Protein AF-D1VUS1-F1 (afdb_monomer_lite)

Foldseek 3Di:
DDDVLLLLLVLLVQQLVVQLVPDDVPDPPDDCVQVPDPVNNVLPPQDRSNLVSLLLLADDVVNNVSSLVSSVVSCDPCSCVVDVPDDSVLSNLFSHQKFWAKWFFPDDDPQWTWIQGPQLRDIFIEGESPPPDDPVFGMFRFMWTDRPHHIYTRGTSDTDHPLLVVLLSVLVVVVCVVVVPDDDDSVVVRSVSRNCVSVSSVSSSVSVVVSVVVVVVVVVVVVLVVVLVQQDPPVLSVLVVVLQVCQCPDPDPQHDHNVLLSVLSCLLCVVPQVVVVHHPHNQVPDQVLVSLLVCLLQLSQQELVSSVSSLVSQLSSLVSVVVPDPPHDCNSNVNSVVCVVVVVSSNLSNLQHQQELHFYPVLLVLLVPDDDDQFLLVVLLLLVLVCLVVDKQWADPVRWTAQVNVVVSCVSSVFDFLDDDPRDTQLRGVSSVLSVLSCVSNVQWDWDCPDPVSITTIDGDPSVVVQVPDDSSSNLRSSLSNVQFLVSCPVVDPPVVSVVLLVVVLVLVVCQVVVNDDQCPDPRGDCVVVVVNCCSSQQAPDDNDGHGDPSVVSSVVVLQVVQPSPGGSRSPNDD

Sequence (575 aa):
MINKLDIFSLTTSLILEKAKNNINFNDATYPDILNEGKEESDIFPFMNKSAFAGWILFDTKSNLTFSKDYITNNIGDDYINGFSEFNLDEYFDFIFSSYSSIFTVEEIEGSYIYLRDLILNVKIKAYDSQHFINKEFNNYFLRVSKYQNEYVIVQINTSFNDDFKDFFIKDLRDYLNYEKINIKKFADMKSYLKENLINIFYVYGSSLSDYSTYVQERFDEDQENRFLNKAFSKEDKELFNKFSLSLSNSTKNFQLNRDEIMYYVSLIYDEYLKNNDLNYSSYKDLDFKKIYYELSLRGQFCNLSELNNSLMLFKNYYLYIKKYNKNFDDLPIKSIDKAIDNTFIYQNLLQNSIEGYFVDETLLDIIKNSYFEESKFINEFENFIDYIQYYYLYENKNGELSPAVVKSISKELGLKATKNVKNLREYHFPELMVFLKFAKIKNIISVEKENLFKHGLYELSSNAYKYLNLDYNEKLALWFSTLINKEFYRDMYSQNKIDKIKKFMIDLFVKIDENKLEKNYSYQGEYEPIIGILIDLGIFKDFDKLEFTNLGKKIFKYYNKLIPIKNIINIDFKK

pLDDT: mean 81.06, std 14.62, range [31.17, 97.44]

Organism: NCBI:txid596330

Secondary structure (DSSP, 8-state):
---HHHHHHHHHHHHHHHHHHH--TT---S-GGGTS-TTGGGSTTSS-HHHHHHHHT---TTTHHHHHHHHHHHS-HHHHHH-TT--HHHHHHHHHT-EEEEEEEEEEETTEEEEEETTT--EEEEE-TT----TT-SEEEEEEEEETTEEEEEEEEEEE-HHHHHHHHHHHHHHHHHTT----SHHHHHHHHHHTHHHHHHHHHHHHHHHHHHHHHHHHHHHHHHHHHHHS-HHHHHHHHHHHHHHHT--SS----HHHHHHHHHHHIIIIIGGGT--TT-TTT--HHHHHHHHHHTT-SSSHHHHHHHHHHHHHHHHHHHHH-TT--SHHHHHHHHHHHTHHHHHHHHHH-SSS----HHHHHHHHTS-----HHHHHHHHHHHHHHHS-EEB-TTSSBPHHHHHHHHHHTTPPPSS--SS--GGG-HHHHHHHHHHHHTTSEEEE---TTSSPEEEE-HHHHHHHTS-HHHHHHHHHHHHTBGGGGTTTS-HHHHHHHHHHHHHHHHHHHTT---TT----SSSHHHHHHHHHTTSB--SSS--B-HHHHHHHHHHHH-TT-TTB-------

Structure (mmCIF, N/CA/C/O backbone):
data_AF-D1VUS1-F1
#
_entry.id   AF-D1VUS1-F1
#
loop_
_atom_site.group_PDB
_atom_site.id
_atom_site.type_symbol
_atom_site.label_atom_id
_atom_site.label_alt_id
_atom_site.label_comp_id
_atom_site.label_asym_id
_atom_site.label_entity_id
_atom_site.label_seq_id
_atom_site.pdbx_PDB_ins_code
_atom_site.Cartn_x
_atom_site.Cartn_y
_atom_site.Cartn_z
_atom_site.occupancy
_atom_site.B_iso_or_equiv
_atom_site.auth_seq_id
_atom_site.auth_comp_id
_atom_site.auth_asym_id
_atom_site.auth_atom_id
_atom_site.pdbx_PDB_model_num
ATOM 1 N N . MET A 1 1 ? -26.059 36.552 44.664 1.00 49.47 1 MET A N 1
ATOM 2 C CA . MET A 1 1 ? -25.195 35.779 45.577 1.00 49.47 1 MET A CA 1
ATOM 3 C C . MET A 1 1 ? -24.575 34.679 44.745 1.00 49.47 1 MET A C 1
ATOM 5 O O . MET A 1 1 ? -25.331 33.957 44.109 1.00 49.47 1 MET A O 1
ATOM 9 N N . ILE A 1 2 ? -23.249 34.636 44.646 1.00 62.56 2 ILE A N 1
ATOM 10 C CA . ILE A 1 2 ? -22.544 33.546 43.957 1.00 62.56 2 ILE A CA 1
ATOM 11 C C . ILE A 1 2 ? -22.549 32.352 44.918 1.00 62.56 2 ILE A C 1
ATOM 13 O O . ILE A 1 2 ? -22.312 32.542 46.109 1.00 62.56 2 ILE A O 1
ATOM 17 N N . ASN A 1 3 ? -22.881 31.150 44.445 1.00 77.00 3 ASN A N 1
ATOM 18 C CA . ASN A 1 3 ? -22.858 29.957 45.290 1.00 77.00 3 ASN A CA 1
ATOM 19 C C . ASN A 1 3 ? -21.400 29.651 45.683 1.00 77.00 3 ASN A C 1
ATOM 21 O O . ASN A 1 3 ? -20.521 29.638 44.823 1.00 77.00 3 ASN A O 1
ATOM 25 N N . LYS A 1 4 ? -21.130 29.372 46.966 1.00 82.00 4 LYS A N 1
ATOM 26 C CA . LYS A 1 4 ? -19.786 28.997 47.449 1.00 82.00 4 LYS A CA 1
ATOM 27 C C . LYS A 1 4 ? -19.174 27.835 46.656 1.00 82.00 4 LYS A C 1
ATOM 29 O O . LYS A 1 4 ? -17.971 27.835 46.410 1.00 82.00 4 LYS A O 1
ATOM 34 N N . LEU A 1 5 ? -19.992 26.875 46.217 1.00 82.81 5 LEU A N 1
ATOM 35 C CA . LEU A 1 5 ? -19.535 25.744 45.402 1.00 82.81 5 LEU A CA 1
ATOM 36 C C . LEU A 1 5 ? -19.041 26.176 44.015 1.00 82.81 5 LEU A C 1
ATOM 38 O O . LEU A 1 5 ? -18.062 25.614 43.524 1.00 82.81 5 LEU A O 1
ATOM 42 N N . ASP A 1 6 ? -19.663 27.197 43.416 1.00 82.31 6 ASP A N 1
ATOM 43 C CA . ASP A 1 6 ? -19.208 27.761 42.140 1.00 82.31 6 ASP A CA 1
ATOM 44 C C . ASP A 1 6 ? -17.835 28.422 42.316 1.00 82.31 6 ASP A C 1
ATOM 46 O O . ASP A 1 6 ? -16.959 28.246 41.470 1.00 82.31 6 ASP A O 1
ATOM 50 N N . ILE A 1 7 ? -17.625 29.124 43.440 1.00 82.31 7 ILE A N 1
ATOM 51 C CA . ILE A 1 7 ? -16.336 29.747 43.780 1.00 82.31 7 ILE A CA 1
ATOM 52 C C . ILE A 1 7 ? -15.261 28.667 43.926 1.00 82.31 7 ILE A C 1
ATOM 54 O O . ILE A 1 7 ? -14.225 28.755 43.278 1.00 82.31 7 ILE A O 1
ATOM 58 N N . PHE A 1 8 ? -15.513 27.616 44.711 1.00 85.69 8 PHE A N 1
ATOM 59 C CA . PHE A 1 8 ? -14.549 26.529 44.905 1.00 85.69 8 PHE A CA 1
ATOM 60 C C . PHE A 1 8 ? -14.208 25.797 43.602 1.00 85.69 8 PHE A C 1
ATOM 62 O O . PHE A 1 8 ? -13.031 25.576 43.317 1.00 85.69 8 PHE A O 1
ATOM 69 N N . SER A 1 9 ? -15.208 25.464 42.783 1.00 81.31 9 SER A N 1
ATOM 70 C CA . SER A 1 9 ? -14.993 24.799 41.491 1.00 81.31 9 SER A CA 1
ATOM 71 C C . SER A 1 9 ? -14.204 25.677 40.508 1.00 81.31 9 SER A C 1
ATOM 73 O O . SER A 1 9 ? -13.285 25.201 39.832 1.00 81.31 9 SER A O 1
ATOM 75 N N . LEU A 1 10 ? -14.488 26.983 40.477 1.00 81.25 10 LEU A N 1
ATOM 76 C CA . LEU A 1 10 ? -13.742 27.944 39.665 1.00 81.25 10 LEU A CA 1
ATOM 77 C C . LEU A 1 10 ? -12.289 28.073 40.143 1.00 81.25 10 LEU A C 1
ATOM 79 O O . LEU A 1 10 ? -11.366 28.016 39.330 1.00 81.25 10 LEU A O 1
ATOM 83 N N . THR A 1 11 ? -12.070 28.185 41.457 1.00 81.69 11 THR A N 1
ATOM 84 C CA . THR A 1 11 ? -10.728 28.224 42.052 1.00 81.69 11 THR A CA 1
ATOM 85 C C . THR A 1 11 ? -9.928 26.977 41.687 1.00 81.69 11 THR A C 1
ATOM 87 O O . THR A 1 11 ? -8.781 27.093 41.256 1.00 81.69 11 THR A O 1
ATOM 90 N N . THR A 1 12 ? -10.526 25.786 41.789 1.00 82.19 12 THR A N 1
ATOM 91 C CA . THR A 1 12 ? -9.869 24.540 41.377 1.00 82.19 12 THR A CA 1
ATOM 92 C C . THR A 1 12 ? -9.492 24.562 39.898 1.00 82.19 12 THR A C 1
ATOM 94 O O . THR A 1 12 ? -8.350 24.253 39.556 1.00 82.19 12 THR A O 1
ATOM 97 N N . SER A 1 13 ? -10.416 24.977 39.030 1.00 79.12 13 SER A N 1
ATOM 98 C CA . SER A 1 13 ? -10.191 25.040 37.580 1.00 79.12 13 SER A CA 1
ATOM 99 C C . SER A 1 13 ? -9.015 25.954 37.216 1.00 79.12 13 SER A C 1
ATOM 101 O O . SER A 1 13 ? -8.176 25.585 36.396 1.00 79.12 13 SER A O 1
ATOM 103 N N . LEU A 1 14 ? -8.894 27.102 37.887 1.00 78.50 14 LEU A N 1
ATOM 104 C CA . LEU A 1 14 ? -7.794 28.047 37.681 1.00 78.50 14 LEU A CA 1
ATOM 105 C C . LEU A 1 14 ? -6.446 27.519 38.171 1.00 78.50 14 LEU A C 1
ATOM 107 O O . LEU A 1 14 ? -5.430 27.728 37.508 1.00 78.50 14 LEU A O 1
ATOM 111 N N . ILE A 1 15 ? -6.410 26.829 39.316 1.00 78.38 15 ILE A N 1
ATOM 112 C CA . ILE A 1 15 ? -5.162 26.214 39.790 1.00 78.38 15 ILE A CA 1
ATOM 113 C C . ILE A 1 15 ? -4.725 25.113 38.820 1.00 78.38 15 ILE A C 1
ATOM 115 O O . ILE A 1 15 ? -3.547 25.042 38.477 1.00 78.38 15 ILE A O 1
ATOM 119 N N . LEU A 1 16 ? -5.663 24.297 38.325 1.00 75.56 16 LEU A N 1
ATOM 120 C CA . LEU A 1 16 ? -5.378 23.290 37.300 1.00 75.56 16 LEU A CA 1
ATOM 121 C C . LEU A 1 16 ? -4.832 23.920 36.016 1.00 75.56 16 LEU A C 1
ATOM 123 O O . LEU A 1 16 ? -3.884 23.394 35.440 1.00 75.56 16 LEU A O 1
ATOM 127 N N . GLU A 1 17 ? -5.401 25.034 35.558 1.00 74.25 17 GLU A N 1
ATOM 128 C CA . GLU A 1 17 ? -4.932 25.741 34.363 1.00 74.25 17 GLU A CA 1
ATOM 129 C C . GLU A 1 17 ? -3.512 26.299 34.544 1.00 74.25 17 GLU A C 1
ATOM 131 O O . GLU A 1 17 ? -2.641 26.070 33.701 1.00 74.25 17 GLU A O 1
ATOM 136 N N . LYS A 1 18 ? -3.237 26.952 35.681 1.00 73.44 18 LYS A N 1
ATOM 137 C CA . LYS A 1 18 ? -1.888 27.425 36.029 1.00 73.44 18 LYS A CA 1
ATOM 138 C C . LYS A 1 18 ? -0.887 26.277 36.101 1.00 73.44 18 LYS A C 1
ATOM 140 O O . LYS A 1 18 ? 0.210 26.390 35.558 1.00 73.44 18 LYS A O 1
ATOM 145 N N . ALA A 1 19 ? -1.276 25.162 36.717 1.00 69.44 19 ALA A N 1
ATOM 146 C CA . ALA A 1 19 ? -0.446 23.972 36.788 1.00 69.44 19 ALA A CA 1
ATOM 147 C C . ALA A 1 19 ? -0.122 23.442 35.389 1.00 69.44 19 ALA A C 1
ATOM 149 O O . ALA A 1 19 ? 1.052 23.303 35.060 1.00 69.44 19 ALA A O 1
ATOM 150 N N . LYS A 1 20 ? -1.123 23.256 34.517 1.00 65.81 20 LYS A N 1
ATOM 151 C CA . LYS A 1 20 ? -0.907 22.815 33.126 1.00 65.81 20 LYS A CA 1
ATOM 152 C C . LYS A 1 20 ? 0.088 23.702 32.373 1.00 65.81 20 LYS A C 1
ATOM 154 O O . LYS A 1 20 ? 0.928 23.181 31.644 1.00 65.81 20 LYS A O 1
ATOM 159 N N . ASN A 1 21 ? 0.015 25.018 32.548 1.00 63.53 21 ASN A N 1
ATOM 160 C CA . ASN A 1 21 ? 0.861 25.959 31.811 1.00 63.53 21 ASN A CA 1
ATOM 161 C C . ASN A 1 21 ? 2.297 26.046 32.355 1.00 63.53 21 ASN A C 1
ATOM 163 O O . ASN A 1 21 ? 3.217 26.300 31.581 1.00 63.53 21 ASN A O 1
ATOM 167 N N . ASN A 1 22 ? 2.500 25.776 33.648 1.00 57.34 22 ASN A N 1
ATOM 168 C CA . ASN A 1 22 ? 3.795 25.918 34.323 1.00 57.34 22 ASN A CA 1
ATOM 169 C C . ASN A 1 22 ? 4.588 24.603 34.466 1.00 57.34 22 ASN A C 1
ATOM 171 O O . ASN A 1 22 ? 5.725 24.632 34.931 1.00 57.34 22 ASN A O 1
ATOM 175 N N . ILE A 1 23 ? 4.028 23.450 34.079 1.00 55.97 23 ILE A N 1
ATOM 176 C CA . ILE A 1 23 ? 4.756 22.170 34.097 1.00 55.97 23 ILE A CA 1
ATOM 177 C C . ILE A 1 23 ? 5.745 22.109 32.919 1.00 55.97 23 ILE A C 1
ATOM 179 O O . ILE A 1 23 ? 5.341 21.980 31.752 1.00 55.97 23 ILE A O 1
ATOM 183 N N . ASN A 1 24 ? 7.039 22.162 33.250 1.00 46.00 24 ASN A N 1
ATOM 184 C CA . ASN A 1 24 ? 8.166 21.863 32.370 1.00 46.00 24 ASN A CA 1
ATOM 185 C C . ASN A 1 24 ? 8.724 20.473 32.725 1.00 46.00 24 ASN A C 1
ATOM 187 O O . ASN A 1 24 ? 9.425 20.320 33.720 1.00 46.00 24 ASN A O 1
ATOM 191 N N . PHE A 1 25 ? 8.421 19.450 31.921 1.00 47.09 25 PHE A N 1
ATOM 192 C CA . PHE A 1 25 ? 8.820 18.058 32.200 1.00 47.09 25 PHE A CA 1
ATOM 193 C C . PHE A 1 25 ? 10.337 17.793 32.095 1.00 47.09 25 PHE A C 1
ATOM 195 O O . PHE A 1 25 ? 10.771 16.669 32.317 1.00 47.09 25 PHE A O 1
ATOM 202 N N . ASN A 1 26 ? 11.141 18.812 31.770 1.00 39.94 26 ASN A N 1
ATOM 203 C CA . ASN A 1 26 ? 12.598 18.718 31.656 1.00 39.94 26 ASN A CA 1
ATOM 204 C C . ASN A 1 26 ? 13.360 19.205 32.907 1.00 39.94 26 ASN A C 1
ATOM 206 O O . ASN A 1 26 ? 14.584 19.087 32.934 1.00 39.94 26 ASN A O 1
ATOM 210 N N . ASP A 1 27 ? 12.685 19.757 33.924 1.00 35.44 27 ASP A N 1
ATOM 211 C CA . ASP A 1 27 ? 13.343 20.251 35.142 1.00 35.44 27 ASP A CA 1
ATOM 212 C C . ASP A 1 27 ? 13.412 19.163 36.229 1.00 35.44 27 ASP A C 1
ATOM 214 O O . ASP A 1 27 ? 12.402 18.741 36.788 1.00 35.44 27 ASP A O 1
ATOM 218 N N . ALA A 1 28 ? 14.632 18.734 36.566 1.00 31.91 28 ALA A N 1
ATOM 219 C CA . ALA A 1 28 ? 14.948 17.708 37.570 1.00 31.91 28 ALA A CA 1
ATOM 220 C C . ALA A 1 28 ? 14.778 18.171 39.038 1.00 31.91 28 ALA A C 1
ATOM 222 O O . ALA A 1 28 ? 15.411 17.634 39.944 1.00 31.91 28 ALA A O 1
ATOM 223 N N . THR A 1 29 ? 13.948 19.183 39.293 1.00 35.16 29 THR A N 1
ATOM 224 C CA . THR A 1 29 ? 13.663 19.719 40.633 1.00 35.16 29 THR A CA 1
ATOM 225 C C . THR A 1 29 ? 12.241 19.366 41.046 1.00 35.16 29 THR A C 1
ATOM 227 O O . THR A 1 29 ? 11.391 20.239 41.213 1.00 35.16 29 THR A O 1
ATOM 230 N N . TYR A 1 30 ? 11.974 18.072 41.193 1.00 43.28 30 TYR A N 1
ATOM 231 C CA . TYR A 1 30 ? 10.784 17.572 41.876 1.00 43.28 30 TYR A CA 1
ATOM 232 C C . TYR A 1 30 ? 11.197 16.905 43.200 1.00 43.28 30 TYR A C 1
ATOM 234 O O . TYR A 1 30 ? 12.364 16.540 43.345 1.00 43.28 30 TYR A O 1
ATOM 242 N N . PRO A 1 31 ? 10.298 16.809 44.200 1.00 37.38 31 PRO A N 1
ATOM 243 C CA . PRO A 1 31 ? 10.649 16.354 45.545 1.00 37.38 31 PRO A CA 1
ATOM 244 C C . PRO A 1 31 ? 11.329 14.979 45.535 1.00 37.38 31 PRO A C 1
ATOM 246 O O . PRO A 1 31 ? 10.885 14.089 44.813 1.00 37.38 31 PRO A O 1
ATOM 249 N N . ASP A 1 32 ? 12.327 14.778 46.401 1.00 36.16 32 ASP A N 1
ATOM 250 C CA . ASP A 1 32 ? 13.100 13.526 46.539 1.00 36.16 32 ASP A CA 1
ATOM 251 C C . ASP A 1 32 ? 12.248 12.264 46.802 1.00 36.16 32 ASP A C 1
ATOM 253 O O . ASP A 1 32 ? 12.732 11.148 46.644 1.00 36.16 32 ASP A O 1
ATOM 257 N N . ILE A 1 33 ? 10.956 12.424 47.115 1.00 39.91 33 ILE A N 1
ATOM 258 C CA . ILE A 1 33 ? 9.954 11.346 47.201 1.00 39.91 33 ILE A CA 1
ATOM 259 C C . ILE A 1 33 ? 9.773 10.616 45.852 1.00 39.91 33 ILE A C 1
ATOM 261 O O . ILE A 1 33 ? 9.378 9.458 45.850 1.00 39.91 33 ILE A O 1
ATOM 265 N N . LEU A 1 34 ? 10.093 11.260 44.723 1.00 37.50 34 LEU A N 1
ATOM 266 C CA . LEU A 1 34 ? 10.057 10.673 43.373 1.00 37.50 34 LEU A CA 1
ATOM 267 C C . LEU A 1 34 ? 11.411 10.075 42.933 1.00 37.50 34 LEU A C 1
ATOM 269 O O . LEU A 1 34 ? 11.513 9.522 41.842 1.00 37.50 34 LEU A O 1
ATOM 273 N N . ASN A 1 35 ? 12.462 10.211 43.753 1.00 36.25 35 ASN A N 1
ATOM 274 C CA . ASN A 1 35 ? 13.818 9.736 43.446 1.00 36.25 35 ASN A CA 1
ATOM 275 C C . ASN A 1 35 ? 14.188 8.433 44.180 1.00 36.25 35 ASN A C 1
ATOM 277 O O . ASN A 1 35 ? 15.211 7.819 43.858 1.00 36.25 35 ASN A O 1
ATOM 281 N N . GLU A 1 36 ? 13.378 7.968 45.137 1.00 34.06 36 GLU A N 1
ATOM 282 C CA . GLU A 1 36 ? 13.578 6.680 45.815 1.00 34.06 36 GLU A CA 1
ATOM 283 C C . GLU A 1 36 ? 12.973 5.517 45.012 1.00 34.06 36 GLU A C 1
ATOM 285 O O . GLU A 1 36 ? 12.060 4.825 45.444 1.00 34.06 36 GLU A O 1
ATOM 290 N N . GLY A 1 37 ? 13.518 5.280 43.818 1.00 35.16 37 GLY A N 1
ATOM 291 C CA . GLY A 1 37 ? 13.156 4.132 42.991 1.00 35.16 37 GLY A CA 1
ATOM 292 C C . GLY A 1 37 ? 13.502 4.367 41.530 1.00 35.16 37 GLY A C 1
ATOM 293 O O . GLY A 1 37 ? 12.786 5.053 40.814 1.00 35.16 37 GLY A O 1
ATOM 294 N N . LYS A 1 38 ? 14.591 3.763 41.048 1.00 33.16 38 LYS A N 1
ATOM 295 C CA . LYS A 1 38 ? 15.046 3.848 39.645 1.00 33.16 38 LYS A CA 1
ATOM 296 C C . LYS A 1 38 ? 14.088 3.221 38.606 1.00 33.16 38 LYS A C 1
ATOM 298 O O . LYS A 1 38 ? 14.499 3.030 37.469 1.00 33.16 38 LYS A O 1
ATOM 303 N N . GLU A 1 39 ? 12.846 2.916 38.968 1.00 36.31 39 GLU A N 1
ATOM 304 C CA . GLU A 1 39 ? 11.806 2.418 38.055 1.00 36.31 39 GLU A CA 1
ATOM 305 C C . GLU A 1 39 ? 10.705 3.463 37.780 1.00 36.31 39 GLU A C 1
ATOM 307 O O . GLU A 1 39 ? 9.881 3.264 36.894 1.00 36.31 39 GLU A O 1
ATOM 312 N N . GLU A 1 40 ? 10.713 4.618 38.461 1.00 35.09 40 GLU A N 1
ATOM 313 C CA . GLU A 1 40 ? 9.649 5.628 38.338 1.00 35.09 40 GLU A CA 1
ATOM 314 C C . GLU A 1 40 ? 9.935 6.746 37.310 1.00 35.09 40 GLU A C 1
ATOM 316 O O . GLU A 1 40 ? 9.062 7.558 37.001 1.00 35.09 40 GLU A O 1
ATOM 321 N N . SER A 1 41 ? 11.126 6.784 36.699 1.00 34.97 41 SER A N 1
ATOM 322 C CA . SER A 1 41 ? 11.451 7.778 35.657 1.00 34.97 41 SER A CA 1
ATOM 323 C C . SER A 1 41 ? 10.756 7.520 34.312 1.00 34.97 41 SER A C 1
ATOM 325 O O . SER A 1 41 ? 10.687 8.428 33.485 1.00 34.97 41 SER A O 1
ATOM 327 N N . ASP A 1 42 ? 10.190 6.326 34.113 1.00 38.94 42 ASP A N 1
ATOM 328 C CA . ASP A 1 42 ? 9.389 5.965 32.933 1.00 38.94 42 ASP A CA 1
ATOM 329 C C . ASP A 1 42 ? 7.889 6.311 33.097 1.00 38.94 42 ASP A C 1
ATOM 331 O O . ASP A 1 42 ? 7.085 6.059 32.201 1.00 38.94 42 ASP A O 1
ATOM 335 N N . ILE A 1 43 ? 7.491 6.922 34.225 1.00 43.62 43 ILE A N 1
ATOM 336 C CA . ILE A 1 43 ? 6.088 7.246 34.567 1.00 43.62 43 ILE A CA 1
ATOM 337 C C . ILE A 1 43 ? 5.548 8.459 33.788 1.00 43.62 43 ILE A C 1
ATOM 339 O O . ILE A 1 43 ? 4.343 8.588 33.552 1.00 43.62 43 ILE A O 1
ATOM 343 N N . PHE A 1 44 ? 6.426 9.367 33.365 1.00 41.47 44 PHE A N 1
ATOM 344 C CA . PHE A 1 44 ? 6.043 10.678 32.837 1.00 41.47 44 PHE A CA 1
ATOM 345 C C . PHE A 1 44 ? 5.573 10.772 31.369 1.00 41.47 44 PHE A C 1
ATOM 347 O O . PHE A 1 44 ? 4.840 11.721 31.087 1.00 41.47 44 PHE A O 1
ATOM 354 N N . PRO A 1 45 ? 5.877 9.854 30.425 1.00 39.44 45 PRO A N 1
ATOM 355 C CA . PRO A 1 45 ? 5.395 9.984 29.045 1.00 39.44 45 PRO A CA 1
ATOM 356 C C . PRO A 1 45 ? 3.870 9.847 28.903 1.00 39.44 45 PRO A C 1
ATOM 358 O O . PRO A 1 45 ? 3.304 10.328 27.923 1.00 39.44 45 PRO A O 1
ATOM 361 N N . PHE A 1 46 ? 3.198 9.199 29.865 1.00 40.75 46 PHE A N 1
ATOM 362 C CA . PHE A 1 46 ? 1.780 8.829 29.757 1.00 40.75 46 PHE A CA 1
ATOM 363 C C . PHE A 1 46 ? 0.817 9.761 30.509 1.00 40.75 46 PHE A C 1
ATOM 365 O O . PHE A 1 46 ? -0.381 9.768 30.219 1.00 40.75 46 PHE A O 1
ATOM 372 N N . MET A 1 47 ? 1.302 10.593 31.440 1.00 50.47 47 MET A N 1
ATOM 373 C CA . MET A 1 47 ? 0.465 11.624 32.062 1.00 50.47 47 MET A CA 1
ATOM 374 C C . MET A 1 47 ? 0.411 12.861 31.168 1.00 50.47 47 MET A C 1
ATOM 376 O O . MET A 1 47 ? 1.382 13.605 31.046 1.00 50.47 47 MET A O 1
ATOM 380 N N . ASN A 1 48 ? -0.757 13.163 30.592 1.00 53.53 48 ASN A N 1
ATOM 381 C CA . ASN A 1 48 ? -0.955 14.495 30.028 1.00 53.53 48 ASN A CA 1
ATOM 382 C C . ASN A 1 48 ? -0.801 15.557 31.147 1.00 53.53 48 ASN A C 1
ATOM 384 O O . ASN A 1 48 ? -1.050 15.283 32.325 1.00 53.53 48 ASN A O 1
ATOM 388 N N . LYS A 1 49 ? -0.423 16.794 30.795 1.00 55.06 49 LYS A N 1
ATOM 389 C CA . LYS A 1 49 ? -0.242 17.906 31.758 1.00 55.06 49 LYS A CA 1
ATOM 390 C C . LYS A 1 49 ? -1.434 18.096 32.709 1.00 55.06 49 LYS A C 1
ATOM 392 O O . LYS A 1 49 ? -1.259 18.575 33.824 1.00 55.06 49 LYS A O 1
ATOM 397 N N . SER A 1 50 ? -2.639 17.704 32.284 1.00 51.00 50 SER A N 1
ATOM 398 C CA . SER A 1 50 ? -3.865 17.790 33.083 1.00 51.00 50 SER A CA 1
ATOM 399 C C . SER A 1 50 ? -3.953 16.729 34.184 1.00 51.00 50 SER A C 1
ATOM 401 O O . SER A 1 50 ? -4.472 17.034 35.255 1.00 51.00 50 SER A O 1
ATOM 403 N N . ALA A 1 51 ? -3.452 15.513 33.946 1.00 55.66 51 ALA A N 1
ATOM 404 C CA . ALA A 1 51 ? -3.419 14.426 34.924 1.00 55.66 51 ALA A CA 1
ATOM 405 C C . ALA A 1 51 ? -2.414 14.723 36.046 1.00 55.66 51 ALA A C 1
ATOM 407 O O . ALA A 1 51 ? -2.757 14.615 37.221 1.00 55.66 51 ALA A O 1
ATOM 408 N N . PHE A 1 52 ? -1.223 15.215 35.689 1.00 62.66 52 PHE A N 1
ATOM 409 C CA . PHE A 1 52 ? -0.217 15.642 36.665 1.00 62.66 52 PHE A CA 1
ATOM 410 C C . PHE A 1 52 ? -0.676 16.873 37.464 1.00 62.66 52 PHE A C 1
ATOM 412 O O . PHE A 1 52 ? -0.592 16.883 38.689 1.00 62.66 52 PHE A O 1
ATOM 419 N N . ALA A 1 53 ? -1.265 17.876 36.800 1.00 60.88 53 ALA A N 1
ATOM 420 C CA . ALA A 1 53 ? -1.908 19.009 37.473 1.00 60.88 53 ALA A CA 1
ATOM 421 C C . ALA A 1 53 ? -3.027 18.564 38.437 1.00 60.88 53 ALA A C 1
ATOM 423 O O . ALA A 1 53 ? -3.138 19.082 39.546 1.00 60.88 53 ALA A O 1
ATOM 424 N N . GLY A 1 54 ? -3.832 17.576 38.034 1.00 59.84 54 GLY A N 1
ATOM 425 C CA . GLY A 1 54 ? -4.862 16.962 38.874 1.00 59.84 54 GLY A CA 1
ATOM 426 C C . GLY A 1 54 ? -4.298 16.238 40.097 1.00 59.84 54 GLY A C 1
ATOM 427 O O . GLY A 1 54 ? -4.877 16.338 41.181 1.00 59.84 54 GLY A O 1
ATOM 428 N N . TRP A 1 55 ? -3.156 15.563 39.941 1.00 66.19 55 TRP A N 1
ATOM 429 C CA . TRP A 1 55 ? -2.432 14.901 41.026 1.00 66.19 55 TRP A CA 1
ATOM 430 C C . TRP A 1 55 ? -1.770 15.884 42.005 1.00 66.19 55 TRP A C 1
ATOM 432 O O . TRP A 1 55 ? -1.768 15.641 43.206 1.00 66.19 55 TRP A O 1
ATOM 442 N N . ILE A 1 56 ? -1.271 17.034 41.539 1.00 63.72 56 ILE A N 1
ATOM 443 C CA . ILE A 1 56 ? -0.755 18.089 42.434 1.00 63.72 56 ILE A CA 1
ATOM 444 C C . ILE A 1 56 ? -1.854 18.604 43.376 1.00 63.72 56 ILE A C 1
ATOM 446 O O . ILE A 1 56 ? -1.587 18.992 44.509 1.00 63.72 56 ILE A O 1
ATOM 450 N N . LEU A 1 57 ? -3.112 18.578 42.935 1.00 68.75 57 LEU A N 1
ATOM 451 C CA . LEU A 1 57 ? -4.259 18.948 43.762 1.00 68.75 57 LEU A CA 1
ATOM 452 C C . LEU A 1 57 ? -4.723 17.830 44.703 1.00 68.75 57 LEU A C 1
ATOM 454 O O . LEU A 1 57 ? -5.869 17.853 45.157 1.00 68.75 57 LEU A O 1
ATOM 458 N N . PHE A 1 58 ? -3.890 16.827 44.954 1.00 69.38 58 PHE A N 1
ATOM 459 C CA . PHE A 1 58 ? -4.280 15.579 45.579 1.00 69.38 58 PHE A CA 1
ATOM 460 C C . PHE A 1 58 ? -3.481 15.338 46.860 1.00 69.38 58 PHE A C 1
ATOM 462 O O . PHE A 1 58 ? -2.271 15.130 46.838 1.00 69.38 58 PHE A O 1
ATOM 469 N N . ASP A 1 59 ? -4.163 15.323 48.002 1.00 69.62 59 ASP A N 1
ATOM 470 C CA . ASP A 1 59 ? -3.556 14.990 49.285 1.00 69.62 59 ASP A CA 1
ATOM 471 C C . ASP A 1 59 ? -3.551 13.477 49.509 1.00 69.62 59 ASP A C 1
ATOM 473 O O . ASP A 1 59 ? -4.381 12.885 50.207 1.00 69.62 59 ASP A O 1
ATOM 477 N N . THR A 1 60 ? -2.554 12.820 48.931 1.00 70.56 60 THR A N 1
ATOM 478 C CA . THR A 1 60 ? -2.064 11.594 49.559 1.00 70.56 60 THR A CA 1
ATOM 479 C C . THR A 1 60 ? -1.427 11.960 50.903 1.00 70.56 60 THR A C 1
ATOM 481 O O . THR A 1 60 ? -0.998 13.098 51.124 1.00 70.56 60 THR A O 1
ATOM 484 N N . LYS A 1 61 ? -1.308 10.992 51.820 1.00 70.31 61 LYS A N 1
ATOM 485 C CA . LYS A 1 61 ? -0.597 11.226 53.091 1.00 70.31 61 LYS A CA 1
ATOM 486 C C . LYS A 1 61 ? 0.832 11.734 52.878 1.00 70.31 61 LYS A C 1
ATOM 488 O O . LYS A 1 61 ? 1.314 12.512 53.691 1.00 70.31 61 LYS A O 1
ATOM 49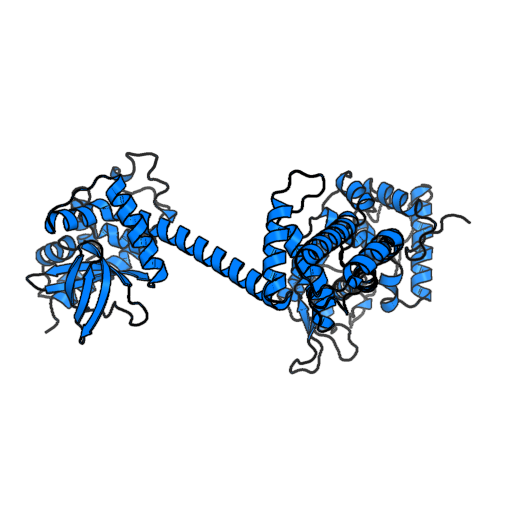3 N N . SER A 1 62 ? 1.486 11.312 51.795 1.00 68.19 62 SER A N 1
ATOM 494 C CA . SER A 1 62 ? 2.846 11.723 51.443 1.00 68.19 62 SER A CA 1
ATOM 495 C C . SER A 1 62 ? 2.930 13.116 50.808 1.00 68.19 62 SER A C 1
ATOM 497 O O . SER A 1 62 ? 3.967 13.757 50.939 1.00 68.19 62 SER A O 1
ATOM 499 N N . ASN A 1 63 ? 1.864 13.611 50.164 1.00 73.50 63 ASN A N 1
ATOM 500 C CA . ASN A 1 63 ? 1.900 14.840 49.359 1.00 73.50 63 ASN A CA 1
ATOM 501 C C . ASN A 1 63 ? 1.051 16.000 49.917 1.00 73.50 63 ASN A C 1
ATOM 503 O O . ASN A 1 63 ? 0.951 17.057 49.292 1.00 73.50 63 ASN A O 1
ATOM 507 N N . LEU A 1 64 ? 0.422 15.831 51.087 1.00 79.19 64 LEU A N 1
ATOM 508 C CA . LEU A 1 64 ? -0.498 16.818 51.669 1.00 79.19 64 LEU A CA 1
ATOM 509 C C . LEU A 1 64 ? 0.147 18.202 51.862 1.00 79.19 64 LEU A C 1
ATOM 511 O O . LEU A 1 64 ? -0.452 19.205 51.478 1.00 79.19 64 LEU A O 1
ATOM 515 N N . THR A 1 65 ? 1.351 18.269 52.444 1.00 79.31 65 THR A N 1
ATOM 516 C CA . THR A 1 65 ? 2.045 19.545 52.702 1.00 79.31 65 THR A CA 1
ATOM 517 C C . THR A 1 65 ? 2.365 20.268 51.399 1.00 79.31 65 THR A C 1
ATOM 519 O O . THR A 1 65 ? 1.973 21.415 51.222 1.00 79.31 65 THR A O 1
ATOM 522 N N . PHE A 1 66 ? 2.976 19.562 50.445 1.00 77.75 66 PHE A N 1
ATOM 523 C CA . PHE A 1 66 ? 3.302 20.116 49.133 1.00 77.75 66 PHE A CA 1
ATOM 524 C C . PHE A 1 66 ? 2.050 20.593 48.384 1.00 77.75 66 PHE A C 1
ATOM 526 O O . PHE A 1 66 ? 2.050 21.684 47.824 1.00 77.75 66 PHE A O 1
ATOM 533 N N . SER A 1 67 ? 0.960 19.820 48.422 1.00 79.56 67 SER A N 1
ATOM 534 C CA . SER A 1 67 ? -0.305 20.193 47.776 1.00 79.56 67 SER A CA 1
ATOM 535 C C . SER A 1 67 ? -0.898 21.461 48.392 1.00 79.56 67 SER A C 1
ATOM 537 O O . SER A 1 67 ? -1.356 22.343 47.667 1.00 79.56 67 SER A O 1
ATOM 539 N N . LYS A 1 68 ? -0.861 21.591 49.726 1.00 83.75 68 LYS A N 1
ATOM 540 C CA . LYS A 1 68 ? -1.294 22.807 50.432 1.00 83.75 68 LYS A CA 1
ATOM 541 C C . LYS A 1 68 ? -0.452 24.016 50.052 1.00 83.75 68 LYS A C 1
ATOM 543 O O . LYS A 1 68 ? -1.021 25.057 49.722 1.00 83.75 68 LYS A O 1
ATOM 548 N N . ASP A 1 69 ? 0.868 23.873 50.058 1.00 80.38 69 ASP A N 1
ATOM 549 C CA . ASP A 1 69 ? 1.790 24.955 49.710 1.00 80.38 69 ASP A CA 1
ATOM 550 C C . ASP A 1 69 ? 1.595 25.380 48.251 1.00 80.38 69 ASP A C 1
ATOM 552 O O . ASP A 1 69 ? 1.474 26.567 47.952 1.00 80.38 69 ASP A O 1
ATOM 556 N N . TYR A 1 70 ? 1.471 24.415 47.337 1.00 78.62 70 TYR A N 1
ATOM 557 C CA . TYR A 1 70 ? 1.224 24.677 45.925 1.00 78.62 70 TYR A CA 1
ATOM 558 C C . TYR A 1 70 ? -0.097 25.414 45.702 1.00 78.62 70 TYR A C 1
ATOM 560 O O . TYR A 1 70 ? -0.126 26.425 44.999 1.00 78.62 70 TYR A O 1
ATOM 568 N N . ILE A 1 71 ? -1.188 24.933 46.304 1.00 81.06 71 ILE A N 1
ATOM 569 C CA . ILE A 1 71 ? -2.504 25.574 46.225 1.00 81.06 71 ILE A CA 1
ATOM 570 C C . ILE A 1 71 ? -2.422 27.005 46.763 1.00 81.06 71 ILE A C 1
ATOM 572 O O . ILE A 1 71 ? -2.843 27.929 46.074 1.00 81.06 71 ILE A O 1
ATOM 576 N N . THR A 1 72 ? -1.828 27.197 47.943 1.00 81.69 72 THR A N 1
ATOM 577 C CA . THR A 1 72 ? -1.696 28.517 48.581 1.00 81.69 72 THR A CA 1
ATOM 578 C C . THR A 1 72 ? -0.908 29.483 47.700 1.00 81.69 72 THR A C 1
ATOM 580 O O . THR A 1 72 ? -1.358 30.595 47.464 1.00 81.69 72 THR A O 1
ATOM 583 N N . ASN A 1 73 ? 0.214 29.039 47.129 1.00 76.94 73 ASN A N 1
ATOM 584 C CA . ASN A 1 73 ? 1.057 29.872 46.268 1.00 76.94 73 ASN A CA 1
ATOM 585 C C . ASN A 1 73 ? 0.403 30.211 44.917 1.00 76.94 73 ASN A C 1
ATOM 587 O O . ASN A 1 73 ? 0.787 31.183 44.268 1.00 76.94 73 ASN A O 1
ATOM 591 N N . ASN A 1 74 ? -0.561 29.405 44.460 1.00 74.31 74 ASN A N 1
ATOM 592 C CA . ASN A 1 74 ? -1.231 29.601 43.171 1.00 74.31 74 ASN A CA 1
ATOM 593 C C . ASN A 1 74 ? -2.596 30.299 43.285 1.00 74.31 74 ASN A C 1
ATOM 595 O O . ASN A 1 74 ? -3.094 30.828 42.280 1.00 74.31 74 ASN A O 1
ATOM 599 N N . ILE A 1 75 ? -3.175 30.359 44.484 1.00 74.69 75 ILE A N 1
ATOM 600 C CA . ILE A 1 75 ? -4.279 31.256 44.829 1.00 74.69 75 ILE A CA 1
ATOM 601 C C . ILE A 1 75 ? -3.654 32.630 45.113 1.00 74.69 75 ILE A C 1
ATOM 603 O O . ILE A 1 75 ? -3.128 32.874 46.188 1.00 74.69 75 ILE A O 1
ATOM 607 N N . GLY A 1 76 ? -3.642 33.520 44.117 1.00 60.41 76 GLY A N 1
ATOM 608 C CA . GLY A 1 76 ? -3.056 34.857 44.283 1.00 60.41 76 GLY A CA 1
ATOM 609 C C . GLY A 1 76 ? -3.847 35.727 45.268 1.00 60.41 76 GLY A C 1
ATOM 610 O O . GLY A 1 76 ? -5.062 35.555 45.402 1.00 60.41 76 GLY A O 1
ATOM 611 N N . ASP A 1 77 ? -3.176 36.703 45.888 1.00 55.41 77 ASP A N 1
ATOM 612 C CA . ASP A 1 77 ? -3.774 37.663 46.834 1.00 55.41 77 ASP A CA 1
ATOM 613 C C . ASP A 1 77 ? -5.012 38.379 46.254 1.00 55.41 77 ASP A C 1
ATOM 615 O O . ASP A 1 77 ? -5.981 38.648 46.965 1.00 55.41 77 ASP A O 1
ATOM 619 N N . ASP A 1 78 ? -5.038 38.617 44.939 1.00 49.66 78 ASP A N 1
ATOM 620 C CA . ASP A 1 78 ? -6.163 39.242 44.229 1.00 49.66 78 ASP A CA 1
ATOM 621 C C . ASP A 1 78 ? -7.461 38.407 44.273 1.00 49.66 78 ASP A C 1
ATOM 623 O O . ASP A 1 78 ? -8.559 38.958 44.196 1.00 49.66 78 ASP A O 1
ATOM 627 N N . TYR A 1 79 ? -7.364 37.080 44.431 1.00 58.50 79 TYR A N 1
ATOM 628 C CA . TYR A 1 79 ? -8.518 36.172 44.493 1.00 58.50 79 TYR A CA 1
ATOM 629 C C . TYR A 1 79 ? -9.118 36.094 45.903 1.00 58.50 79 TYR A C 1
ATOM 631 O O . TYR A 1 79 ? -10.340 36.123 46.058 1.00 58.50 79 TYR A O 1
ATOM 639 N N . ILE A 1 80 ? -8.257 36.061 46.928 1.00 54.16 80 ILE A N 1
ATOM 640 C CA . ILE A 1 80 ? -8.642 36.096 48.350 1.00 54.16 80 ILE A CA 1
ATOM 641 C C . ILE A 1 80 ? -9.324 37.434 48.677 1.00 54.16 80 ILE A C 1
ATOM 643 O O . ILE A 1 80 ? -10.306 37.472 49.413 1.00 54.16 80 ILE A O 1
ATOM 647 N N . ASN A 1 81 ? -8.860 38.524 48.059 1.00 49.56 81 ASN A N 1
ATOM 648 C CA . ASN A 1 81 ? -9.436 39.858 48.233 1.00 49.56 81 ASN A CA 1
ATOM 649 C C . ASN A 1 81 ? -10.705 40.108 47.387 1.00 49.56 81 ASN A C 1
ATOM 651 O O . ASN A 1 81 ? -11.486 41.001 47.717 1.00 49.56 81 ASN A O 1
ATOM 655 N N . GLY A 1 82 ? -10.931 39.340 46.312 1.00 54.59 82 GLY A N 1
ATOM 656 C CA . GLY A 1 82 ? -12.081 39.488 45.406 1.00 54.59 82 GLY A CA 1
ATOM 657 C C . GLY A 1 82 ? -13.369 38.786 45.863 1.00 54.59 82 GLY A C 1
ATOM 658 O O . GLY A 1 82 ? -14.461 39.198 45.472 1.00 54.59 82 GLY A O 1
ATOM 659 N N . PHE A 1 83 ? -13.265 37.763 46.719 1.00 61.28 83 PHE A N 1
ATOM 660 C CA . PHE A 1 83 ? -14.403 37.029 47.278 1.00 61.28 83 PHE A CA 1
ATOM 661 C C . PHE A 1 83 ? -14.361 37.072 48.808 1.00 61.28 83 PHE A C 1
ATOM 663 O O . PHE A 1 83 ? -13.755 36.215 49.443 1.00 61.28 83 PHE A O 1
ATOM 670 N N . SER A 1 84 ? -15.068 38.027 49.419 1.00 57.78 84 SER A N 1
ATOM 671 C CA . SER A 1 84 ? -15.094 38.217 50.882 1.00 57.78 84 SER A CA 1
ATOM 672 C C . SER A 1 84 ? -15.604 37.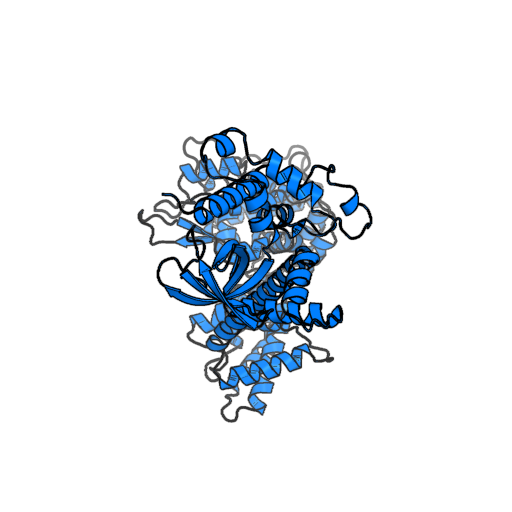010 51.690 1.00 57.78 84 SER A C 1
ATOM 674 O O . SER A 1 84 ? -15.508 37.012 52.912 1.00 57.78 84 SER A O 1
ATOM 676 N N . GLU A 1 85 ? -16.168 35.994 51.028 1.00 65.06 85 GLU A N 1
ATOM 677 C CA . GLU A 1 85 ? -16.682 34.756 51.631 1.00 65.06 85 GLU A CA 1
ATOM 678 C C . GLU A 1 85 ? -15.762 33.531 51.432 1.00 65.06 85 GLU A C 1
ATOM 680 O O . GLU A 1 85 ? -16.118 32.432 51.869 1.00 65.06 85 GLU A O 1
ATOM 685 N N . PHE A 1 86 ? -14.603 33.679 50.774 1.00 75.12 86 PHE A N 1
ATOM 686 C CA . PHE A 1 86 ? -13.679 32.569 50.529 1.00 75.12 86 PHE A CA 1
ATOM 687 C C . PHE A 1 86 ? -12.837 32.260 51.774 1.00 75.12 86 PHE A C 1
ATOM 689 O O . PHE A 1 86 ? -12.083 33.101 52.258 1.00 75.12 86 PHE A O 1
ATOM 696 N N . ASN A 1 87 ? -12.947 31.030 52.280 1.00 83.44 87 ASN A N 1
ATOM 697 C CA . ASN A 1 87 ? -12.154 30.528 53.397 1.00 83.44 87 ASN A CA 1
ATOM 698 C C . ASN A 1 87 ? -11.238 29.400 52.901 1.00 83.44 87 ASN A C 1
ATOM 700 O O . ASN A 1 87 ? -11.714 28.394 52.373 1.00 83.44 87 ASN A O 1
ATOM 704 N N . LEU A 1 88 ? -9.926 29.581 53.072 1.00 83.56 88 LEU A N 1
ATOM 705 C CA . LEU A 1 88 ? -8.912 28.647 52.588 1.00 83.56 88 LEU A CA 1
ATOM 706 C C . LEU A 1 88 ? -8.990 27.278 53.285 1.00 83.56 88 LEU A C 1
ATOM 708 O O . LEU A 1 88 ? -8.804 26.261 52.622 1.00 83.56 88 LEU A O 1
ATOM 712 N N . ASP A 1 89 ? -9.330 27.233 54.575 1.00 84.75 89 ASP A N 1
ATOM 713 C CA . ASP A 1 89 ? -9.515 25.975 55.307 1.00 84.75 89 ASP A CA 1
ATOM 714 C C . ASP A 1 89 ? -10.754 25.222 54.800 1.00 84.75 89 ASP A C 1
ATOM 716 O O . ASP A 1 89 ? -10.681 24.023 54.533 1.00 84.75 89 ASP A O 1
ATOM 720 N N . GLU A 1 90 ? -11.868 25.929 54.559 1.00 87.38 90 GLU A N 1
ATOM 721 C CA . GLU A 1 90 ? -13.067 25.325 53.949 1.00 87.38 90 GLU A CA 1
ATOM 722 C C . GLU A 1 90 ? -12.782 24.809 52.528 1.00 87.38 90 GLU A C 1
ATOM 724 O O . GLU A 1 90 ? -13.298 23.761 52.130 1.00 87.38 90 GLU A O 1
ATOM 729 N N . TYR A 1 91 ? -11.957 25.526 51.759 1.00 86.75 91 TYR A N 1
ATOM 730 C CA . TYR A 1 91 ? -11.531 25.090 50.432 1.00 86.75 91 TYR A CA 1
ATOM 731 C C . TYR A 1 91 ? -10.619 23.862 50.500 1.00 86.75 91 TYR A C 1
ATOM 733 O O . TYR A 1 91 ? -10.779 22.946 49.691 1.00 86.75 91 TYR A O 1
ATOM 741 N N . PHE A 1 92 ? -9.699 23.799 51.469 1.00 86.56 92 PHE A N 1
ATOM 742 C CA . PHE A 1 92 ? -8.887 22.607 51.699 1.00 86.56 92 PHE A CA 1
ATOM 743 C C . PHE A 1 92 ? -9.758 21.400 52.040 1.00 86.56 92 PHE A C 1
ATOM 745 O O . PHE A 1 92 ? -9.601 20.357 51.409 1.00 86.56 92 PHE A O 1
ATOM 752 N N . ASP A 1 93 ? -10.728 21.545 52.942 1.00 86.12 93 ASP A N 1
ATOM 753 C CA . ASP A 1 93 ? -11.682 20.476 53.256 1.00 86.12 93 ASP A CA 1
ATOM 754 C C . ASP A 1 93 ? -12.470 20.030 52.012 1.00 86.12 93 ASP A C 1
ATOM 756 O O . ASP A 1 93 ? -12.668 18.833 51.772 1.00 86.12 93 ASP A O 1
ATOM 760 N N . PHE A 1 94 ? -12.877 20.975 51.162 1.00 88.06 94 PHE A N 1
ATOM 761 C CA . PHE A 1 94 ? -13.525 20.678 49.887 1.00 88.06 94 PHE A CA 1
ATOM 762 C C . PHE A 1 94 ? -12.610 19.903 48.929 1.00 88.06 94 PHE A C 1
ATOM 764 O O . PHE A 1 94 ? -12.969 18.811 48.483 1.00 88.06 94 PHE A O 1
ATOM 771 N N . ILE A 1 95 ? -11.434 20.424 48.585 1.00 86.31 95 ILE A N 1
ATOM 772 C CA . ILE A 1 95 ? -10.592 19.813 47.551 1.00 86.31 95 ILE A CA 1
ATOM 773 C C . ILE A 1 95 ? -9.991 18.489 48.032 1.00 86.31 95 ILE A C 1
ATOM 775 O O . ILE A 1 95 ? -9.933 17.526 47.268 1.00 86.31 95 ILE A O 1
ATOM 779 N N . PHE A 1 96 ? -9.638 18.376 49.311 1.00 85.12 96 PHE A N 1
ATOM 780 C CA . PHE A 1 96 ? -9.047 17.170 49.889 1.00 85.12 96 PHE A CA 1
ATOM 781 C C . PHE A 1 96 ? -10.078 16.113 50.288 1.00 85.12 96 PHE A C 1
ATOM 783 O O . PHE A 1 96 ? -9.759 14.932 50.408 1.00 85.12 96 PHE A O 1
ATOM 790 N N . SER A 1 97 ? -11.359 16.458 50.397 1.00 84.31 97 SER A N 1
ATOM 791 C CA . SER A 1 97 ? -12.405 15.435 50.495 1.00 84.31 97 SER A CA 1
ATOM 792 C C . SER A 1 97 ? -12.736 14.780 49.151 1.00 84.31 97 SER A C 1
ATOM 794 O O . SER A 1 97 ? -13.537 13.847 49.118 1.00 84.31 97 SER A O 1
ATOM 796 N N . SER A 1 98 ? -12.165 15.227 48.035 1.00 88.00 98 SER A N 1
ATOM 797 C CA . SER A 1 98 ? -12.495 14.678 46.719 1.00 88.00 98 SER A CA 1
ATOM 798 C C . SER A 1 98 ? -11.792 13.354 46.398 1.00 88.00 98 SER A C 1
ATOM 800 O O . SER A 1 98 ? -10.836 12.944 47.054 1.00 88.00 98 SER A O 1
ATOM 802 N N . TYR A 1 99 ? -12.309 12.661 45.388 1.00 88.19 99 TYR A N 1
ATOM 803 C CA . TYR A 1 99 ? -11.741 11.432 44.843 1.00 88.19 99 TYR A CA 1
ATOM 804 C C . TYR A 1 99 ? -12.059 11.330 43.354 1.00 88.19 99 TYR A C 1
ATOM 806 O O . TYR A 1 99 ? -13.068 11.875 42.898 1.00 88.19 99 TYR A O 1
ATOM 814 N N . SER A 1 100 ? -11.205 10.630 42.613 1.00 88.69 100 SER A N 1
ATOM 815 C CA . SER A 1 100 ? -11.444 10.311 41.207 1.00 88.69 100 SER A CA 1
ATOM 816 C C . SER A 1 100 ? -11.948 8.881 41.085 1.00 88.69 100 SER A C 1
ATOM 818 O O . SER A 1 100 ? -11.429 7.982 41.745 1.00 88.69 100 SER A O 1
ATOM 820 N N . SER A 1 101 ? -12.953 8.674 40.244 1.00 91.12 101 SER A N 1
ATOM 821 C CA . SER A 1 101 ? -13.488 7.349 39.931 1.00 91.12 101 SER A CA 1
ATOM 822 C C . SER A 1 101 ? -14.060 7.331 38.516 1.00 91.12 101 SER A C 1
ATOM 824 O O . SER A 1 101 ? -14.159 8.370 37.853 1.00 91.12 101 SER A O 1
ATOM 826 N N . ILE A 1 102 ? -14.408 6.140 38.042 1.00 92.69 102 ILE A N 1
ATOM 827 C CA . ILE A 1 102 ? -15.070 5.939 36.758 1.00 92.69 102 ILE A CA 1
ATOM 828 C C . ILE A 1 102 ? -16.576 6.054 36.971 1.00 92.69 102 ILE A C 1
ATOM 830 O O . ILE A 1 102 ? -17.150 5.308 37.765 1.00 92.69 102 ILE A O 1
ATOM 834 N N . PHE A 1 103 ? -17.219 6.953 36.237 1.00 94.62 103 PHE A N 1
ATOM 835 C CA . PHE A 1 103 ? -18.648 7.209 36.319 1.00 94.62 103 PHE A CA 1
ATOM 836 C C . PHE A 1 103 ? -19.335 7.038 34.966 1.00 94.62 103 PHE A C 1
ATOM 838 O O . PHE A 1 103 ? -18.805 7.453 33.936 1.00 94.62 103 PHE A O 1
ATOM 845 N N . THR A 1 104 ? -20.555 6.504 34.994 1.00 95.31 104 THR A N 1
ATOM 846 C CA . THR A 1 104 ? -21.510 6.578 33.880 1.00 95.31 104 THR A CA 1
ATOM 847 C C . THR A 1 104 ? -22.602 7.588 34.218 1.00 95.31 104 THR A C 1
ATOM 849 O O . THR A 1 104 ? -23.130 7.580 35.334 1.00 95.31 104 THR A O 1
ATOM 852 N N . VAL A 1 105 ? -22.949 8.448 33.263 1.00 94.62 105 VAL A N 1
ATOM 853 C CA . VAL A 1 105 ? -24.087 9.367 33.358 1.00 94.62 105 VAL A CA 1
ATOM 854 C C . VAL A 1 105 ? -25.378 8.575 33.169 1.00 94.62 105 VAL A C 1
ATOM 856 O O . VAL A 1 105 ? -25.581 7.948 32.134 1.00 94.62 105 VAL A O 1
ATOM 859 N N . GLU A 1 106 ? -26.253 8.596 34.173 1.00 93.81 106 GLU A N 1
ATOM 860 C CA . GLU A 1 106 ? -27.587 7.992 34.091 1.00 93.81 106 GLU A CA 1
ATOM 861 C C . GLU A 1 106 ? -28.639 9.017 33.646 1.00 93.81 106 GLU A C 1
ATOM 863 O O . GLU A 1 106 ? -29.523 8.691 32.857 1.00 93.81 106 GLU A O 1
ATOM 868 N N . GLU A 1 107 ? -28.544 10.254 34.141 1.00 93.00 107 GLU A N 1
ATOM 869 C CA . GLU A 1 107 ? -29.528 11.310 33.887 1.00 93.00 107 GLU A CA 1
ATOM 870 C C . GLU A 1 107 ? -28.918 12.709 34.084 1.00 93.00 107 GLU A C 1
ATOM 872 O O . GLU A 1 107 ? -28.008 12.898 34.897 1.00 93.00 107 GLU A O 1
ATOM 877 N N . ILE A 1 108 ? -29.433 13.699 33.347 1.00 91.38 108 ILE A N 1
ATOM 878 C CA . ILE A 1 108 ? -29.044 15.113 33.439 1.00 91.38 108 ILE A CA 1
ATOM 879 C C . ILE A 1 108 ? -30.298 15.948 33.727 1.00 91.38 108 ILE A C 1
ATOM 881 O O . ILE A 1 108 ? -31.188 16.044 32.882 1.00 91.38 108 ILE A O 1
ATOM 885 N N . GLU A 1 109 ? -30.340 16.601 34.890 1.00 90.62 109 GLU A N 1
ATOM 886 C CA . GLU A 1 109 ? -31.424 17.494 35.320 1.00 90.62 109 GLU A CA 1
ATOM 887 C C . GLU A 1 109 ? -30.878 18.902 35.605 1.00 90.62 109 GLU A C 1
ATOM 889 O O . GLU A 1 109 ? -30.410 19.212 36.705 1.00 90.62 109 GLU A O 1
ATOM 894 N N . GLY A 1 110 ? -30.946 19.789 34.608 1.00 86.31 110 GLY A N 1
ATOM 895 C CA . GLY A 1 110 ? -30.402 21.145 34.730 1.00 86.31 110 GLY A CA 1
ATOM 896 C C . GLY A 1 110 ? -28.892 21.114 34.984 1.00 86.31 110 GLY A C 1
ATOM 897 O O . GLY A 1 110 ? -28.151 20.559 34.178 1.00 86.31 110 GLY A O 1
ATOM 898 N N . SER A 1 111 ? -28.449 21.695 36.102 1.00 87.38 111 SER A N 1
ATOM 899 C CA . SER A 1 111 ? -27.041 21.687 36.534 1.00 87.38 111 SER A CA 1
ATOM 900 C C . SER A 1 111 ? -26.677 20.498 37.435 1.00 87.38 111 SER A C 1
ATOM 902 O O . SER A 1 111 ? -25.590 20.481 38.005 1.00 87.38 111 SER A O 1
ATOM 904 N N . TYR A 1 112 ? -27.569 19.520 37.620 1.00 91.94 112 TYR A N 1
ATOM 905 C CA . TYR A 1 112 ? -27.283 18.304 38.381 1.00 91.94 112 TYR A CA 1
ATOM 906 C C . TYR A 1 112 ? -27.196 17.086 37.465 1.00 91.94 112 TYR A C 1
ATOM 908 O O . TYR A 1 112 ? -28.037 16.879 36.591 1.00 91.94 112 TYR A O 1
ATOM 916 N N . ILE A 1 113 ? -26.196 16.249 37.722 1.00 94.12 113 ILE A N 1
ATOM 917 C CA . ILE A 1 113 ? -25.897 15.033 36.972 1.00 94.12 113 ILE A CA 1
ATOM 918 C C . ILE A 1 113 ? -26.037 13.838 37.911 1.00 94.12 113 ILE A C 1
ATOM 920 O O . ILE A 1 113 ? -25.449 13.810 38.998 1.00 94.12 113 ILE A O 1
ATOM 924 N N . TYR A 1 114 ? -26.812 12.841 37.496 1.00 95.12 114 TYR A N 1
ATOM 925 C CA . TYR A 1 114 ? -26.914 11.566 38.196 1.00 95.12 114 TYR A CA 1
ATOM 926 C C . TYR A 1 114 ? -25.854 10.628 37.638 1.00 95.12 114 TYR A C 1
ATOM 928 O O . TYR A 1 114 ? -25.883 10.254 36.466 1.00 95.12 114 TYR A O 1
ATOM 936 N N . LEU A 1 115 ? -24.894 10.278 38.489 1.00 95.06 115 LEU A N 1
ATOM 937 C CA . LEU A 1 115 ? -23.726 9.490 38.127 1.00 95.06 115 LEU A CA 1
ATOM 938 C C . LEU A 1 115 ? -23.749 8.147 38.858 1.00 95.06 115 LEU A C 1
ATOM 940 O O . LEU A 1 115 ? -23.946 8.092 40.078 1.00 95.06 115 LEU A O 1
ATOM 944 N N . ARG A 1 116 ? -23.480 7.064 38.128 1.00 95.00 116 ARG A N 1
ATOM 945 C CA . ARG A 1 116 ? -23.169 5.748 38.692 1.00 95.00 116 ARG A CA 1
ATOM 946 C C . ARG A 1 116 ? -21.660 5.579 38.755 1.00 95.00 116 ARG A C 1
ATOM 948 O O . ARG A 1 116 ? -21.020 5.488 37.716 1.00 95.00 116 ARG A O 1
ATOM 955 N N . ASP A 1 117 ? -21.111 5.490 39.958 1.00 92.88 117 ASP A N 1
ATOM 956 C CA . ASP A 1 117 ? -19.719 5.098 40.163 1.00 92.88 117 ASP A CA 1
ATOM 957 C C . ASP A 1 117 ? -19.563 3.604 39.853 1.00 92.88 117 ASP A C 1
ATOM 959 O O . ASP A 1 117 ? -20.201 2.762 40.493 1.00 92.88 117 ASP A O 1
ATOM 963 N N . LEU A 1 118 ? -18.743 3.266 38.862 1.00 90.12 118 LEU A N 1
ATOM 964 C CA . LEU A 1 118 ? -18.554 1.899 38.379 1.00 90.12 118 LEU A CA 1
ATOM 965 C C . LEU A 1 118 ? -17.560 1.094 39.225 1.00 90.12 118 LEU A C 1
ATOM 967 O O . LEU A 1 118 ? -17.578 -0.137 39.167 1.00 90.12 118 LEU A O 1
ATOM 971 N N . ILE A 1 119 ? -16.729 1.765 40.029 1.00 85.62 119 ILE A N 1
ATOM 972 C CA . ILE A 1 1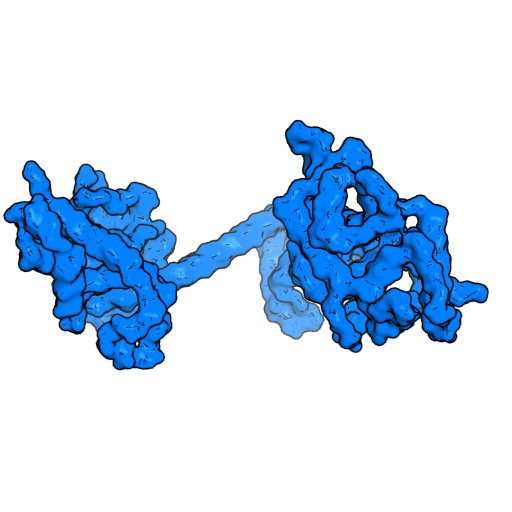19 ? -15.782 1.122 40.950 1.00 85.62 119 ILE A CA 1
ATOM 973 C C . ILE A 1 119 ? -16.452 0.920 42.310 1.00 85.62 119 ILE A C 1
ATOM 975 O O . ILE A 1 119 ? -16.476 -0.184 42.852 1.00 85.62 119 ILE A O 1
ATOM 979 N N . LEU A 1 120 ? -17.037 1.988 42.854 1.00 84.62 120 LEU A N 1
ATOM 980 C CA . LEU A 1 120 ? -17.682 1.990 44.167 1.00 84.62 120 LEU A CA 1
ATOM 981 C C . LEU A 1 120 ? -19.098 1.409 44.130 1.00 84.62 120 LEU A C 1
ATOM 983 O O . LEU A 1 120 ? -19.664 1.096 45.178 1.00 84.62 120 LEU A O 1
ATOM 987 N N . ASN A 1 121 ? -19.674 1.267 42.935 1.00 85.94 121 ASN A N 1
ATOM 988 C CA . ASN A 1 121 ? -21.017 0.746 42.701 1.00 85.94 121 ASN A CA 1
ATOM 989 C C . ASN A 1 121 ? -22.127 1.563 43.398 1.00 85.94 121 ASN A C 1
ATOM 991 O O . ASN A 1 121 ? -23.164 1.017 43.786 1.00 85.94 121 ASN A O 1
ATOM 995 N N . VAL A 1 122 ? -21.921 2.875 43.555 1.00 88.94 122 VAL A N 1
ATOM 996 C CA . VAL A 1 122 ? -22.868 3.806 44.194 1.00 88.94 122 VAL A CA 1
ATOM 997 C C . VAL A 1 122 ? -23.452 4.792 43.192 1.00 88.94 122 VAL A C 1
ATOM 999 O O . VAL A 1 122 ? -22.833 5.104 42.180 1.00 88.94 122 VAL A O 1
ATOM 1002 N N . LYS A 1 123 ? -24.647 5.310 43.487 1.00 93.00 123 LYS A N 1
ATOM 1003 C CA . LYS A 1 123 ? -25.243 6.420 42.737 1.00 93.00 123 LYS A CA 1
ATOM 1004 C C . LYS A 1 123 ? -25.044 7.715 43.505 1.00 93.00 123 LYS A C 1
ATOM 1006 O O . LYS A 1 123 ? -25.298 7.750 44.709 1.00 93.00 123 LYS A O 1
ATOM 1011 N N . ILE A 1 124 ? -24.626 8.763 42.810 1.00 93.31 124 ILE A N 1
ATOM 1012 C CA . ILE A 1 124 ? -24.484 10.104 43.372 1.00 93.31 124 ILE A CA 1
ATOM 1013 C C . ILE A 1 124 ? -25.206 11.121 42.489 1.00 93.31 124 ILE A C 1
ATOM 1015 O O . ILE A 1 124 ? -25.229 10.992 41.268 1.00 93.31 124 ILE A O 1
ATOM 1019 N N . LYS A 1 125 ? -25.783 12.144 43.122 1.00 94.88 125 LYS A N 1
ATOM 1020 C CA . LYS A 1 125 ? -26.273 13.350 42.449 1.00 94.88 125 LYS A CA 1
ATOM 1021 C C . LYS A 1 125 ? -25.211 14.428 42.619 1.00 94.88 125 LYS A C 1
ATOM 1023 O O . LYS A 1 125 ? -24.999 14.879 43.745 1.00 94.88 125 LYS A O 1
ATOM 1028 N N . ALA A 1 126 ? -24.530 14.785 41.536 1.00 93.88 126 ALA A N 1
ATOM 1029 C CA . ALA A 1 126 ? -23.434 15.745 41.546 1.00 93.88 126 ALA A CA 1
ATOM 1030 C C . ALA A 1 126 ? -23.839 17.046 40.846 1.00 93.88 126 ALA A C 1
ATOM 1032 O O . ALA A 1 126 ? -24.417 17.019 39.763 1.00 93.88 126 ALA A O 1
ATOM 1033 N N . TYR A 1 127 ? -23.546 18.180 41.470 1.00 92.50 127 TYR A N 1
ATOM 1034 C CA . TYR A 1 127 ? -23.695 19.498 40.870 1.00 92.50 127 TYR A CA 1
ATOM 1035 C C . TYR A 1 127 ? -22.538 19.756 39.892 1.00 92.50 127 TYR A C 1
ATOM 1037 O O . TYR A 1 127 ? -21.369 19.596 40.253 1.00 92.50 127 TYR A O 1
ATOM 1045 N N . ASP A 1 128 ? -22.868 20.131 38.659 1.00 89.31 128 ASP A N 1
ATOM 1046 C CA . ASP A 1 128 ? -21.929 20.473 37.591 1.00 89.31 128 ASP A CA 1
ATOM 1047 C C . ASP A 1 128 ? -21.913 21.992 37.373 1.00 89.31 128 ASP A C 1
ATOM 1049 O O . ASP A 1 128 ? -22.509 22.526 36.436 1.00 89.31 128 ASP A O 1
ATOM 1053 N N . SER A 1 129 ? -21.250 22.698 38.291 1.00 80.94 129 SER A N 1
ATOM 1054 C CA . SER A 1 129 ? -21.195 24.167 38.325 1.00 80.94 129 SER A CA 1
ATOM 1055 C C . SER A 1 129 ? -20.547 24.800 37.095 1.00 80.94 129 SER A C 1
ATOM 1057 O O . SER A 1 129 ? -20.824 25.953 36.782 1.00 80.94 129 SER A O 1
ATOM 1059 N N . GLN A 1 130 ? -19.644 24.076 36.429 1.00 80.94 130 GLN A N 1
ATOM 1060 C CA . GLN A 1 130 ? -18.852 24.582 35.302 1.00 80.94 130 GLN A CA 1
ATOM 1061 C C . GLN A 1 130 ? -19.261 23.939 33.968 1.00 80.94 130 GLN A C 1
ATOM 1063 O O . GLN A 1 130 ? -18.586 24.152 32.964 1.00 80.94 130 GLN A O 1
ATOM 1068 N N . HIS A 1 131 ? -20.355 23.167 33.940 1.00 84.75 131 HIS A N 1
ATOM 1069 C CA . HIS A 1 131 ? -20.825 22.446 32.752 1.00 84.75 131 HIS A CA 1
ATOM 1070 C C . HIS A 1 131 ? -19.744 21.558 32.117 1.00 84.75 131 HIS A C 1
ATOM 1072 O O . HIS A 1 131 ? -19.547 21.560 30.901 1.00 84.75 131 HIS A O 1
ATOM 1078 N N . PHE A 1 132 ? -19.021 20.807 32.947 1.00 82.75 132 PHE A N 1
ATOM 1079 C CA . PHE A 1 132 ? -17.973 19.906 32.493 1.00 82.75 132 PHE A CA 1
ATOM 1080 C C . PHE A 1 132 ? -18.523 18.759 31.625 1.00 82.75 132 PHE A C 1
ATOM 1082 O O . PHE A 1 132 ? -17.842 18.304 30.706 1.00 82.75 132 PHE A O 1
ATOM 1089 N N . ILE A 1 133 ? -19.732 18.262 31.908 1.00 85.62 133 ILE A N 1
ATOM 1090 C CA . ILE A 1 133 ? -20.291 17.080 31.236 1.00 85.62 133 ILE A CA 1
ATOM 1091 C C . ILE A 1 133 ? -20.787 17.422 29.821 1.00 85.62 133 ILE A C 1
ATOM 1093 O O . ILE A 1 133 ? -21.726 18.194 29.629 1.00 85.62 133 ILE A O 1
ATOM 1097 N N . ASN A 1 134 ? -20.182 16.782 28.815 1.00 78.81 134 ASN A N 1
ATOM 1098 C CA . ASN A 1 134 ? -20.574 16.867 27.403 1.00 78.81 134 ASN A CA 1
ATOM 1099 C C . ASN A 1 134 ? -21.561 15.745 27.022 1.00 78.81 134 ASN A C 1
ATOM 1101 O O . ASN A 1 134 ? -21.220 14.572 27.105 1.00 78.81 134 ASN A O 1
ATOM 1105 N N . LYS A 1 135 ? -22.736 16.090 26.481 1.00 78.19 135 LYS A N 1
ATOM 1106 C CA . LYS A 1 135 ? -23.774 15.132 26.043 1.00 78.19 135 LYS A CA 1
ATOM 1107 C C . LYS A 1 135 ? -23.331 14.106 24.986 1.00 78.19 135 LYS A C 1
ATOM 1109 O O . LYS A 1 135 ? -24.072 13.163 24.734 1.00 78.19 135 LYS A O 1
ATOM 1114 N N . GLU A 1 136 ? -22.177 14.287 24.350 1.00 79.62 136 GLU A N 1
ATOM 1115 C CA . GLU A 1 136 ? -21.606 13.326 23.396 1.00 79.62 136 GLU A CA 1
ATOM 1116 C C . GLU A 1 136 ? -21.018 12.072 24.063 1.00 79.62 136 GLU A C 1
ATOM 1118 O O . GLU A 1 136 ? -20.839 11.055 23.394 1.00 79.62 136 GLU A O 1
ATOM 1123 N N . PHE A 1 137 ? -20.736 12.118 25.369 1.00 83.69 137 PHE A N 1
ATOM 1124 C CA . PHE A 1 137 ? -20.139 11.009 26.108 1.00 83.69 137 PHE A CA 1
ATOM 1125 C C . PHE A 1 137 ? -21.013 10.597 27.289 1.00 83.69 137 PHE A C 1
ATOM 1127 O O . PHE A 1 137 ? -21.550 11.429 28.013 1.00 83.69 137 PHE A O 1
ATOM 1134 N N . ASN A 1 138 ? -21.097 9.288 27.521 1.00 90.25 138 ASN A N 1
ATOM 1135 C CA . ASN A 1 138 ? -21.838 8.731 28.654 1.00 90.25 138 ASN A CA 1
ATOM 1136 C C . ASN A 1 138 ? -20.921 8.312 29.807 1.00 90.25 138 ASN A C 1
ATOM 1138 O O . ASN A 1 138 ? -21.408 8.099 30.915 1.00 90.25 138 ASN A O 1
ATOM 1142 N N . ASN A 1 139 ? -19.611 8.188 29.572 1.00 94.12 139 ASN A N 1
ATOM 1143 C CA . ASN A 1 139 ? -18.661 7.673 30.552 1.00 94.12 139 ASN A CA 1
ATOM 1144 C C . ASN A 1 139 ? -17.501 8.638 30.774 1.00 94.12 139 ASN A C 1
ATOM 1146 O O . ASN A 1 139 ? -16.968 9.234 29.834 1.00 94.12 139 ASN A O 1
ATOM 1150 N N . TYR A 1 140 ? -17.102 8.763 32.035 1.00 93.12 140 TYR A N 1
ATOM 1151 C CA . TYR A 1 140 ? -16.089 9.708 32.471 1.00 93.12 140 TYR A CA 1
ATOM 1152 C C . TYR A 1 140 ? -15.204 9.100 33.542 1.00 93.12 140 TYR A C 1
ATOM 1154 O O . TYR A 1 140 ? -15.686 8.492 34.494 1.00 93.12 140 TYR A O 1
ATOM 1162 N N . PHE A 1 141 ? -13.907 9.365 33.450 1.00 90.88 141 PHE A N 1
ATOM 1163 C CA . PHE A 1 141 ? -13.040 9.321 34.615 1.00 90.88 141 PHE A CA 1
ATOM 1164 C C . PHE A 1 141 ? -12.976 10.742 35.160 1.00 90.88 141 PHE A C 1
ATOM 1166 O O . PHE A 1 141 ? -12.361 11.629 34.562 1.00 90.88 141 PHE A O 1
ATOM 1173 N N . LEU A 1 142 ? -13.688 10.986 36.255 1.00 90.25 142 LEU A N 1
ATOM 1174 C CA . LEU A 1 142 ? -13.864 12.326 36.801 1.00 90.25 142 LEU A CA 1
ATOM 1175 C C . LEU A 1 142 ? -13.663 12.344 38.310 1.00 90.25 142 LEU A C 1
ATOM 1177 O O . LEU A 1 142 ? -13.701 11.318 38.992 1.00 90.25 142 LEU A O 1
ATOM 1181 N N . ARG A 1 143 ? -13.432 13.548 38.814 1.00 88.56 143 ARG A N 1
ATOM 1182 C CA . ARG A 1 143 ? -13.203 13.857 40.214 1.00 88.56 143 ARG A CA 1
ATOM 1183 C C . ARG A 1 143 ? -14.451 14.486 40.801 1.00 88.56 143 ARG A C 1
ATOM 1185 O O . ARG A 1 143 ? -14.945 15.491 40.287 1.00 88.56 143 ARG A O 1
ATOM 1192 N N . VAL A 1 144 ? -14.909 13.937 41.919 1.00 91.81 144 VAL A N 1
ATOM 1193 C CA . VAL A 1 144 ? -16.021 14.493 42.693 1.00 91.81 144 VAL A CA 1
ATOM 1194 C C . VAL A 1 144 ? -15.581 14.825 44.108 1.00 91.81 144 VAL A C 1
ATOM 1196 O O . VAL A 1 144 ? -14.857 14.062 44.749 1.00 91.81 144 VAL A O 1
ATOM 1199 N N . SER A 1 145 ? -16.045 15.962 44.609 1.00 90.19 145 SER A N 1
ATOM 1200 C CA . SER A 1 145 ? -15.938 16.338 46.017 1.00 90.19 145 SER A CA 1
ATOM 1201 C C . SER A 1 145 ? -17.291 16.215 46.704 1.00 90.19 145 SER A C 1
ATOM 1203 O O . SER A 1 145 ? -18.327 16.210 46.040 1.00 90.19 145 SER A O 1
ATOM 1205 N N . LYS A 1 146 ? -17.278 16.105 48.034 1.00 87.25 146 LYS A N 1
ATOM 1206 C CA . LYS A 1 146 ? -18.472 16.242 48.861 1.00 87.25 146 LYS A CA 1
ATOM 1207 C C . LYS A 1 146 ? -18.268 17.407 49.822 1.00 87.25 146 LYS A C 1
ATOM 1209 O O . LYS A 1 146 ? -17.408 17.330 50.692 1.00 87.25 146 LYS A O 1
ATOM 1214 N N . TYR A 1 147 ? -19.112 18.425 49.718 1.00 84.31 147 TYR A N 1
ATOM 1215 C CA . TYR A 1 147 ? -19.145 19.536 50.664 1.00 84.31 147 TYR A CA 1
ATOM 1216 C C . TYR A 1 147 ? -20.490 19.549 51.372 1.00 84.31 147 TYR A C 1
ATOM 1218 O O . TYR A 1 147 ? -21.539 19.523 50.729 1.00 84.31 147 TYR A O 1
ATOM 1226 N N . GLN A 1 148 ? -20.460 19.541 52.706 1.00 81.62 148 GLN A N 1
ATOM 1227 C CA . GLN A 1 148 ? -21.646 19.346 53.543 1.00 81.62 148 GLN A CA 1
ATOM 1228 C C . GLN A 1 148 ? -22.392 18.056 53.139 1.00 81.62 148 GLN A C 1
ATOM 1230 O O . GLN A 1 148 ? -21.940 16.956 53.465 1.00 81.62 148 GLN A O 1
ATOM 1235 N N . ASN A 1 149 ? -23.488 18.168 52.385 1.00 81.31 149 ASN A N 1
ATOM 1236 C CA . ASN A 1 149 ? -24.301 17.041 51.921 1.00 81.31 149 ASN A CA 1
ATOM 1237 C C . ASN A 1 149 ? -24.455 16.952 50.397 1.00 81.31 149 ASN A C 1
ATOM 1239 O O . ASN A 1 149 ? -25.184 16.082 49.924 1.00 81.31 149 ASN A O 1
ATOM 1243 N N . GLU A 1 150 ? -23.746 17.781 49.634 1.00 86.31 150 GLU A N 1
ATOM 1244 C CA . GLU A 1 150 ? -23.836 17.810 48.173 1.00 86.31 150 GLU A CA 1
ATOM 1245 C C . GLU A 1 150 ? -22.539 17.315 47.530 1.00 86.31 150 GLU A C 1
ATOM 1247 O O . GLU A 1 150 ? -21.439 17.606 48.010 1.00 86.31 150 GLU A O 1
ATOM 1252 N N . TYR A 1 151 ? -22.670 16.540 46.449 1.00 91.75 151 TYR A N 1
ATOM 1253 C CA . TYR A 1 151 ? -21.537 16.189 45.598 1.00 91.75 151 TYR A CA 1
ATOM 1254 C C . TYR A 1 151 ? -21.369 17.243 44.511 1.00 91.75 151 TYR A C 1
ATOM 1256 O O . TYR A 1 151 ? -22.356 17.739 43.974 1.00 91.75 151 TYR A O 1
ATOM 1264 N N . VAL A 1 152 ? -20.126 17.544 44.154 1.00 92.12 152 VAL A N 1
ATOM 1265 C CA . VAL A 1 152 ? -19.789 18.505 43.097 1.00 92.12 152 VAL A CA 1
ATOM 1266 C C . VAL A 1 152 ? -18.764 17.880 42.168 1.00 92.12 152 VAL A C 1
ATOM 1268 O O . VAL A 1 152 ? -17.810 17.255 42.643 1.00 92.12 152 VAL A O 1
ATOM 1271 N N . ILE A 1 153 ? -18.954 18.042 40.858 1.00 91.38 153 ILE A N 1
ATOM 1272 C CA . ILE A 1 153 ? -17.946 17.676 39.860 1.00 91.38 153 ILE A CA 1
ATOM 1273 C C . ILE A 1 153 ? -16.837 18.724 39.913 1.00 91.38 153 ILE A C 1
ATOM 1275 O O . ILE A 1 153 ? -17.067 19.915 39.718 1.00 91.38 153 ILE A O 1
ATOM 1279 N N . VAL A 1 154 ? -15.629 18.269 40.226 1.00 87.88 154 VAL A N 1
ATOM 1280 C CA . VAL A 1 154 ? -14.459 19.132 40.425 1.00 87.88 154 VAL A CA 1
ATOM 1281 C C . VAL A 1 154 ? -13.622 19.211 39.156 1.00 87.88 154 VAL A C 1
ATOM 1283 O O . VAL A 1 154 ? -13.078 20.259 38.830 1.00 87.88 154 VAL A O 1
ATOM 1286 N N . GLN A 1 155 ? -13.477 18.081 38.466 1.00 85.00 155 GLN A N 1
ATOM 1287 C CA . GLN A 1 155 ? -12.610 17.951 37.304 1.00 85.00 155 GLN A CA 1
ATOM 1288 C C . GLN A 1 155 ? -13.038 16.738 36.482 1.00 85.00 155 GLN A C 1
ATOM 1290 O O . GLN A 1 155 ? -13.324 15.682 37.041 1.00 85.00 155 GLN A O 1
ATOM 1295 N N . ILE A 1 156 ? -12.992 16.854 35.157 1.00 85.31 156 ILE A N 1
ATOM 1296 C CA . ILE A 1 156 ? -12.982 15.694 34.262 1.00 85.31 156 ILE A CA 1
ATOM 1297 C C . ILE A 1 156 ? -11.531 15.395 33.900 1.00 85.31 156 ILE A C 1
ATOM 1299 O O . ILE A 1 156 ? -10.834 16.253 33.358 1.00 85.31 156 ILE A O 1
ATOM 1303 N N . ASN A 1 157 ? -11.068 14.185 34.215 1.00 81.56 157 ASN A N 1
ATOM 1304 C CA . ASN A 1 157 ? -9.743 13.738 33.794 1.00 81.56 157 ASN A CA 1
ATOM 1305 C C . ASN A 1 157 ? -9.780 13.319 32.321 1.00 81.56 157 ASN A C 1
ATOM 1307 O O . ASN A 1 157 ? -8.865 13.641 31.567 1.00 81.56 157 ASN A O 1
ATOM 1311 N N . THR A 1 158 ? -10.846 12.618 31.922 1.00 84.88 158 THR A N 1
ATOM 1312 C CA . THR A 1 158 ? -11.104 12.176 30.544 1.00 84.88 158 THR A CA 1
ATOM 1313 C C . THR A 1 158 ? -12.554 11.697 30.383 1.00 84.88 158 THR A C 1
ATOM 1315 O O . THR A 1 158 ? -13.205 11.310 31.360 1.00 84.88 158 THR A O 1
ATOM 1318 N N . SER A 1 159 ? -13.057 11.729 29.150 1.00 87.88 159 SER A N 1
ATOM 1319 C CA . SER A 1 159 ? -14.368 11.230 28.724 1.00 87.88 159 SER A CA 1
ATOM 1320 C C . SER A 1 159 ? -14.188 10.168 27.644 1.00 87.88 159 SER A C 1
ATOM 1322 O O . SER A 1 159 ? -13.299 10.298 26.804 1.00 87.88 159 SER A O 1
ATOM 1324 N N . PHE A 1 160 ? -15.020 9.129 27.641 1.00 87.50 160 PHE A N 1
ATOM 1325 C CA . PHE A 1 160 ? -14.855 8.000 26.726 1.00 87.50 160 PHE A CA 1
ATOM 1326 C C . PHE A 1 160 ? -16.173 7.302 26.372 1.00 87.50 160 PHE A C 1
ATOM 1328 O O . PHE A 1 160 ? -17.204 7.485 27.023 1.00 87.50 160 PHE A O 1
ATOM 1335 N N . ASN A 1 161 ? -16.139 6.524 25.287 1.00 88.31 161 ASN A N 1
ATOM 1336 C CA . ASN A 1 161 ? -17.276 5.743 24.803 1.00 88.31 161 ASN A CA 1
ATOM 1337 C C . ASN A 1 161 ? -17.462 4.444 25.612 1.00 88.31 161 ASN A C 1
ATOM 1339 O O . ASN A 1 161 ? -16.670 4.112 26.497 1.00 88.31 161 ASN A O 1
ATOM 1343 N N . ASP A 1 162 ? -18.546 3.724 25.329 1.00 88.06 162 ASP A N 1
ATOM 1344 C CA . ASP A 1 162 ? -18.830 2.445 25.986 1.00 88.06 162 ASP A CA 1
ATOM 1345 C C . ASP A 1 162 ? -17.818 1.353 25.627 1.00 88.06 162 ASP A C 1
ATOM 1347 O O . ASP A 1 162 ? -17.476 0.555 26.497 1.00 88.06 162 ASP A O 1
ATOM 1351 N N . ASP A 1 163 ? -17.292 1.362 24.399 1.00 85.50 163 ASP A N 1
ATOM 1352 C CA . ASP A 1 163 ? -16.322 0.360 23.953 1.00 85.50 163 ASP A CA 1
ATOM 1353 C C . ASP A 1 163 ? -15.030 0.432 24.782 1.00 85.50 163 ASP A C 1
ATOM 1355 O O . ASP A 1 163 ? -14.561 -0.584 25.288 1.00 85.50 163 ASP A O 1
ATOM 1359 N N . PHE A 1 164 ? -14.488 1.633 25.006 1.00 88.56 164 PHE A N 1
ATOM 1360 C CA . PHE A 1 164 ? -13.297 1.826 25.835 1.00 88.56 164 PHE A CA 1
ATOM 1361 C C . PHE A 1 164 ? -13.565 1.594 27.331 1.00 88.56 164 PHE A C 1
ATOM 1363 O O . PHE A 1 164 ? -12.707 1.075 28.048 1.00 88.56 164 PHE A O 1
ATOM 1370 N N . LYS A 1 165 ? -14.759 1.959 27.821 1.00 91.00 165 LYS A N 1
ATOM 1371 C CA . LYS A 1 165 ? -15.153 1.776 29.229 1.00 91.00 165 LYS A CA 1
ATOM 1372 C C . LYS A 1 165 ? -14.944 0.331 29.684 1.00 91.00 165 LYS A C 1
ATOM 1374 O O . LYS A 1 165 ? -14.441 0.109 30.786 1.00 91.00 165 LYS A O 1
ATOM 1379 N N . ASP A 1 166 ? -15.330 -0.636 28.857 1.00 90.00 166 ASP A N 1
ATOM 1380 C CA . ASP A 1 166 ? -15.249 -2.049 29.223 1.00 90.00 166 ASP A CA 1
ATOM 1381 C C . ASP A 1 166 ? -13.794 -2.534 29.351 1.00 90.00 166 ASP A C 1
ATOM 1383 O O . ASP A 1 166 ? -13.497 -3.293 30.276 1.00 90.00 166 ASP A O 1
ATOM 1387 N N . PHE A 1 167 ? -12.876 -2.033 28.511 1.00 90.25 167 PHE A N 1
ATOM 1388 C CA . PHE A 1 167 ? -11.432 -2.270 28.656 1.00 90.25 167 PHE A CA 1
ATOM 1389 C C . PHE A 1 167 ? -10.915 -1.688 29.971 1.00 90.25 167 PHE A C 1
ATOM 1391 O O . PHE A 1 167 ? -10.356 -2.411 30.794 1.00 90.25 167 PHE A O 1
ATOM 1398 N N . PHE A 1 168 ? -11.195 -0.407 30.226 1.00 91.44 168 PHE A N 1
ATOM 1399 C CA . PHE A 1 168 ? -10.666 0.263 31.410 1.00 91.44 168 PHE A CA 1
ATOM 1400 C C . PHE A 1 168 ? -11.169 -0.360 32.723 1.00 91.44 168 PHE A C 1
ATOM 1402 O O . PHE A 1 168 ? -10.399 -0.555 33.664 1.00 91.44 168 PHE A O 1
ATOM 1409 N N . ILE A 1 169 ? -12.450 -0.736 32.800 1.00 90.44 169 ILE A N 1
ATOM 1410 C CA . ILE A 1 169 ? -12.994 -1.416 33.986 1.00 90.44 169 ILE A CA 1
ATOM 1411 C C . ILE A 1 169 ? -12.357 -2.789 34.181 1.00 90.44 169 ILE A C 1
ATOM 1413 O O . ILE A 1 169 ? -12.106 -3.181 35.324 1.00 90.44 169 ILE A O 1
ATOM 1417 N N . LYS A 1 170 ? -12.154 -3.545 33.099 1.00 90.31 170 LYS A N 1
ATOM 1418 C CA . LYS A 1 170 ? -11.547 -4.872 33.168 1.00 90.31 170 LYS A CA 1
ATOM 1419 C C . LYS A 1 170 ? -10.125 -4.772 33.715 1.00 90.31 170 LYS A C 1
ATOM 1421 O O . LYS A 1 170 ? -9.845 -5.390 34.739 1.00 90.31 170 LYS A O 1
ATOM 1426 N N . ASP A 1 171 ? -9.286 -3.937 33.114 1.00 89.88 171 ASP A N 1
ATOM 1427 C CA . ASP A 1 171 ? -7.878 -3.823 33.502 1.00 89.88 171 ASP A CA 1
ATOM 1428 C C . ASP A 1 171 ? -7.733 -3.268 34.920 1.00 89.88 171 ASP A C 1
ATOM 1430 O O . ASP A 1 171 ? -6.897 -3.725 35.699 1.00 89.88 171 ASP A O 1
ATOM 1434 N N . LEU A 1 172 ? -8.615 -2.345 35.317 1.00 88.44 172 LEU A N 1
ATOM 1435 C CA . LEU A 1 172 ? -8.645 -1.852 36.689 1.00 88.44 172 LEU A CA 1
ATOM 1436 C C . LEU A 1 172 ? -9.046 -2.936 37.689 1.00 88.44 172 LEU A C 1
ATOM 1438 O O . LEU A 1 172 ? -8.463 -3.015 38.768 1.00 88.44 172 LEU A O 1
ATOM 1442 N N . ARG A 1 173 ? -10.019 -3.791 37.363 1.00 86.12 173 ARG A N 1
ATOM 1443 C CA . ARG A 1 173 ? -10.367 -4.936 38.219 1.00 86.12 173 ARG A CA 1
ATOM 1444 C C . ARG A 1 173 ? -9.220 -5.932 38.310 1.00 86.12 173 ARG A C 1
ATOM 1446 O O . ARG A 1 173 ? -8.962 -6.433 39.402 1.00 86.12 173 ARG A O 1
ATOM 1453 N N . ASP A 1 174 ? -8.541 -6.200 37.202 1.00 86.88 174 ASP A N 1
ATOM 1454 C CA . ASP A 1 174 ? -7.393 -7.102 37.165 1.00 86.88 174 ASP A CA 1
ATOM 1455 C C . ASP A 1 174 ? -6.244 -6.556 38.025 1.00 86.88 174 ASP A C 1
ATOM 1457 O O . ASP A 1 174 ? -5.705 -7.290 38.856 1.00 86.88 174 ASP A O 1
ATOM 1461 N N . TYR A 1 175 ? -5.967 -5.251 37.945 1.00 87.25 175 TYR A N 1
ATOM 1462 C CA . TYR A 1 175 ? -5.022 -4.557 38.823 1.00 87.25 175 TYR A CA 1
ATOM 1463 C C . TYR A 1 175 ? -5.419 -4.654 40.306 1.00 87.25 175 TYR A C 1
ATOM 1465 O O . TYR A 1 175 ? -4.622 -5.081 41.142 1.00 87.25 175 TYR A O 1
ATOM 1473 N N . LEU A 1 176 ? -6.673 -4.337 40.647 1.00 83.00 176 LEU A N 1
ATOM 1474 C CA . LEU A 1 176 ? -7.158 -4.408 42.032 1.00 83.00 176 LEU A CA 1
ATOM 1475 C C . LEU A 1 176 ? -7.075 -5.833 42.609 1.00 83.00 176 LEU A C 1
ATOM 1477 O O . LEU A 1 176 ? -6.758 -6.020 43.789 1.00 83.00 176 LEU A O 1
ATOM 1481 N N . ASN A 1 177 ? -7.348 -6.842 41.778 1.00 82.31 177 ASN A N 1
ATOM 1482 C CA . ASN A 1 177 ? -7.230 -8.251 42.141 1.00 82.31 177 ASN A CA 1
ATOM 1483 C C . ASN A 1 177 ? -5.767 -8.669 42.339 1.00 82.31 177 ASN A C 1
ATOM 1485 O O . ASN A 1 177 ? -5.469 -9.393 43.292 1.00 82.31 177 ASN A O 1
ATOM 1489 N N . TYR A 1 178 ? -4.866 -8.218 41.463 1.00 84.25 178 TYR A N 1
ATOM 1490 C CA . TYR A 1 178 ? -3.429 -8.482 41.545 1.00 84.25 178 TYR A CA 1
ATOM 1491 C C . TYR A 1 178 ? -2.828 -7.949 42.852 1.00 84.25 178 TYR A C 1
ATOM 1493 O O . TYR A 1 178 ? -2.162 -8.689 43.578 1.00 84.25 178 TYR A O 1
ATOM 1501 N N . GLU A 1 179 ? -3.177 -6.716 43.216 1.00 79.69 179 GLU A N 1
ATOM 1502 C CA . GLU A 1 179 ? -2.792 -6.077 44.480 1.00 79.69 179 GLU A CA 1
ATOM 1503 C C . GLU A 1 179 ? -3.487 -6.696 45.714 1.00 79.69 179 GLU A C 1
ATOM 1505 O O . GLU A 1 179 ? -3.228 -6.314 46.857 1.00 79.69 179 GLU A O 1
ATOM 1510 N N . LYS A 1 180 ? -4.377 -7.683 45.515 1.00 77.44 180 LYS A N 1
ATOM 1511 C CA . LYS A 1 180 ? -5.145 -8.384 46.564 1.00 77.44 180 LYS A CA 1
ATOM 1512 C C . LYS A 1 180 ? -5.940 -7.436 47.461 1.00 77.44 180 LYS A C 1
ATOM 1514 O O . LYS A 1 180 ? -6.126 -7.688 48.658 1.00 77.44 180 LYS A O 1
ATOM 1519 N N . ILE A 1 181 ? -6.443 -6.352 46.886 1.00 70.19 181 ILE A N 1
ATOM 1520 C CA . ILE A 1 181 ? -7.146 -5.314 47.627 1.00 70.19 181 ILE A CA 1
ATOM 1521 C C . ILE A 1 181 ? -8.558 -5.796 47.952 1.00 70.19 181 ILE A C 1
ATOM 1523 O O . ILE A 1 181 ? -9.456 -5.806 47.114 1.00 70.19 181 ILE A O 1
ATOM 1527 N N . ASN A 1 182 ? -8.774 -6.196 49.205 1.00 62.78 182 ASN A N 1
ATOM 1528 C CA . ASN A 1 182 ? -10.091 -6.590 49.698 1.00 62.78 182 ASN A CA 1
ATOM 1529 C C . ASN A 1 182 ? -10.705 -5.463 50.528 1.00 62.78 182 ASN A C 1
ATOM 1531 O O . ASN A 1 182 ? -10.629 -5.452 51.760 1.00 62.78 182 ASN A O 1
ATOM 1535 N N . ILE A 1 183 ? -11.299 -4.491 49.842 1.00 61.69 183 ILE A N 1
ATOM 1536 C CA . ILE A 1 183 ? -11.909 -3.339 50.496 1.00 61.69 183 ILE A CA 1
ATOM 1537 C C . ILE A 1 183 ? -13.394 -3.596 50.744 1.00 61.69 183 ILE A C 1
ATOM 1539 O O . ILE A 1 183 ? -14.178 -3.794 49.821 1.00 61.69 183 ILE A O 1
ATOM 1543 N N . LYS A 1 184 ? -13.790 -3.566 52.022 1.00 61.44 184 LYS A N 1
ATOM 1544 C CA . LYS A 1 184 ? -15.163 -3.879 52.457 1.00 61.44 184 LYS A CA 1
ATOM 1545 C C . LYS A 1 184 ? -16.037 -2.654 52.729 1.00 61.44 184 LYS A C 1
ATOM 1547 O O . LYS A 1 184 ? -17.252 -2.805 52.828 1.00 61.44 184 LYS A O 1
ATOM 1552 N N . LYS A 1 185 ? -15.459 -1.458 52.895 1.00 69.31 185 LYS A N 1
ATOM 1553 C CA . LYS A 1 185 ? -16.207 -0.231 53.218 1.00 69.31 185 LYS A CA 1
ATOM 1554 C C . LYS A 1 185 ? -15.981 0.855 52.174 1.00 69.31 185 LYS A C 1
ATOM 1556 O O . LYS A 1 185 ? -14.875 1.049 51.686 1.00 69.31 185 LYS A O 1
ATOM 1561 N N . PHE A 1 186 ? -17.034 1.628 51.916 1.00 66.50 186 PHE A N 1
ATOM 1562 C CA . PHE A 1 186 ? -17.025 2.745 50.970 1.00 66.50 186 PHE A CA 1
ATOM 1563 C C . PHE A 1 186 ? -15.940 3.795 51.273 1.00 66.50 186 PHE A C 1
ATOM 1565 O O . PHE A 1 186 ? -15.236 4.233 50.368 1.00 66.50 186 PHE A O 1
ATOM 1572 N N . ALA A 1 187 ? -15.772 4.174 52.546 1.00 71.88 187 ALA A N 1
ATOM 1573 C CA . ALA A 1 187 ? -14.756 5.148 52.957 1.00 71.88 187 ALA A CA 1
ATOM 1574 C C . ALA A 1 187 ? -13.324 4.648 52.701 1.00 71.88 187 ALA A C 1
ATOM 1576 O O . ALA A 1 187 ? -12.475 5.419 52.260 1.00 71.88 187 ALA A O 1
ATOM 1577 N N . ASP A 1 188 ? -13.081 3.355 52.918 1.00 75.69 188 ASP A N 1
ATOM 1578 C CA . ASP A 1 188 ? -11.782 2.723 52.680 1.00 75.69 188 ASP A CA 1
ATOM 1579 C C . ASP A 1 188 ? -11.471 2.694 51.174 1.00 75.69 188 ASP A C 1
ATOM 1581 O O . ASP A 1 188 ? -10.347 2.971 50.770 1.00 75.69 188 ASP A O 1
ATOM 1585 N N . MET A 1 189 ? -12.484 2.452 50.330 1.00 77.88 189 MET A N 1
ATOM 1586 C CA . MET A 1 189 ? -12.323 2.407 48.870 1.00 77.88 189 MET A CA 1
ATOM 1587 C C . MET A 1 189 ? -12.067 3.791 48.288 1.00 77.88 189 MET A C 1
ATOM 1589 O O . MET A 1 189 ? -11.203 3.957 47.437 1.00 77.88 189 MET A O 1
ATOM 1593 N N . LYS A 1 190 ? -12.758 4.811 48.801 1.00 81.25 190 LYS A N 1
ATOM 1594 C CA . LYS A 1 190 ? -12.487 6.204 48.447 1.00 81.25 190 LYS A CA 1
ATOM 1595 C C . LYS A 1 190 ? -11.055 6.607 48.808 1.00 81.25 190 LYS A C 1
ATOM 1597 O O . LYS A 1 190 ? -10.371 7.194 47.977 1.00 81.25 190 LYS A O 1
ATOM 1602 N N . SER A 1 191 ? -10.601 6.277 50.019 1.00 81.56 191 SER A N 1
ATOM 1603 C CA . SER A 1 191 ? -9.217 6.523 50.441 1.00 81.56 191 SER A CA 1
ATOM 1604 C C . SER A 1 191 ? -8.216 5.763 49.576 1.00 81.56 191 SER A C 1
ATOM 1606 O O . SER A 1 191 ? -7.181 6.317 49.237 1.00 81.56 191 SER A O 1
ATOM 1608 N N . TYR A 1 192 ? -8.538 4.538 49.158 1.00 83.06 192 TYR A N 1
ATOM 1609 C CA . TYR A 1 192 ? -7.690 3.763 48.257 1.00 83.06 192 TYR A CA 1
ATOM 1610 C C . TYR A 1 192 ? -7.584 4.393 46.862 1.00 83.06 192 TYR A C 1
ATOM 1612 O O . TYR A 1 192 ? -6.470 4.624 46.396 1.00 83.06 192 TYR A O 1
ATOM 1620 N N . LEU A 1 193 ? -8.719 4.712 46.219 1.00 84.38 193 LEU A N 1
ATOM 1621 C CA . LEU A 1 193 ? -8.756 5.395 44.914 1.00 84.38 193 LEU A CA 1
ATOM 1622 C C . LEU A 1 193 ? -7.972 6.702 44.955 1.00 84.38 193 LEU A C 1
ATOM 1624 O O . LEU A 1 193 ? -7.369 7.120 43.971 1.00 84.38 193 LEU A O 1
ATOM 1628 N N . LYS A 1 194 ? -7.987 7.334 46.127 1.00 83.50 194 LYS A N 1
ATOM 1629 C CA . LYS A 1 194 ? -7.201 8.508 46.412 1.00 83.50 194 LYS A CA 1
ATOM 1630 C C . LYS A 1 194 ? -5.699 8.160 46.473 1.00 83.50 194 LYS A C 1
ATOM 1632 O O . LYS A 1 194 ? -4.921 8.581 45.621 1.00 83.50 194 LYS A O 1
ATOM 1637 N N . GLU A 1 195 ? -5.276 7.346 47.430 1.00 79.94 195 GLU A N 1
ATOM 1638 C CA . GLU A 1 195 ? -3.863 6.989 47.622 1.00 79.94 195 GLU A CA 1
ATOM 1639 C C . GLU A 1 195 ? -3.215 6.357 46.367 1.00 79.94 195 GLU A C 1
ATOM 1641 O O . GLU A 1 195 ? -2.014 6.512 46.176 1.00 79.94 195 GLU A O 1
ATOM 1646 N N . ASN A 1 196 ? -3.998 5.734 45.477 1.00 80.69 196 ASN A N 1
ATOM 1647 C CA . ASN A 1 196 ? -3.525 5.028 44.277 1.00 80.69 196 ASN A CA 1
ATOM 1648 C C . ASN A 1 196 ? -3.906 5.712 42.955 1.00 80.69 196 ASN A C 1
ATOM 1650 O O . ASN A 1 196 ? -3.903 5.070 41.905 1.00 80.69 196 ASN A O 1
ATOM 1654 N N . LEU A 1 197 ? -4.230 7.009 42.969 1.00 80.81 197 LEU A N 1
ATOM 1655 C CA . LEU A 1 197 ? -4.673 7.717 41.763 1.00 80.81 197 LEU A CA 1
ATOM 1656 C C . LEU A 1 197 ? -3.673 7.614 40.595 1.00 80.81 197 LEU A C 1
ATOM 1658 O O . LEU A 1 197 ? -4.093 7.437 39.453 1.00 80.81 197 LEU A O 1
ATOM 1662 N N . ILE A 1 198 ? -2.366 7.693 40.873 1.00 77.50 198 ILE A N 1
ATOM 1663 C CA . ILE A 1 198 ? -1.310 7.539 39.854 1.00 77.50 198 ILE A CA 1
ATOM 1664 C C . ILE A 1 198 ? -1.419 6.173 39.168 1.00 77.50 198 ILE A C 1
ATOM 1666 O O . ILE A 1 198 ? -1.432 6.099 37.942 1.00 77.50 198 ILE A O 1
ATOM 1670 N N . ASN A 1 199 ? -1.572 5.105 39.950 1.00 80.50 199 ASN A N 1
ATOM 1671 C CA . ASN A 1 199 ? -1.687 3.748 39.420 1.00 80.50 199 ASN A CA 1
ATOM 1672 C C . ASN A 1 199 ? -2.959 3.586 38.578 1.00 80.50 199 ASN A C 1
ATOM 1674 O O . ASN A 1 199 ? -2.937 2.935 37.541 1.00 80.50 199 ASN A O 1
ATOM 1678 N N . ILE A 1 200 ? -4.060 4.243 38.956 1.00 84.94 200 ILE A N 1
ATOM 1679 C CA . ILE A 1 200 ? -5.298 4.240 38.159 1.00 84.94 200 ILE A CA 1
ATOM 1680 C C . ILE A 1 200 ? -5.096 4.960 36.817 1.00 84.94 200 ILE A C 1
ATOM 1682 O O . ILE A 1 200 ? -5.605 4.499 35.796 1.00 84.94 200 ILE A O 1
ATOM 1686 N N . PHE A 1 201 ? -4.333 6.059 36.786 1.00 81.75 201 PHE A N 1
ATOM 1687 C CA . PHE A 1 201 ? -3.938 6.701 35.527 1.00 81.75 201 PHE A CA 1
ATOM 1688 C C . PHE A 1 201 ? -3.034 5.805 34.671 1.00 81.75 201 PHE A C 1
ATOM 1690 O O . PHE A 1 201 ? -3.166 5.818 33.448 1.00 81.75 201 PHE A O 1
ATOM 1697 N N . TYR A 1 202 ? -2.158 5.007 35.288 1.00 79.06 202 TYR A N 1
ATOM 1698 C CA . TYR A 1 202 ? -1.337 4.029 34.572 1.00 79.06 202 TYR A CA 1
ATOM 1699 C C . TYR A 1 202 ? -2.195 2.938 33.926 1.00 79.06 202 TYR A C 1
ATOM 1701 O O . TYR A 1 202 ? -2.071 2.681 32.730 1.00 79.06 202 TYR A O 1
ATOM 1709 N N . VAL A 1 203 ? -3.132 2.369 34.690 1.00 86.75 203 VAL A N 1
ATOM 1710 C CA . VAL A 1 203 ? -4.107 1.404 34.167 1.00 86.75 203 VAL A CA 1
ATOM 1711 C C . VAL A 1 203 ? -4.885 2.015 33.000 1.00 86.75 203 VAL A C 1
ATOM 1713 O O . VAL A 1 203 ? -4.974 1.390 31.953 1.00 86.75 203 VAL A O 1
ATOM 1716 N N . TYR A 1 204 ? -5.368 3.256 33.127 1.00 85.81 204 TYR A N 1
ATOM 1717 C CA . TYR A 1 204 ? -6.040 3.959 32.028 1.00 85.81 204 TYR A CA 1
ATOM 1718 C C . TYR A 1 204 ? -5.172 4.045 30.760 1.00 85.81 204 TYR A C 1
ATOM 1720 O O . TYR A 1 204 ? -5.666 3.800 29.660 1.00 85.81 204 TYR A O 1
ATOM 1728 N N . GLY A 1 205 ? -3.888 4.396 30.905 1.00 78.88 205 GLY A N 1
ATOM 1729 C CA . GLY A 1 205 ? -2.943 4.476 29.789 1.00 78.88 205 GLY A CA 1
ATOM 1730 C C . GLY A 1 205 ? -2.733 3.125 29.102 1.00 78.88 205 GLY A C 1
ATOM 1731 O O . GLY A 1 205 ? -2.784 3.055 27.874 1.00 78.88 205 GLY A O 1
ATOM 1732 N N . SER A 1 206 ? -2.579 2.053 29.887 1.00 83.06 206 SER A N 1
ATOM 1733 C CA . SER A 1 206 ? -2.487 0.680 29.372 1.00 83.06 206 SER A CA 1
ATOM 1734 C C . SER A 1 206 ? -3.754 0.285 28.615 1.00 83.06 206 SER A C 1
ATOM 1736 O O . SER A 1 206 ? -3.676 -0.111 27.454 1.00 83.06 206 SER A O 1
ATOM 1738 N N . SER A 1 207 ? -4.928 0.502 29.215 1.00 87.25 207 SER A N 1
ATOM 1739 C CA . SER A 1 207 ? -6.215 0.212 28.580 1.00 87.25 207 SER A CA 1
ATOM 1740 C C . SER A 1 207 ? -6.392 0.963 27.263 1.00 87.25 207 SER A C 1
ATOM 1742 O O . SER A 1 207 ? -6.993 0.440 26.328 1.00 87.25 207 SER A O 1
ATOM 1744 N N . LEU A 1 208 ? -5.897 2.205 27.166 1.00 83.44 208 LEU A N 1
ATOM 1745 C CA . LEU A 1 208 ? -6.002 3.011 25.947 1.00 83.44 208 LEU A CA 1
ATOM 1746 C C . LEU A 1 208 ? -5.131 2.456 24.822 1.00 83.44 208 LEU A C 1
ATOM 1748 O O . LEU A 1 208 ? -5.568 2.441 23.670 1.00 83.44 208 LEU A O 1
ATOM 1752 N N . SER A 1 209 ? -3.931 1.981 25.153 1.00 78.06 209 SER A N 1
ATOM 1753 C CA . SER A 1 209 ? -3.050 1.297 24.205 1.00 78.06 209 SER A CA 1
ATOM 1754 C C . SER A 1 209 ? -3.688 0.003 23.693 1.00 78.06 209 SER A C 1
ATOM 1756 O O . SER A 1 209 ? -3.757 -0.220 22.481 1.00 78.06 209 SER A O 1
ATOM 1758 N N . ASP A 1 210 ? -4.228 -0.807 24.604 1.00 83.12 210 ASP A N 1
ATOM 1759 C CA . ASP A 1 210 ? -4.878 -2.076 24.270 1.00 83.12 210 ASP A CA 1
ATOM 1760 C C . ASP A 1 210 ? -6.124 -1.856 23.405 1.00 83.12 210 ASP A C 1
ATOM 1762 O O . ASP A 1 210 ? -6.298 -2.502 22.370 1.00 83.12 210 ASP A O 1
ATOM 1766 N N . TYR A 1 211 ? -6.958 -0.878 23.766 1.00 84.69 211 TYR A N 1
ATOM 1767 C CA . TYR A 1 211 ? -8.128 -0.500 22.979 1.00 84.69 211 TYR A CA 1
ATOM 1768 C C . TYR A 1 211 ? -7.750 0.024 21.589 1.00 84.69 211 TYR A C 1
ATOM 1770 O O . TYR A 1 211 ? -8.376 -0.355 20.602 1.00 84.69 211 TYR A O 1
ATOM 1778 N N . SER A 1 212 ? -6.719 0.867 21.484 1.00 78.69 212 SER A N 1
ATOM 1779 C CA . SER A 1 212 ? -6.272 1.408 20.192 1.00 78.69 212 SER A CA 1
ATOM 1780 C C . SER A 1 212 ? -5.769 0.301 19.265 1.00 78.69 212 SER A C 1
ATOM 1782 O O . SER A 1 212 ? -6.111 0.289 18.084 1.00 78.69 212 SER A O 1
ATOM 1784 N N . THR A 1 213 ? -5.021 -0.659 19.815 1.00 83.25 213 THR A N 1
ATOM 1785 C CA . THR A 1 213 ? -4.556 -1.847 19.084 1.00 83.25 213 THR A CA 1
ATOM 1786 C C . THR A 1 213 ? -5.742 -2.677 18.600 1.00 83.25 213 THR A C 1
ATOM 1788 O O . THR A 1 213 ? -5.849 -2.963 17.412 1.00 83.25 213 THR A O 1
ATOM 1791 N N . TYR A 1 214 ? -6.700 -2.961 19.484 1.00 84.75 214 TYR A N 1
ATOM 1792 C CA . TYR A 1 214 ? -7.919 -3.692 19.141 1.00 84.75 214 TYR A CA 1
ATOM 1793 C C . TYR A 1 214 ? -8.753 -3.000 18.048 1.00 84.75 214 TYR A C 1
ATOM 1795 O O . TYR A 1 214 ? -9.268 -3.662 17.147 1.00 84.75 214 TYR A O 1
ATOM 1803 N N . VAL A 1 215 ? -8.898 -1.672 18.104 1.00 80.88 215 VAL A N 1
ATOM 1804 C CA . VAL A 1 215 ? -9.622 -0.897 17.082 1.00 80.88 215 VAL A CA 1
ATOM 1805 C C . VAL A 1 215 ? -8.911 -0.970 15.732 1.00 80.88 215 VAL A C 1
ATOM 1807 O O . VAL A 1 215 ? -9.582 -1.126 14.711 1.00 80.88 215 VAL A O 1
ATOM 1810 N N . GLN A 1 216 ? -7.580 -0.884 15.719 1.00 77.06 216 GLN A N 1
ATOM 1811 C CA . GLN A 1 216 ? -6.792 -1.000 14.495 1.00 77.06 216 GLN A CA 1
ATOM 1812 C C . GLN A 1 216 ? -6.915 -2.402 13.885 1.00 77.06 216 GLN A C 1
ATOM 1814 O O . GLN A 1 216 ? -7.252 -2.523 12.711 1.00 77.06 216 GLN A O 1
ATOM 1819 N N . GLU A 1 217 ? -6.747 -3.455 14.689 1.00 82.31 217 GLU A N 1
ATOM 1820 C CA . GLU A 1 217 ? -6.908 -4.845 14.245 1.00 82.31 217 GLU A CA 1
ATOM 1821 C C . GLU A 1 217 ? -8.308 -5.092 13.667 1.00 82.31 217 GLU A C 1
ATOM 1823 O O . GLU A 1 217 ? -8.451 -5.645 12.579 1.00 82.31 217 GLU A O 1
ATOM 1828 N N . ARG A 1 218 ? -9.356 -4.606 14.346 1.00 80.94 218 ARG A N 1
ATOM 1829 C CA . ARG A 1 218 ? -10.743 -4.661 13.855 1.00 80.94 218 ARG A CA 1
ATOM 1830 C C . ARG A 1 218 ? -10.921 -3.931 12.530 1.00 80.94 218 ARG A C 1
ATOM 1832 O O . ARG A 1 218 ? -11.633 -4.422 11.657 1.00 80.94 218 ARG A O 1
ATOM 1839 N N . PHE A 1 219 ? -10.320 -2.752 12.386 1.00 77.69 219 PHE A N 1
ATOM 1840 C CA . PHE A 1 219 ? -10.389 -1.985 11.149 1.00 77.69 219 PHE A CA 1
ATOM 1841 C C . PHE A 1 219 ? -9.730 -2.745 9.996 1.00 77.69 219 PHE A C 1
ATOM 1843 O O . PHE A 1 219 ? -10.323 -2.846 8.921 1.00 77.69 219 PHE A O 1
ATOM 1850 N N . ASP A 1 220 ? -8.554 -3.324 10.227 1.00 78.19 220 ASP A N 1
ATOM 1851 C CA . ASP A 1 220 ? -7.826 -4.097 9.223 1.00 78.19 220 ASP A CA 1
ATOM 1852 C C . ASP A 1 220 ? -8.590 -5.378 8.842 1.00 78.19 220 ASP A C 1
ATOM 1854 O O . ASP A 1 220 ? -8.791 -5.648 7.653 1.00 78.19 220 ASP A O 1
ATOM 1858 N N . GLU A 1 221 ? -9.140 -6.102 9.824 1.00 85.31 221 GLU A N 1
ATOM 1859 C CA . GLU A 1 221 ? -10.031 -7.247 9.594 1.00 85.31 221 GLU A CA 1
ATOM 1860 C C . GLU A 1 221 ? -11.277 -6.861 8.784 1.00 85.31 221 GLU A C 1
ATOM 1862 O O . GLU A 1 221 ? -11.707 -7.600 7.890 1.00 85.31 221 GLU A O 1
ATOM 1867 N N . ASP A 1 222 ? -11.882 -5.708 9.071 1.00 86.31 222 ASP A N 1
ATOM 1868 C CA . ASP A 1 222 ? -13.042 -5.206 8.340 1.00 86.31 222 ASP A CA 1
ATOM 1869 C C . ASP A 1 222 ? -12.687 -4.845 6.893 1.00 86.31 222 ASP A C 1
ATOM 1871 O O . ASP A 1 222 ? -13.462 -5.146 5.977 1.00 86.31 222 ASP A O 1
ATOM 1875 N N . GLN A 1 223 ? -11.527 -4.228 6.653 1.00 84.69 223 GLN A N 1
ATOM 1876 C CA . GLN A 1 223 ? -11.045 -3.924 5.303 1.00 84.69 223 GLN A CA 1
ATOM 1877 C C . GLN A 1 223 ? -10.757 -5.200 4.513 1.00 84.69 223 GLN A C 1
ATOM 1879 O O . GLN A 1 223 ? -11.240 -5.336 3.381 1.00 84.69 223 GLN A O 1
ATOM 1884 N N . GLU A 1 224 ? -10.064 -6.167 5.117 1.00 88.81 224 GLU A N 1
ATOM 1885 C CA . GLU A 1 224 ? -9.829 -7.477 4.511 1.00 88.81 224 GLU A CA 1
ATOM 1886 C C . GLU A 1 224 ? -11.163 -8.152 4.173 1.00 88.81 224 GLU A C 1
ATOM 1888 O O . GLU A 1 224 ? -11.387 -8.597 3.044 1.00 88.81 224 GLU A O 1
ATOM 1893 N N . ASN A 1 225 ? -12.108 -8.172 5.115 1.00 90.06 225 ASN A N 1
ATOM 1894 C CA . ASN A 1 225 ? -13.418 -8.774 4.903 1.00 90.06 225 ASN A CA 1
ATOM 1895 C C . ASN A 1 225 ? -14.208 -8.093 3.784 1.00 90.06 225 ASN A C 1
ATOM 1897 O O . ASN A 1 225 ? -14.853 -8.789 2.993 1.00 90.06 225 ASN A O 1
ATOM 1901 N N . ARG A 1 226 ? -14.165 -6.758 3.695 1.00 91.31 226 ARG A N 1
ATOM 1902 C CA . ARG A 1 226 ? -14.791 -5.992 2.607 1.00 91.31 226 ARG A CA 1
ATOM 1903 C C . ARG A 1 226 ? -14.165 -6.321 1.261 1.00 91.31 226 ARG A C 1
ATOM 1905 O O . ARG A 1 226 ? -14.905 -6.470 0.290 1.00 91.31 226 ARG A O 1
ATOM 1912 N N . PHE A 1 227 ? -12.842 -6.441 1.193 1.00 94.44 227 PHE A N 1
ATOM 1913 C CA . PHE A 1 227 ? -12.144 -6.864 -0.016 1.00 94.44 227 PHE A CA 1
ATOM 1914 C C . PHE A 1 227 ? -12.551 -8.287 -0.422 1.00 94.44 227 PHE A C 1
ATOM 1916 O O . PHE A 1 227 ? -13.019 -8.498 -1.541 1.00 94.44 227 PHE A O 1
ATOM 1923 N N . LEU A 1 228 ? -12.492 -9.249 0.503 1.00 95.62 228 LEU A N 1
ATOM 1924 C CA . LEU A 1 228 ? -12.853 -10.643 0.236 1.00 95.62 228 LEU A CA 1
ATOM 1925 C C . LEU A 1 228 ? -14.316 -10.807 -0.194 1.00 95.62 228 LEU A C 1
ATOM 1927 O O . LEU A 1 228 ? -14.605 -11.643 -1.043 1.00 95.62 228 LEU A O 1
ATOM 1931 N N . ASN A 1 229 ? -15.232 -9.992 0.337 1.00 94.81 229 ASN A N 1
ATOM 1932 C CA . ASN A 1 229 ? -16.638 -9.987 -0.086 1.00 94.81 229 ASN A CA 1
ATOM 1933 C C . ASN A 1 229 ? -16.833 -9.513 -1.536 1.00 94.81 229 ASN A C 1
ATOM 1935 O O . ASN A 1 22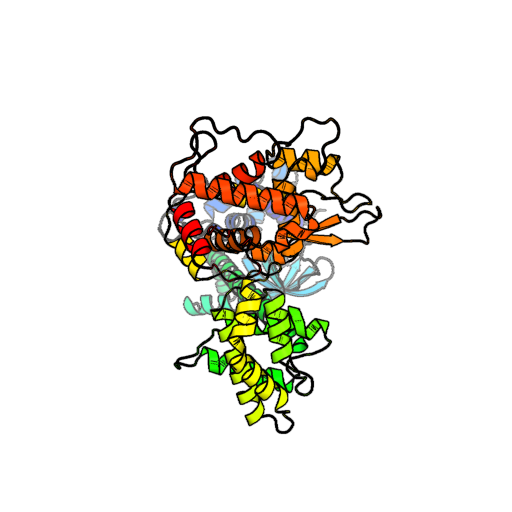9 ? -17.856 -9.822 -2.140 1.00 94.81 229 ASN A O 1
ATOM 1939 N N . LYS A 1 230 ? -15.891 -8.736 -2.084 1.00 95.56 230 LYS A N 1
ATOM 1940 C CA . LYS A 1 230 ? -15.883 -8.349 -3.502 1.00 95.56 230 LYS A CA 1
ATOM 1941 C C . LYS A 1 230 ? -15.198 -9.419 -4.356 1.00 95.56 230 LYS A C 1
ATOM 1943 O O . LYS A 1 230 ? -15.677 -9.752 -5.436 1.00 95.56 230 LYS A O 1
ATOM 1948 N N . ALA A 1 231 ? -14.097 -9.973 -3.851 1.00 96.62 231 ALA A N 1
ATOM 1949 C CA . ALA A 1 231 ? -13.257 -10.924 -4.572 1.00 96.62 231 ALA A CA 1
ATOM 1950 C C . ALA A 1 231 ? -13.845 -12.345 -4.662 1.00 96.62 231 ALA A C 1
ATOM 1952 O O . ALA A 1 231 ? -13.496 -13.086 -5.582 1.00 96.62 231 ALA A O 1
ATOM 1953 N N . PHE A 1 232 ? -14.746 -12.732 -3.756 1.00 96.50 232 PHE A N 1
ATOM 1954 C CA . PHE A 1 232 ? -15.332 -14.073 -3.693 1.00 96.50 232 PHE A CA 1
ATOM 1955 C C . PHE A 1 232 ? -16.840 -14.021 -3.418 1.00 96.50 232 PHE A C 1
ATOM 1957 O O . PHE A 1 232 ? -17.341 -13.111 -2.760 1.00 96.50 232 PHE A O 1
ATOM 1964 N N . SER A 1 233 ? -17.563 -15.053 -3.859 1.00 94.00 233 SER A N 1
ATOM 1965 C CA . SER A 1 233 ? -18.887 -15.370 -3.311 1.00 94.00 233 SER A CA 1
ATOM 1966 C C . SER A 1 233 ? -18.787 -15.763 -1.832 1.00 94.00 233 SER A C 1
ATOM 1968 O O . SER A 1 233 ? -17.711 -16.093 -1.328 1.00 94.00 233 SER A O 1
ATOM 1970 N N . LYS A 1 234 ? -19.920 -15.754 -1.122 1.00 92.25 234 LYS A N 1
ATOM 1971 C CA . LYS A 1 234 ? -19.954 -16.069 0.311 1.00 92.25 234 LYS A CA 1
ATOM 1972 C C . LYS A 1 234 ? -19.418 -17.477 0.600 1.00 92.25 234 LYS A C 1
ATOM 1974 O O . LYS A 1 234 ? -18.587 -17.635 1.489 1.00 92.25 234 LYS A O 1
ATOM 1979 N N . GLU A 1 235 ? -19.860 -18.478 -0.158 1.00 90.88 235 GLU A N 1
ATOM 1980 C CA . GLU A 1 235 ? -19.441 -19.872 0.013 1.00 90.88 235 GLU A CA 1
ATOM 1981 C C . GLU A 1 235 ? -17.943 -20.056 -0.282 1.00 90.88 235 GLU A C 1
ATOM 1983 O O . GLU A 1 235 ? -17.226 -20.714 0.476 1.00 90.88 235 GLU A O 1
ATOM 1988 N N . ASP A 1 236 ? -17.440 -19.429 -1.347 1.00 93.31 236 ASP A N 1
ATOM 1989 C CA . ASP A 1 236 ? -16.033 -19.558 -1.734 1.00 93.31 236 ASP A CA 1
ATOM 1990 C C . ASP A 1 236 ? -15.088 -18.771 -0.839 1.00 93.31 236 ASP A C 1
ATOM 1992 O O . ASP A 1 236 ? -13.944 -19.191 -0.660 1.00 93.31 236 ASP A O 1
ATOM 1996 N N . LYS A 1 237 ? -15.555 -17.671 -0.239 1.00 94.88 237 LYS A N 1
ATOM 1997 C CA . LYS A 1 237 ? -14.810 -16.929 0.782 1.00 94.88 237 LYS A CA 1
ATOM 1998 C C . LYS A 1 237 ? -14.504 -17.821 1.984 1.00 94.88 237 LYS A C 1
ATOM 2000 O O . LYS A 1 237 ? -13.372 -17.839 2.466 1.00 94.88 237 LYS A O 1
ATOM 2005 N N . GLU A 1 238 ? -15.486 -18.586 2.464 1.00 93.88 238 GLU A N 1
ATOM 2006 C CA . GLU A 1 238 ? -15.280 -19.513 3.583 1.00 93.88 238 GLU A CA 1
ATOM 2007 C C . GLU A 1 238 ? -14.268 -20.611 3.232 1.00 93.88 238 GLU A C 1
ATOM 2009 O O . GLU A 1 238 ? -13.411 -20.959 4.049 1.00 93.88 238 GLU A O 1
ATOM 2014 N N . LEU A 1 239 ? -14.337 -21.146 2.009 1.00 94.19 239 LEU A N 1
ATOM 2015 C CA . LEU A 1 239 ? -13.374 -22.135 1.525 1.00 94.19 239 LEU A CA 1
ATOM 2016 C C . LEU A 1 239 ? -11.978 -21.533 1.336 1.00 94.19 239 LEU A C 1
ATOM 2018 O O . LEU A 1 239 ? -10.993 -22.177 1.693 1.00 94.19 239 LEU A O 1
ATOM 2022 N N . PHE A 1 240 ? -11.887 -20.304 0.831 1.00 94.94 240 PHE A N 1
ATOM 2023 C CA . PHE A 1 240 ? -10.635 -19.568 0.690 1.00 94.94 240 PHE A CA 1
ATOM 2024 C C . PHE A 1 240 ? -9.967 -19.327 2.042 1.00 94.94 240 PHE A C 1
ATOM 2026 O O . PHE A 1 240 ? -8.788 -19.634 2.179 1.00 94.94 240 PHE A O 1
ATOM 2033 N N . ASN A 1 241 ? -10.710 -18.879 3.057 1.00 93.75 241 ASN A N 1
ATOM 2034 C CA . ASN A 1 241 ? -10.166 -18.673 4.401 1.00 93.75 241 ASN A CA 1
ATOM 2035 C C . ASN A 1 241 ? -9.671 -19.981 5.040 1.00 93.75 241 ASN A C 1
ATOM 2037 O O . ASN A 1 241 ? -8.631 -20.004 5.691 1.00 93.75 241 ASN A O 1
ATOM 2041 N N . LYS A 1 242 ? -10.366 -21.106 4.823 1.00 93.12 242 LYS A N 1
ATOM 2042 C CA . LYS A 1 242 ? -9.880 -22.422 5.280 1.00 93.12 242 LYS A CA 1
ATOM 2043 C C . LYS A 1 242 ? -8.616 -22.850 4.536 1.00 93.12 242 LYS A C 1
ATOM 2045 O O . LYS A 1 242 ? -7.684 -23.369 5.149 1.00 93.12 242 LYS A O 1
ATOM 2050 N N . PHE A 1 243 ? -8.590 -22.650 3.220 1.00 93.19 243 PHE A N 1
ATOM 2051 C CA . PHE A 1 243 ? -7.440 -22.970 2.383 1.00 93.19 243 PHE A CA 1
ATOM 2052 C C . PHE A 1 243 ? -6.213 -22.147 2.781 1.00 93.19 243 PHE A C 1
ATOM 2054 O O . PHE A 1 243 ? -5.153 -22.728 3.010 1.00 93.19 243 PHE A O 1
ATOM 2061 N N . SER A 1 244 ? -6.354 -20.830 2.920 1.00 91.94 244 SER A N 1
ATOM 2062 C CA . SER A 1 244 ? -5.247 -19.934 3.243 1.00 91.94 244 SER A CA 1
ATOM 2063 C C . SER A 1 244 ? -4.632 -20.240 4.605 1.00 91.94 244 SER A C 1
ATOM 2065 O O . SER A 1 244 ? -3.418 -20.387 4.681 1.00 91.94 244 SER A O 1
ATOM 2067 N N . LEU A 1 245 ? -5.456 -20.459 5.638 1.00 89.25 245 LEU A N 1
ATOM 2068 C CA . LEU A 1 245 ? -4.997 -20.886 6.965 1.00 89.25 245 LEU A CA 1
ATOM 2069 C C . LEU A 1 245 ? -4.274 -22.239 6.914 1.00 89.25 245 LEU A C 1
ATOM 2071 O O . LEU A 1 245 ? -3.313 -22.472 7.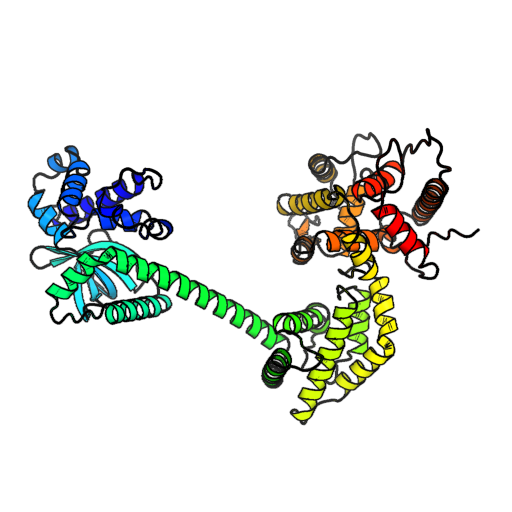645 1.00 89.25 245 LEU A O 1
ATOM 2075 N N . SER A 1 246 ? -4.726 -23.160 6.056 1.00 87.19 246 SER A N 1
ATOM 2076 C CA . SER A 1 246 ? -4.058 -24.456 5.893 1.00 87.19 246 SER A CA 1
ATOM 2077 C C . SER A 1 246 ? -2.710 -24.340 5.179 1.00 87.19 246 SER A C 1
ATOM 2079 O O . SER A 1 246 ? -1.787 -25.092 5.488 1.00 87.19 246 SER A O 1
ATOM 2081 N N . LEU A 1 247 ? -2.594 -23.403 4.233 1.00 86.56 247 LEU A N 1
ATOM 2082 C CA . LEU A 1 247 ? -1.376 -23.172 3.468 1.00 86.56 247 LEU A CA 1
ATOM 2083 C C . LEU A 1 247 ? -0.328 -22.442 4.313 1.00 86.56 247 LEU A C 1
ATOM 2085 O O . LEU A 1 247 ? 0.828 -22.859 4.316 1.00 86.56 247 LEU A O 1
ATOM 2089 N N . SER A 1 248 ? -0.738 -21.427 5.080 1.00 80.31 248 SER A N 1
ATOM 2090 C CA . SER A 1 248 ? 0.157 -20.665 5.958 1.00 80.31 248 SER A CA 1
ATOM 2091 C C . SER A 1 248 ? 0.762 -21.523 7.070 1.00 80.31 248 SER A C 1
ATOM 2093 O O . SER A 1 248 ? 1.916 -21.324 7.441 1.00 80.31 248 SER A O 1
ATOM 2095 N N . ASN A 1 249 ? 0.015 -22.521 7.554 1.00 76.38 249 ASN A N 1
ATOM 2096 C CA . ASN A 1 249 ? 0.429 -23.423 8.635 1.00 76.38 249 ASN A CA 1
ATOM 2097 C C . ASN A 1 249 ? 1.071 -24.738 8.145 1.00 76.38 249 ASN A C 1
ATOM 2099 O O . ASN A 1 249 ? 1.344 -25.636 8.944 1.00 76.38 249 ASN A O 1
ATOM 2103 N N . SER A 1 250 ? 1.277 -24.903 6.836 1.00 73.81 250 SER A N 1
ATOM 2104 C CA . SER A 1 250 ? 1.832 -26.126 6.248 1.00 73.81 250 SER A CA 1
ATOM 2105 C C . SER A 1 250 ? 3.360 -26.172 6.366 1.00 73.81 250 SER A C 1
ATOM 2107 O O . SER A 1 250 ? 4.038 -25.215 6.022 1.00 73.81 250 SER A O 1
ATOM 2109 N N . THR A 1 251 ? 3.918 -27.329 6.741 1.00 59.62 251 THR A N 1
ATOM 2110 C CA . THR A 1 251 ? 5.374 -27.602 6.764 1.00 59.62 251 THR A CA 1
ATOM 2111 C C . THR A 1 251 ? 5.914 -28.198 5.454 1.00 59.62 251 THR A C 1
ATOM 2113 O O . THR A 1 251 ? 7.018 -28.740 5.410 1.00 59.62 251 THR A O 1
ATOM 2116 N N . LYS A 1 252 ? 5.120 -28.173 4.377 1.00 68.25 252 LYS A N 1
ATOM 2117 C CA . LYS A 1 252 ? 5.504 -28.700 3.054 1.00 68.25 252 LYS A CA 1
ATOM 2118 C C . LYS A 1 252 ? 6.319 -27.682 2.245 1.00 68.25 252 LYS A C 1
ATOM 2120 O O . LYS A 1 252 ? 6.283 -26.495 2.520 1.00 68.25 252 LYS A O 1
ATOM 2125 N N . ASN A 1 253 ? 6.953 -28.153 1.167 1.00 57.12 253 ASN A N 1
ATOM 2126 C CA . ASN A 1 253 ? 7.854 -27.388 0.285 1.00 57.12 253 ASN A CA 1
ATOM 2127 C C . ASN A 1 253 ? 7.271 -26.118 -0.381 1.00 57.12 253 ASN A C 1
ATOM 2129 O O . ASN A 1 253 ? 8.032 -25.382 -0.997 1.00 57.12 253 ASN A O 1
ATOM 2133 N N . PHE A 1 254 ? 5.958 -25.873 -0.322 1.00 76.38 254 PHE A N 1
ATOM 2134 C CA . PHE A 1 254 ? 5.333 -24.640 -0.810 1.00 76.38 254 PHE A CA 1
ATOM 2135 C C . PHE A 1 254 ? 4.509 -24.040 0.327 1.00 76.38 254 PHE A C 1
ATOM 2137 O O . PHE A 1 254 ? 3.468 -24.594 0.695 1.00 76.38 254 PHE A O 1
ATOM 2144 N N . GLN A 1 255 ? 5.010 -22.943 0.888 1.00 81.62 255 GLN A N 1
ATOM 2145 C CA . GLN A 1 255 ? 4.404 -22.204 1.986 1.00 81.62 255 GLN A CA 1
ATOM 2146 C C . GLN A 1 255 ? 4.368 -20.732 1.589 1.00 81.62 255 GLN A C 1
ATOM 2148 O O . GLN A 1 255 ? 5.358 -20.206 1.090 1.00 81.62 255 GLN A O 1
ATOM 2153 N N . LEU A 1 256 ? 3.215 -20.107 1.797 1.00 86.62 256 LEU A N 1
ATOM 2154 C CA . LEU A 1 256 ? 3.025 -18.668 1.679 1.00 86.62 256 LEU A CA 1
ATOM 2155 C C . LEU A 1 256 ? 2.357 -18.199 2.966 1.00 86.62 256 LEU A C 1
ATOM 2157 O O . LEU A 1 256 ? 1.438 -18.867 3.457 1.00 86.62 256 LEU A O 1
ATOM 2161 N N . ASN A 1 257 ? 2.814 -17.084 3.521 1.00 89.50 257 ASN A N 1
ATOM 2162 C CA . ASN A 1 257 ? 2.150 -16.464 4.662 1.00 89.50 257 ASN A CA 1
ATOM 2163 C C . ASN A 1 257 ? 0.822 -15.800 4.224 1.00 89.50 257 ASN A C 1
ATOM 2165 O O . ASN A 1 257 ? 0.500 -15.729 3.034 1.00 89.50 257 ASN A O 1
ATOM 2169 N N . ARG A 1 258 ? -0.003 -15.361 5.188 1.00 88.25 258 ARG A N 1
ATOM 2170 C CA . ARG A 1 258 ? -1.319 -14.772 4.880 1.00 88.25 258 ARG A CA 1
ATOM 2171 C C . ARG A 1 258 ? -1.182 -13.510 4.026 1.00 88.25 258 ARG A C 1
ATOM 2173 O O . ARG A 1 258 ? -1.964 -13.363 3.091 1.00 88.25 258 ARG A O 1
ATOM 2180 N N . ASP A 1 259 ? -0.177 -12.685 4.289 1.00 87.75 259 ASP A N 1
ATOM 2181 C CA . ASP A 1 259 ? 0.045 -11.420 3.587 1.00 87.75 259 ASP A CA 1
ATOM 2182 C C . ASP A 1 259 ? 0.421 -11.648 2.118 1.00 87.75 259 ASP A C 1
ATOM 2184 O O . ASP A 1 259 ? -0.158 -11.026 1.234 1.00 87.75 259 ASP A O 1
ATOM 2188 N N . GLU A 1 260 ? 1.299 -12.612 1.829 1.00 90.56 260 GLU A N 1
ATOM 2189 C CA . GLU A 1 260 ? 1.666 -13.021 0.466 1.00 90.56 260 GLU A CA 1
ATOM 2190 C C . GLU A 1 260 ? 0.457 -13.564 -0.302 1.00 90.56 260 GLU A C 1
ATOM 2192 O O . GLU A 1 260 ? 0.235 -13.222 -1.466 1.00 90.56 260 GLU A O 1
ATOM 2197 N N . ILE A 1 261 ? -0.362 -14.395 0.354 1.00 93.69 261 ILE A N 1
ATOM 2198 C CA . ILE A 1 261 ? -1.600 -14.913 -0.238 1.00 93.69 261 ILE A CA 1
ATOM 2199 C C . ILE A 1 261 ? -2.544 -13.754 -0.567 1.00 93.69 261 ILE A C 1
ATOM 2201 O O . ILE A 1 261 ? -3.076 -13.693 -1.676 1.00 93.69 261 ILE A O 1
ATOM 2205 N N . MET A 1 262 ? -2.763 -12.847 0.388 1.00 93.44 262 MET A N 1
ATOM 2206 C CA . MET A 1 262 ? -3.649 -11.699 0.209 1.00 93.44 262 MET A CA 1
ATOM 2207 C C . MET A 1 262 ? -3.135 -10.753 -0.875 1.00 93.44 262 MET A C 1
ATOM 2209 O O . MET A 1 262 ? -3.940 -10.297 -1.681 1.00 93.44 262 MET A O 1
ATOM 2213 N N . TYR A 1 263 ? -1.821 -10.549 -0.964 1.00 92.62 263 TYR A N 1
ATOM 2214 C CA . TYR A 1 263 ? -1.174 -9.779 -2.021 1.00 92.62 263 TYR A CA 1
ATOM 2215 C C . TYR A 1 263 ? -1.422 -10.377 -3.415 1.00 92.62 263 TYR A C 1
ATOM 2217 O O . TYR A 1 263 ? -1.831 -9.661 -4.324 1.00 92.62 263 TYR A O 1
ATOM 2225 N N . TYR A 1 264 ? -1.262 -11.690 -3.617 1.00 95.56 264 TYR A N 1
ATOM 2226 C CA . TYR A 1 264 ? -1.550 -12.295 -4.929 1.00 95.56 264 TYR A CA 1
ATOM 2227 C C . TYR A 1 264 ? -3.034 -12.245 -5.293 1.00 95.56 264 TYR A C 1
ATOM 2229 O O . TYR A 1 264 ? -3.387 -12.099 -6.467 1.00 95.56 264 TYR A O 1
ATOM 2237 N N . VAL A 1 265 ? -3.905 -12.365 -4.292 1.00 96.44 265 VAL A N 1
ATOM 2238 C CA . VAL A 1 265 ? -5.355 -12.276 -4.471 1.00 96.44 265 VAL A CA 1
ATOM 2239 C C . VAL A 1 265 ? -5.783 -10.847 -4.803 1.00 96.44 265 VAL A C 1
ATOM 2241 O O . VAL A 1 265 ? -6.614 -10.678 -5.697 1.00 96.44 265 VAL A O 1
ATOM 2244 N N . SER A 1 266 ? -5.224 -9.827 -4.151 1.00 94.81 266 SER A N 1
ATOM 2245 C CA . SER A 1 266 ? -5.489 -8.425 -4.491 1.00 94.81 266 SER A CA 1
ATOM 2246 C C . SER A 1 266 ? -4.912 -8.061 -5.851 1.00 94.81 266 SER A C 1
ATOM 2248 O O . SER A 1 266 ? -5.650 -7.533 -6.676 1.00 94.81 266 SER A O 1
ATOM 2250 N N . LEU A 1 267 ? -3.673 -8.463 -6.152 1.00 93.69 267 LEU A N 1
ATOM 2251 C CA . LEU A 1 267 ? -3.012 -8.187 -7.428 1.00 93.69 267 LEU A CA 1
ATOM 2252 C C . LEU A 1 267 ? -3.862 -8.626 -8.625 1.00 93.69 267 LEU A C 1
ATOM 2254 O O . LEU A 1 267 ? -4.186 -7.814 -9.486 1.00 93.69 267 LEU A O 1
ATOM 2258 N N . ILE A 1 268 ? -4.263 -9.901 -8.687 1.00 96.56 268 ILE A N 1
ATOM 2259 C CA . ILE A 1 268 ? -5.066 -10.392 -9.818 1.00 96.56 268 ILE A CA 1
ATOM 2260 C C . ILE A 1 268 ? -6.478 -9.781 -9.807 1.00 96.56 268 ILE A C 1
ATOM 2262 O O . ILE A 1 268 ? -7.047 -9.521 -10.873 1.00 96.56 268 ILE A O 1
ATOM 2266 N N . TYR A 1 269 ? -7.056 -9.539 -8.627 1.00 97.31 269 TYR A N 1
ATOM 2267 C CA . TYR A 1 269 ? -8.396 -8.971 -8.536 1.00 97.31 269 TYR A CA 1
ATOM 2268 C C . TYR A 1 269 ? -8.441 -7.526 -9.040 1.00 97.31 269 TYR A C 1
ATOM 2270 O O . TYR A 1 269 ? -9.232 -7.221 -9.931 1.00 97.31 269 TYR A O 1
ATOM 2278 N N . ASP A 1 270 ? -7.587 -6.658 -8.503 1.00 92.62 270 ASP A N 1
ATOM 2279 C CA . ASP A 1 270 ? -7.595 -5.227 -8.796 1.00 92.62 270 ASP A CA 1
ATOM 2280 C C . ASP A 1 270 ? -7.098 -4.928 -10.215 1.00 92.62 270 ASP A C 1
ATOM 2282 O O . ASP A 1 270 ? -7.698 -4.106 -10.911 1.00 92.62 270 ASP A O 1
ATOM 2286 N N . GLU A 1 271 ? -6.071 -5.643 -10.686 1.00 91.81 271 GLU A N 1
ATOM 2287 C CA . GLU A 1 271 ? -5.484 -5.399 -12.010 1.00 91.81 271 GLU A CA 1
ATOM 2288 C C . GLU A 1 271 ? -6.279 -6.039 -13.157 1.00 91.81 271 GLU A C 1
ATOM 2290 O O . GLU A 1 271 ? -6.233 -5.554 -14.293 1.00 91.81 271 GLU A O 1
ATOM 2295 N N . TYR A 1 272 ? -7.028 -7.117 -12.889 1.00 95.75 272 TYR A N 1
ATOM 2296 C CA . TYR A 1 272 ? -7.749 -7.854 -13.929 1.00 95.75 272 TYR A CA 1
ATOM 2297 C C . TYR A 1 272 ? -9.231 -8.060 -13.624 1.00 95.75 272 TYR A C 1
ATOM 2299 O O . TYR A 1 272 ? -10.075 -7.589 -14.389 1.00 95.75 272 TYR A O 1
ATOM 2307 N N . LEU A 1 273 ? -9.573 -8.799 -12.565 1.00 97.44 273 LEU A N 1
ATOM 2308 C CA . LEU A 1 273 ? -10.936 -9.326 -12.396 1.00 97.44 273 LEU A CA 1
ATOM 2309 C C . LEU A 1 273 ? -11.973 -8.214 -12.232 1.00 97.44 273 LEU A C 1
ATOM 2311 O O . LEU A 1 273 ? -12.979 -8.213 -12.939 1.00 97.44 273 LEU A O 1
ATOM 2315 N N . LYS A 1 274 ? -11.678 -7.224 -11.386 1.00 95.38 274 LYS A N 1
ATOM 2316 C CA . LYS A 1 274 ? -12.539 -6.070 -11.116 1.00 95.38 274 LYS A CA 1
ATOM 2317 C C . LYS A 1 274 ? -12.921 -5.319 -12.392 1.00 95.38 274 LYS A C 1
ATOM 2319 O O . LYS A 1 274 ? -14.083 -4.989 -12.578 1.00 95.38 274 LYS A O 1
ATOM 2324 N N . ASN A 1 275 ? -11.958 -5.076 -13.281 1.00 92.94 275 ASN A N 1
ATOM 2325 C CA . ASN A 1 275 ? -12.178 -4.327 -14.524 1.00 92.94 275 ASN A CA 1
ATOM 2326 C C . ASN A 1 275 ? -12.931 -5.131 -15.596 1.00 92.94 275 ASN A C 1
ATOM 2328 O O . ASN A 1 275 ? -13.337 -4.567 -16.609 1.00 92.94 275 ASN A O 1
ATOM 2332 N N . ASN A 1 276 ? -13.084 -6.442 -15.397 1.00 95.88 276 ASN A N 1
ATOM 2333 C CA . ASN A 1 276 ? -13.816 -7.336 -16.291 1.00 95.88 276 ASN A CA 1
ATOM 2334 C C . ASN A 1 276 ? -15.143 -7.815 -15.671 1.00 95.88 276 ASN A C 1
ATOM 2336 O O . ASN A 1 276 ? -15.733 -8.754 -16.195 1.00 95.88 276 ASN A O 1
ATOM 2340 N N . ASP A 1 277 ? -15.594 -7.204 -14.566 1.00 94.88 277 ASP A N 1
ATOM 2341 C CA . ASP A 1 277 ? -16.781 -7.614 -13.800 1.00 94.88 277 ASP A CA 1
ATOM 2342 C C . ASP A 1 277 ? -16.751 -9.099 -13.372 1.00 94.88 277 ASP A C 1
ATOM 2344 O O . ASP A 1 277 ? -17.775 -9.781 -13.315 1.00 94.88 277 ASP A O 1
ATOM 2348 N N . LEU A 1 278 ? -15.554 -9.609 -13.060 1.00 96.56 278 LEU A N 1
ATOM 2349 C CA . LEU A 1 278 ? -15.314 -10.977 -12.602 1.00 96.56 278 LEU A CA 1
ATOM 2350 C C . LEU A 1 278 ? -14.877 -11.010 -11.135 1.00 96.56 278 LEU A C 1
ATOM 2352 O O . LEU A 1 278 ? -14.381 -10.038 -10.567 1.00 96.56 278 LEU A O 1
ATOM 2356 N N . ASN A 1 279 ? -14.995 -12.190 -10.533 1.00 96.50 279 ASN A N 1
ATOM 2357 C CA . ASN A 1 279 ? -14.426 -12.516 -9.228 1.00 96.50 279 ASN A CA 1
ATOM 2358 C C . ASN A 1 279 ? -13.892 -13.961 -9.233 1.00 96.50 279 ASN A C 1
ATOM 2360 O O . ASN A 1 279 ? -14.096 -14.697 -10.201 1.00 96.50 279 ASN A O 1
ATOM 2364 N N . TYR A 1 280 ? -13.233 -14.409 -8.164 1.00 96.69 280 TYR A N 1
ATOM 2365 C CA . TYR A 1 280 ? -12.649 -15.760 -8.103 1.00 96.69 280 TYR A CA 1
ATOM 2366 C C . TYR A 1 280 ? -13.685 -16.899 -8.071 1.00 96.69 280 TYR A C 1
ATOM 2368 O O . TYR A 1 280 ? -13.335 -18.063 -8.257 1.00 96.69 280 TYR A O 1
ATOM 2376 N N . SER A 1 281 ? -14.967 -16.576 -7.892 1.00 95.38 281 SER A N 1
ATOM 2377 C CA . SER A 1 281 ? -16.085 -17.525 -7.970 1.00 95.38 281 SER A CA 1
ATOM 2378 C C . SER A 1 281 ? -16.663 -17.678 -9.383 1.00 95.38 281 SER A C 1
ATOM 2380 O O . SER A 1 281 ? -17.541 -18.509 -9.609 1.00 95.38 281 SER A O 1
ATOM 2382 N N . SER A 1 282 ? -16.183 -16.902 -10.359 1.00 94.94 282 SER A N 1
ATOM 2383 C CA . SER A 1 282 ? -16.709 -16.858 -11.732 1.00 94.94 282 SER A CA 1
ATOM 2384 C C . SER A 1 282 ? -16.166 -17.996 -12.615 1.00 94.94 282 SER A C 1
ATOM 2386 O O . SER A 1 282 ? -15.678 -17.768 -13.717 1.00 94.94 282 SER A O 1
ATOM 2388 N N . TYR A 1 283 ? -16.209 -19.248 -12.140 1.00 93.81 283 TYR A N 1
ATOM 2389 C CA . TYR A 1 283 ? -15.420 -20.367 -12.695 1.00 93.81 283 TYR A CA 1
ATOM 2390 C C . TYR A 1 283 ? -15.543 -20.594 -14.206 1.00 93.81 283 TYR A C 1
ATOM 2392 O O . TYR A 1 283 ? -14.579 -21.023 -14.833 1.00 93.81 283 TYR A O 1
ATOM 2400 N N . LYS A 1 284 ? -16.714 -20.321 -14.788 1.00 94.06 284 LYS A N 1
ATOM 2401 C CA . LYS A 1 284 ? -16.988 -20.529 -16.220 1.00 94.06 284 LYS A CA 1
ATOM 2402 C C . LYS A 1 284 ? -16.280 -19.527 -17.130 1.00 94.06 284 LYS A C 1
ATOM 2404 O O . LYS A 1 284 ? -16.098 -19.817 -18.307 1.00 94.06 284 LYS A O 1
ATOM 2409 N N . ASP A 1 285 ? -15.872 -18.391 -16.574 1.00 94.50 285 ASP A N 1
ATOM 2410 C CA . ASP A 1 285 ? -15.296 -17.263 -17.306 1.00 94.50 285 ASP A CA 1
ATOM 2411 C C . ASP A 1 285 ? -13.836 -16.987 -16.892 1.00 94.50 285 ASP A C 1
ATOM 2413 O O . ASP A 1 285 ? -13.142 -16.172 -17.502 1.00 94.50 285 ASP A O 1
ATOM 2417 N N . LEU A 1 286 ? -13.332 -17.700 -15.876 1.00 95.19 286 LEU A N 1
ATOM 2418 C CA . LEU A 1 286 ? -11.971 -17.563 -15.356 1.00 95.19 286 LEU A CA 1
ATOM 2419 C C . LEU A 1 286 ? -10.943 -18.327 -16.203 1.00 95.19 286 LEU A C 1
ATOM 2421 O O . LEU A 1 286 ? -10.570 -19.466 -15.910 1.00 95.19 286 LEU A O 1
ATOM 2425 N N . ASP A 1 287 ? -10.434 -17.654 -17.235 1.00 95.81 287 ASP A N 1
ATOM 2426 C CA . ASP A 1 287 ? -9.291 -18.113 -18.028 1.00 95.81 287 ASP A CA 1
ATOM 2427 C C . ASP A 1 287 ? -7.966 -17.542 -17.498 1.00 95.81 287 ASP A C 1
ATOM 2429 O O . ASP A 1 287 ? -7.498 -16.479 -17.918 1.00 95.81 287 ASP A O 1
ATOM 2433 N N . PHE A 1 288 ? -7.310 -18.290 -16.608 1.00 96.25 288 PHE A N 1
ATOM 2434 C CA . PHE A 1 288 ? -6.023 -17.893 -16.039 1.00 96.25 288 PHE A CA 1
ATOM 2435 C C . PHE A 1 288 ? -4.913 -17.756 -17.078 1.00 96.25 288 PHE A C 1
ATOM 2437 O O . PHE A 1 288 ? -4.003 -16.955 -16.882 1.00 96.25 288 PHE A O 1
ATOM 2444 N N . LYS A 1 289 ? -4.993 -18.448 -18.221 1.00 95.81 289 LYS A N 1
ATOM 2445 C CA . LYS A 1 289 ? -4.015 -18.266 -19.298 1.00 95.81 289 LYS A CA 1
ATOM 2446 C C . LYS A 1 289 ? -4.055 -16.825 -19.816 1.00 95.81 289 LYS A C 1
ATOM 2448 O O . LYS A 1 289 ? -3.011 -16.208 -20.014 1.00 95.81 289 LYS A O 1
ATOM 2453 N N . LYS A 1 290 ? -5.260 -16.283 -20.011 1.00 96.06 290 LYS A N 1
ATOM 2454 C CA . LYS A 1 290 ? -5.467 -14.895 -20.438 1.00 96.06 290 LYS A CA 1
ATOM 2455 C C . LYS A 1 290 ? -5.109 -13.903 -19.328 1.00 96.06 290 LYS A C 1
ATOM 2457 O O . LYS A 1 290 ? -4.483 -12.889 -19.620 1.00 96.06 290 LYS A O 1
ATOM 2462 N N . ILE A 1 291 ? -5.470 -14.206 -18.079 1.00 97.06 291 ILE A N 1
ATOM 2463 C CA . ILE A 1 291 ? -5.140 -13.367 -16.914 1.00 97.06 291 ILE A CA 1
ATOM 2464 C C . ILE A 1 291 ? -3.622 -13.187 -16.799 1.00 97.06 291 ILE A C 1
ATOM 2466 O O . ILE A 1 291 ? -3.137 -12.060 -16.847 1.00 97.06 291 ILE A O 1
ATOM 2470 N N . TYR A 1 292 ? -2.857 -14.283 -16.727 1.00 97.06 292 TYR A N 1
ATOM 2471 C CA . TYR A 1 292 ? -1.397 -14.210 -16.621 1.00 97.06 292 TYR A CA 1
ATOM 2472 C C . TYR A 1 292 ? -0.752 -13.570 -17.849 1.00 97.06 292 TYR A C 1
ATOM 2474 O O . TYR A 1 292 ? 0.204 -12.820 -17.695 1.00 97.06 292 TYR A O 1
ATOM 2482 N N . TYR A 1 293 ? -1.290 -13.788 -19.053 1.00 95.81 293 TYR A N 1
ATOM 2483 C CA . TYR A 1 293 ? -0.801 -13.102 -20.249 1.00 95.81 293 TYR A CA 1
ATOM 2484 C C . TYR A 1 293 ? -0.880 -11.573 -20.114 1.00 95.81 293 TYR A C 1
ATOM 2486 O O . TYR A 1 293 ? 0.123 -10.892 -20.318 1.00 95.81 293 TYR A O 1
ATOM 2494 N N . GLU A 1 294 ? -2.049 -11.035 -19.753 1.00 95.38 294 GLU A N 1
ATOM 2495 C CA . GLU A 1 294 ? -2.269 -9.586 -19.624 1.00 95.38 294 GLU A CA 1
ATOM 2496 C C . GLU A 1 294 ? -1.454 -8.986 -18.472 1.00 95.38 294 GLU A C 1
ATOM 2498 O O . GLU A 1 294 ? -0.799 -7.959 -18.648 1.00 95.38 294 GLU A O 1
ATOM 2503 N N . LEU A 1 295 ? -1.430 -9.649 -17.312 1.00 95.31 295 LEU A N 1
ATOM 2504 C CA . LEU A 1 295 ? -0.664 -9.181 -16.154 1.00 95.31 295 LEU A CA 1
ATOM 2505 C C . LEU A 1 295 ? 0.846 -9.205 -16.416 1.00 95.31 295 LEU A C 1
ATOM 2507 O O . LEU A 1 295 ? 1.548 -8.261 -16.056 1.00 95.31 295 LEU A O 1
ATOM 2511 N N . SER A 1 296 ? 1.355 -10.242 -17.087 1.00 94.56 296 SER A N 1
ATOM 2512 C CA . SER A 1 296 ? 2.765 -10.316 -17.470 1.00 94.56 296 SER A CA 1
ATOM 2513 C C . SER A 1 296 ? 3.136 -9.315 -18.558 1.00 94.56 296 SER A C 1
ATOM 2515 O O . SER A 1 296 ? 4.212 -8.729 -18.493 1.00 94.56 296 SER A O 1
ATOM 2517 N N . LEU A 1 297 ? 2.253 -9.066 -19.530 1.00 91.69 297 LEU A N 1
ATOM 2518 C CA . LEU A 1 297 ? 2.453 -8.019 -20.535 1.00 91.69 297 LEU A CA 1
ATOM 2519 C C . LEU A 1 297 ? 2.596 -6.637 -19.874 1.00 91.69 297 LEU A C 1
ATOM 2521 O O . LEU A 1 297 ? 3.490 -5.868 -20.232 1.00 91.69 297 LEU A O 1
ATOM 2525 N N . ARG A 1 298 ? 1.767 -6.357 -18.865 1.00 90.31 298 ARG A N 1
ATOM 2526 C CA . ARG A 1 298 ? 1.797 -5.110 -18.084 1.00 90.31 298 ARG A CA 1
ATOM 2527 C C . ARG A 1 298 ? 2.858 -5.084 -16.982 1.00 90.31 298 ARG A C 1
ATOM 2529 O O . ARG A 1 298 ? 2.995 -4.072 -16.310 1.00 90.31 298 ARG A O 1
ATOM 2536 N N . GLY A 1 299 ? 3.626 -6.158 -16.783 1.00 90.62 299 GLY A N 1
ATOM 2537 C CA . GLY A 1 299 ? 4.730 -6.155 -15.816 1.00 90.62 299 GLY A CA 1
ATOM 2538 C C . GLY A 1 299 ? 4.283 -6.201 -14.352 1.00 90.62 299 GLY A C 1
ATOM 2539 O O . GLY A 1 299 ? 5.014 -5.725 -13.488 1.00 90.62 299 GLY A O 1
ATOM 2540 N N . GLN A 1 300 ? 3.078 -6.706 -14.069 1.00 91.81 300 GLN A N 1
ATOM 2541 C CA . GLN A 1 300 ? 2.453 -6.585 -12.745 1.00 91.81 300 GLN A CA 1
ATOM 2542 C C . GLN A 1 300 ? 3.104 -7.449 -11.658 1.00 91.81 300 GLN A C 1
ATOM 2544 O O . GLN A 1 300 ? 3.016 -7.109 -10.482 1.00 91.81 300 GLN A O 1
ATOM 2549 N N . PHE A 1 301 ? 3.792 -8.522 -12.051 1.00 92.19 301 PHE A N 1
ATOM 2550 C CA . PHE A 1 301 ? 4.618 -9.320 -11.146 1.00 92.19 301 PHE A CA 1
ATOM 2551 C C . PHE A 1 301 ? 6.006 -8.687 -11.024 1.00 92.19 301 PHE A C 1
ATOM 2553 O O . PHE A 1 301 ? 6.645 -8.420 -12.045 1.00 92.19 301 PHE A O 1
ATOM 2560 N N . CYS A 1 302 ? 6.498 -8.480 -9.803 1.00 88.31 302 CYS A N 1
ATOM 2561 C CA . CYS A 1 302 ? 7.780 -7.820 -9.560 1.00 88.31 302 CYS A CA 1
ATOM 2562 C C . CYS A 1 302 ? 8.980 -8.711 -9.902 1.00 88.31 302 CYS A C 1
ATOM 2564 O O . CYS A 1 302 ? 10.052 -8.195 -10.191 1.00 88.31 302 CYS A O 1
ATOM 2566 N N . ASN A 1 303 ? 8.834 -10.038 -9.906 1.00 88.31 303 ASN A N 1
ATOM 2567 C CA . ASN A 1 303 ? 9.895 -10.964 -10.309 1.00 88.31 303 ASN A CA 1
ATOM 2568 C C . ASN A 1 303 ? 9.329 -12.326 -10.760 1.00 88.31 303 ASN A C 1
ATOM 2570 O O . ASN A 1 303 ? 8.113 -12.542 -10.813 1.00 88.31 303 ASN A O 1
ATOM 2574 N N . LEU A 1 304 ? 10.217 -13.252 -11.139 1.00 89.81 304 LEU A N 1
ATOM 2575 C CA . LEU A 1 304 ? 9.817 -14.576 -11.620 1.00 89.81 304 LEU A CA 1
ATOM 2576 C C . LEU A 1 304 ? 9.326 -15.484 -10.491 1.00 89.81 304 LEU A C 1
ATOM 2578 O O . LEU A 1 304 ? 8.432 -16.303 -10.724 1.00 89.81 304 LEU A O 1
ATOM 2582 N N . SER A 1 305 ? 9.880 -15.337 -9.285 1.00 89.50 305 SER A N 1
ATOM 2583 C CA . SER A 1 305 ? 9.389 -16.033 -8.093 1.00 89.50 305 SER A CA 1
ATOM 2584 C C . SER A 1 305 ? 7.914 -15.706 -7.832 1.00 89.50 305 SER A C 1
ATOM 2586 O O . SER A 1 305 ? 7.097 -16.610 -7.668 1.00 89.50 305 SER A O 1
ATOM 2588 N N . GLU A 1 306 ? 7.542 -14.430 -7.926 1.00 92.06 306 GLU A N 1
ATOM 2589 C CA . GLU A 1 306 ? 6.179 -13.937 -7.732 1.00 92.06 306 GLU A CA 1
ATOM 2590 C C . GLU A 1 306 ? 5.181 -14.551 -8.723 1.00 92.06 306 GLU A C 1
ATOM 2592 O O . GLU A 1 306 ? 4.140 -15.076 -8.322 1.00 92.06 306 GLU A O 1
ATOM 2597 N N . LEU A 1 307 ? 5.527 -14.553 -10.016 1.00 94.31 307 LEU A N 1
ATOM 2598 C CA . LEU A 1 307 ? 4.731 -15.194 -11.066 1.00 94.31 307 LEU A CA 1
ATOM 2599 C C . LEU A 1 307 ? 4.488 -16.680 -10.752 1.00 94.31 307 LEU A C 1
ATOM 2601 O O . LEU A 1 307 ? 3.357 -17.167 -10.837 1.00 94.31 307 LEU A O 1
ATOM 2605 N N . ASN A 1 308 ? 5.549 -17.404 -10.387 1.00 92.62 308 ASN A N 1
ATOM 2606 C CA . ASN A 1 308 ? 5.480 -18.838 -10.117 1.00 92.62 308 ASN A CA 1
ATOM 2607 C C . ASN A 1 308 ? 4.676 -19.146 -8.846 1.00 92.62 308 ASN A C 1
ATOM 2609 O O . ASN A 1 308 ? 3.838 -20.050 -8.853 1.00 92.62 308 ASN A O 1
ATOM 2613 N N . ASN A 1 309 ? 4.893 -18.384 -7.773 1.00 93.69 309 ASN A N 1
ATOM 2614 C CA . ASN A 1 309 ? 4.170 -18.540 -6.514 1.00 93.69 309 ASN A CA 1
ATOM 2615 C C . ASN A 1 309 ? 2.682 -18.257 -6.694 1.00 93.69 309 ASN A C 1
ATOM 2617 O O . ASN A 1 309 ? 1.852 -19.028 -6.215 1.00 93.69 309 ASN A O 1
ATOM 2621 N N . SER A 1 310 ? 2.343 -17.216 -7.454 1.00 96.00 310 SER A N 1
ATOM 2622 C CA . SER A 1 310 ? 0.965 -16.907 -7.823 1.00 96.00 310 SER A CA 1
ATOM 2623 C C . SER A 1 310 ? 0.319 -18.079 -8.582 1.00 96.00 310 SER A C 1
ATOM 2625 O O . SER A 1 310 ? -0.728 -18.579 -8.166 1.00 96.00 310 SER A O 1
ATOM 2627 N N . LEU A 1 311 ? 0.969 -18.603 -9.634 1.00 95.50 311 LEU A N 1
ATOM 2628 C CA . LEU A 1 311 ? 0.455 -19.746 -10.410 1.00 95.50 311 LEU A CA 1
ATOM 2629 C C . LEU A 1 311 ? 0.191 -20.970 -9.523 1.00 95.50 311 LEU A C 1
ATOM 2631 O O . LEU A 1 311 ? -0.859 -21.615 -9.622 1.00 95.50 311 LEU A O 1
ATOM 2635 N N . MET A 1 312 ? 1.134 -21.279 -8.632 1.00 94.31 312 MET A N 1
ATOM 2636 C CA . MET A 1 312 ? 1.027 -22.405 -7.707 1.00 94.31 312 MET A CA 1
ATOM 2637 C C . MET A 1 312 ? -0.056 -22.192 -6.646 1.00 94.31 312 MET A C 1
ATOM 2639 O O . MET A 1 312 ? -0.798 -23.133 -6.347 1.00 94.31 312 MET A O 1
ATOM 2643 N N . LEU A 1 313 ? -0.196 -20.972 -6.115 1.00 95.62 313 LEU A N 1
ATOM 2644 C CA . LEU A 1 313 ? -1.256 -20.607 -5.177 1.00 95.62 313 LEU A CA 1
ATOM 2645 C C . LEU A 1 313 ? -2.628 -20.883 -5.793 1.00 95.62 313 LEU A C 1
ATOM 2647 O O . LEU A 1 313 ? -3.413 -21.636 -5.214 1.00 95.62 313 LEU A O 1
ATOM 2651 N N . PHE A 1 314 ? -2.904 -20.329 -6.977 1.00 96.25 314 PHE A N 1
ATOM 2652 C CA . PHE A 1 314 ? -4.216 -20.479 -7.604 1.00 96.25 314 PHE A CA 1
ATOM 2653 C C . PHE A 1 314 ? -4.474 -21.915 -8.060 1.00 96.25 314 PHE A C 1
ATOM 2655 O O . PHE A 1 314 ? -5.587 -22.411 -7.880 1.00 96.25 314 PHE A O 1
ATOM 2662 N N . LYS A 1 315 ? -3.457 -22.642 -8.549 1.00 94.81 315 LYS A N 1
ATOM 2663 C CA . LYS A 1 315 ? -3.593 -24.078 -8.844 1.00 94.81 315 LYS A CA 1
ATOM 2664 C C . LYS A 1 315 ? -4.056 -24.852 -7.613 1.00 94.81 315 LYS A C 1
ATOM 2666 O O . LYS A 1 315 ? -5.025 -25.610 -7.677 1.00 94.81 315 LYS A O 1
ATOM 2671 N N . ASN A 1 316 ? -3.377 -24.647 -6.487 1.00 93.38 316 ASN A N 1
ATOM 2672 C CA . ASN A 1 316 ? -3.689 -25.329 -5.235 1.00 93.38 316 ASN A CA 1
ATOM 2673 C C . ASN A 1 316 ? -5.055 -24.908 -4.681 1.00 93.38 316 ASN A C 1
ATOM 2675 O O . ASN A 1 316 ? -5.805 -25.769 -4.215 1.00 93.38 316 ASN A O 1
ATOM 2679 N N . TYR A 1 317 ? -5.403 -23.624 -4.787 1.00 94.94 317 TYR A N 1
ATOM 2680 C CA . TYR A 1 317 ? -6.702 -23.101 -4.375 1.00 94.94 317 TYR A CA 1
ATOM 2681 C C . TYR A 1 317 ? -7.847 -23.751 -5.160 1.00 94.94 317 TYR A C 1
ATOM 2683 O O . TYR A 1 317 ? -8.748 -24.330 -4.559 1.00 94.94 317 TYR A O 1
ATOM 2691 N N . TYR A 1 318 ? -7.804 -23.767 -6.494 1.00 95.88 318 TYR A N 1
ATOM 2692 C CA . TYR A 1 318 ? -8.898 -24.356 -7.273 1.00 95.88 318 TYR A CA 1
ATOM 2693 C C . TYR A 1 318 ? -8.960 -25.883 -7.174 1.00 95.88 318 TYR A C 1
ATOM 2695 O O . TYR A 1 318 ? -10.052 -26.454 -7.168 1.00 95.88 318 TYR A O 1
ATOM 2703 N N . LEU A 1 319 ? -7.820 -26.564 -6.999 1.00 93.56 319 LEU A N 1
ATOM 2704 C CA . LEU A 1 319 ? -7.809 -27.986 -6.640 1.00 93.56 319 LEU A CA 1
ATOM 2705 C C . LEU A 1 319 ? -8.455 -28.242 -5.272 1.00 93.56 319 LEU A C 1
ATOM 2707 O O . LEU A 1 319 ? -9.075 -29.290 -5.079 1.00 93.56 319 LEU A O 1
ATOM 2711 N N . TYR A 1 320 ? -8.309 -27.315 -4.321 1.00 93.75 320 TYR A N 1
ATOM 2712 C CA . TYR A 1 320 ? -9.004 -27.367 -3.038 1.00 93.75 320 TYR A CA 1
ATOM 2713 C C . TYR A 1 320 ? -10.510 -27.160 -3.233 1.00 93.75 320 TYR A C 1
ATOM 2715 O O . TYR A 1 320 ? -11.282 -28.025 -2.825 1.00 93.75 320 TYR A O 1
ATOM 2723 N N . ILE A 1 321 ? -10.930 -26.100 -3.932 1.00 93.81 321 ILE A N 1
ATOM 2724 C CA . ILE A 1 321 ? -12.345 -25.803 -4.214 1.00 93.81 321 ILE A CA 1
ATOM 2725 C C . ILE A 1 321 ? -13.054 -26.980 -4.889 1.00 93.81 321 ILE A C 1
ATOM 2727 O O . ILE A 1 321 ? -14.119 -27.391 -4.427 1.00 93.81 321 ILE A O 1
ATOM 2731 N N . LYS A 1 322 ? -12.444 -27.597 -5.908 1.00 93.62 322 LYS A N 1
ATOM 2732 C CA . LYS A 1 322 ? -13.006 -28.754 -6.625 1.00 93.62 322 LYS A CA 1
ATOM 2733 C C . LYS A 1 322 ? -13.391 -29.925 -5.710 1.00 93.62 322 LYS A C 1
ATOM 2735 O O . LYS A 1 322 ? -14.307 -30.677 -6.030 1.00 93.62 322 LYS A O 1
ATOM 2740 N N . LYS A 1 323 ? -12.710 -30.102 -4.571 1.00 92.00 323 LYS A N 1
ATOM 2741 C CA . LYS A 1 323 ? -13.030 -31.170 -3.604 1.00 92.00 323 LYS A CA 1
ATOM 2742 C C . LYS A 1 323 ? -14.317 -30.900 -2.825 1.00 92.00 323 LYS A C 1
ATOM 2744 O O . LYS A 1 323 ? -14.936 -31.852 -2.356 1.00 92.00 323 LYS A O 1
ATOM 2749 N N . TYR A 1 324 ? -14.696 -29.633 -2.667 1.00 89.81 324 TYR A N 1
ATOM 2750 C CA . TYR A 1 324 ? -15.780 -29.207 -1.779 1.00 89.81 324 TYR A CA 1
ATOM 2751 C C . TYR A 1 324 ? -16.976 -28.597 -2.520 1.00 89.81 324 TYR A C 1
ATOM 2753 O O . TYR A 1 324 ? -18.087 -28.637 -1.995 1.00 89.81 324 TYR A O 1
ATOM 2761 N N . ASN A 1 325 ? -16.790 -28.089 -3.741 1.00 85.12 325 ASN A N 1
ATOM 2762 C CA . ASN A 1 325 ? -17.854 -27.499 -4.546 1.00 85.12 325 ASN A CA 1
ATOM 2763 C C . ASN A 1 325 ? -18.309 -28.456 -5.662 1.00 85.12 325 ASN A C 1
ATOM 2765 O O . ASN A 1 325 ? -17.572 -28.741 -6.603 1.00 85.12 325 ASN A O 1
ATOM 2769 N N . LYS A 1 326 ? -19.556 -28.939 -5.573 1.00 77.94 326 LYS A N 1
ATOM 2770 C CA . LYS A 1 326 ? -20.136 -29.884 -6.548 1.00 77.94 326 LYS A CA 1
ATOM 2771 C C . LYS A 1 326 ? -20.434 -29.258 -7.915 1.00 77.94 326 LYS A C 1
ATOM 2773 O O . LYS A 1 326 ? -20.515 -29.992 -8.893 1.00 77.94 326 LYS A O 1
ATOM 2778 N N . ASN A 1 327 ? -20.595 -27.936 -7.980 1.00 81.00 327 ASN A N 1
ATOM 2779 C CA . ASN A 1 327 ? -20.915 -27.195 -9.205 1.00 81.00 327 ASN A CA 1
ATOM 2780 C C . ASN A 1 327 ? -19.671 -26.536 -9.826 1.00 81.00 327 ASN A C 1
ATOM 2782 O O . ASN A 1 327 ? -19.792 -25.594 -10.608 1.00 81.00 327 ASN A O 1
ATOM 2786 N N . PHE A 1 328 ? -18.480 -27.001 -9.448 1.00 89.75 328 PHE A N 1
ATOM 2787 C CA . PHE A 1 328 ? -17.217 -26.464 -9.927 1.00 89.75 328 PHE A CA 1
ATOM 2788 C C . PHE A 1 328 ? -17.017 -26.737 -11.426 1.00 89.75 328 PHE A C 1
ATOM 2790 O O . PHE A 1 328 ? -17.156 -27.875 -11.879 1.00 89.75 328 PHE A O 1
ATOM 2797 N N . ASP A 1 329 ? -16.661 -25.698 -12.183 1.00 93.62 329 ASP A N 1
ATOM 2798 C CA . ASP A 1 329 ? -16.202 -25.835 -13.566 1.00 93.62 329 ASP A CA 1
ATOM 2799 C C . ASP A 1 329 ? -14.687 -26.058 -13.575 1.00 93.62 329 ASP A C 1
ATOM 2801 O O . ASP A 1 329 ? -13.956 -25.356 -12.887 1.00 93.62 329 ASP A O 1
ATOM 2805 N N . ASP A 1 330 ? -14.200 -27.015 -14.363 1.00 93.69 330 ASP A N 1
ATOM 2806 C CA . ASP A 1 330 ? -12.773 -27.341 -14.444 1.00 93.69 330 ASP A CA 1
ATOM 2807 C C . ASP A 1 330 ? -11.934 -26.317 -15.235 1.00 93.69 330 ASP A C 1
ATOM 2809 O O . ASP A 1 330 ? -10.706 -26.457 -15.289 1.00 93.69 330 ASP A O 1
ATOM 2813 N N . LEU A 1 331 ? -12.554 -25.318 -15.875 1.00 94.44 331 LEU A N 1
ATOM 2814 C CA . LEU A 1 331 ? -11.865 -24.291 -16.661 1.00 94.44 331 LEU A CA 1
ATOM 2815 C C . LEU A 1 331 ? -10.719 -23.586 -15.905 1.00 94.44 331 LEU A C 1
ATOM 2817 O O . LEU A 1 331 ? -9.635 -23.499 -16.493 1.00 94.44 331 LEU A O 1
ATOM 2821 N N . PRO A 1 332 ? -10.860 -23.138 -14.639 1.00 95.94 332 PRO A N 1
ATOM 2822 C CA . PRO A 1 332 ? -9.778 -22.468 -13.921 1.00 95.94 332 PRO A CA 1
ATOM 2823 C C . PRO A 1 332 ? -8.552 -23.373 -13.771 1.00 95.94 332 PRO A C 1
ATOM 2825 O O . PRO A 1 332 ? -7.443 -22.975 -14.101 1.00 95.94 332 PRO A O 1
ATOM 2828 N N . ILE A 1 333 ? -8.739 -24.639 -13.382 1.00 95.62 333 ILE A N 1
ATOM 2829 C CA . ILE A 1 333 ? -7.625 -25.592 -13.230 1.00 95.62 333 ILE A CA 1
ATOM 2830 C C . ILE A 1 333 ? -6.964 -25.856 -14.586 1.00 95.62 333 ILE A C 1
ATOM 2832 O O . ILE A 1 333 ? -5.746 -25.757 -14.710 1.00 95.62 333 ILE A O 1
ATOM 2836 N N . LYS A 1 334 ? -7.762 -26.137 -15.625 1.00 96.31 334 LYS A N 1
ATOM 2837 C CA . LYS A 1 334 ? -7.249 -26.413 -16.976 1.00 96.31 334 LYS A CA 1
ATOM 2838 C C . LYS A 1 334 ? -6.505 -25.217 -17.572 1.00 96.31 334 LYS A C 1
ATOM 2840 O O . LYS A 1 334 ? -5.537 -25.410 -18.305 1.00 96.31 334 LYS A O 1
ATOM 2845 N N . SER A 1 335 ? -6.970 -23.995 -17.319 1.00 96.81 335 SER A N 1
ATOM 2846 C CA . SER A 1 335 ? -6.313 -22.776 -17.800 1.00 96.81 335 SER A CA 1
ATOM 2847 C C . SER A 1 335 ? -5.031 -22.476 -17.022 1.00 96.81 335 SER A C 1
ATOM 2849 O O . SER A 1 335 ? -4.048 -22.090 -17.651 1.00 96.81 335 SER A O 1
ATOM 2851 N N . ILE A 1 336 ? -4.987 -22.743 -15.710 1.00 96.69 336 ILE A N 1
ATOM 2852 C CA . ILE A 1 336 ? -3.761 -22.644 -14.903 1.00 96.69 336 ILE A CA 1
ATOM 2853 C C . ILE A 1 336 ? -2.730 -23.688 -15.335 1.00 96.69 336 ILE A C 1
ATOM 2855 O O . ILE A 1 336 ? -1.572 -23.336 -15.522 1.00 96.69 336 ILE A O 1
ATOM 2859 N N . ASP A 1 337 ? -3.124 -24.943 -15.566 1.00 95.75 337 ASP A N 1
ATOM 2860 C CA . ASP A 1 337 ? -2.202 -25.973 -16.068 1.00 95.75 337 ASP A CA 1
ATOM 2861 C C . ASP A 1 337 ? -1.594 -25.555 -17.414 1.00 95.75 337 ASP A C 1
ATOM 2863 O O . ASP A 1 337 ? -0.377 -25.569 -17.583 1.00 95.75 337 ASP A O 1
ATOM 2867 N N . LYS A 1 338 ? -2.420 -25.045 -18.338 1.00 94.19 338 LYS A N 1
ATOM 2868 C CA . LYS A 1 338 ? -1.926 -24.465 -19.596 1.00 94.19 338 LYS A CA 1
ATOM 2869 C C . LYS A 1 338 ? -1.031 -23.251 -19.375 1.00 94.19 338 LYS A C 1
ATOM 2871 O O . LYS A 1 338 ? -0.129 -23.027 -20.178 1.00 94.19 338 LYS A O 1
ATOM 2876 N N . ALA A 1 339 ? -1.301 -22.423 -18.370 1.00 93.25 339 ALA A N 1
ATOM 2877 C CA . ALA A 1 339 ? -0.446 -21.293 -18.045 1.00 93.25 339 ALA A CA 1
ATOM 2878 C C . ALA A 1 339 ? 0.929 -21.787 -17.567 1.00 93.25 339 ALA A C 1
ATOM 2880 O O . ALA A 1 339 ? 1.936 -21.347 -18.109 1.00 93.25 339 ALA A O 1
ATOM 2881 N N . ILE A 1 340 ? 0.967 -22.775 -16.672 1.00 93.62 340 ILE A N 1
ATOM 2882 C CA . ILE A 1 340 ? 2.204 -23.396 -16.182 1.00 93.62 340 ILE A CA 1
ATOM 2883 C C . ILE A 1 340 ? 3.014 -24.013 -17.334 1.00 93.62 340 ILE A C 1
ATOM 2885 O O . ILE A 1 340 ? 4.217 -23.780 -17.439 1.00 93.62 340 ILE A O 1
ATOM 2889 N N . ASP A 1 341 ? 2.360 -24.733 -18.249 1.00 92.12 341 ASP A N 1
ATOM 2890 C CA . ASP A 1 341 ? 3.025 -25.321 -19.422 1.00 92.12 341 ASP A CA 1
ATOM 2891 C C . ASP A 1 341 ? 3.633 -24.255 -20.355 1.00 92.12 341 ASP A C 1
ATOM 2893 O O . ASP A 1 341 ? 4.574 -24.524 -21.102 1.00 92.12 341 ASP A O 1
ATOM 2897 N N . ASN A 1 342 ? 3.100 -23.029 -20.317 1.00 88.75 342 ASN A N 1
ATOM 2898 C CA . ASN A 1 342 ? 3.528 -21.900 -21.140 1.00 88.75 342 ASN A CA 1
ATOM 2899 C C . ASN A 1 342 ? 4.241 -20.799 -20.336 1.00 88.75 342 ASN A C 1
ATOM 2901 O O . ASN A 1 342 ? 4.348 -19.672 -20.824 1.00 88.75 342 ASN A O 1
ATOM 2905 N N . THR A 1 343 ? 4.759 -21.095 -19.137 1.00 88.19 343 THR A N 1
ATOM 2906 C CA . THR A 1 343 ? 5.345 -20.078 -18.244 1.00 88.19 343 THR A CA 1
ATOM 2907 C C . THR A 1 343 ? 6.447 -19.253 -18.912 1.00 88.19 343 THR A C 1
ATOM 2909 O O . THR A 1 343 ? 6.525 -18.047 -18.695 1.00 88.19 343 THR A O 1
ATOM 2912 N N . PHE A 1 344 ? 7.246 -19.851 -19.800 1.00 87.44 344 PHE A N 1
ATOM 2913 C CA . PHE A 1 344 ? 8.298 -19.145 -20.546 1.00 87.44 344 PHE A CA 1
ATOM 2914 C C . PHE A 1 344 ? 7.768 -17.969 -21.391 1.00 87.44 344 PHE A C 1
ATOM 2916 O O . PHE A 1 344 ? 8.482 -16.988 -21.594 1.00 87.44 344 PHE A O 1
ATOM 2923 N N . ILE A 1 345 ? 6.515 -18.031 -21.866 1.00 89.25 345 ILE A N 1
ATOM 2924 C CA . ILE A 1 345 ? 5.876 -16.926 -22.594 1.00 89.25 345 ILE A CA 1
ATOM 2925 C C . ILE A 1 345 ? 5.702 -15.733 -21.654 1.00 89.25 345 ILE A C 1
ATOM 2927 O O . ILE A 1 345 ? 6.073 -14.617 -22.007 1.00 89.25 345 ILE A O 1
ATOM 2931 N N . TYR A 1 346 ? 5.184 -15.972 -20.450 1.00 92.12 346 TYR A N 1
ATOM 2932 C CA . TYR A 1 346 ? 4.950 -14.939 -19.441 1.00 92.12 346 TYR A CA 1
ATOM 2933 C C . TYR A 1 346 ? 6.251 -14.343 -18.910 1.00 92.12 346 TYR A C 1
ATOM 2935 O O . TYR A 1 346 ? 6.342 -13.130 -18.762 1.00 92.12 346 TYR A O 1
ATOM 2943 N N . GLN A 1 347 ? 7.280 -15.170 -18.712 1.00 89.56 347 GLN A N 1
ATOM 2944 C CA . GLN A 1 347 ? 8.622 -14.704 -18.352 1.00 89.56 347 GLN A CA 1
ATOM 2945 C C . GLN A 1 347 ? 9.172 -13.739 -19.406 1.00 89.56 347 GLN A C 1
ATOM 2947 O O . GLN A 1 347 ? 9.625 -12.646 -19.075 1.00 89.56 347 GLN A O 1
ATOM 2952 N N . ASN A 1 348 ? 9.064 -14.103 -20.687 1.00 86.25 348 ASN A N 1
ATOM 2953 C CA . ASN A 1 348 ? 9.486 -13.230 -21.776 1.00 86.25 348 ASN A CA 1
ATOM 2954 C C . ASN A 1 348 ? 8.634 -11.950 -21.855 1.00 86.25 348 ASN A C 1
ATOM 2956 O O . ASN A 1 348 ? 9.164 -10.891 -22.171 1.00 86.25 348 ASN A O 1
ATOM 2960 N N . LEU A 1 349 ? 7.328 -12.007 -21.581 1.00 89.62 349 LEU A N 1
ATOM 2961 C CA . LEU A 1 349 ? 6.490 -10.801 -21.527 1.00 89.62 349 LEU A CA 1
ATOM 2962 C C . LEU A 1 349 ? 6.930 -9.859 -20.399 1.00 89.62 349 LEU A C 1
ATOM 2964 O O . LEU A 1 349 ? 7.154 -8.682 -20.670 1.00 89.62 349 LEU A O 1
ATOM 2968 N N . LEU A 1 350 ? 7.139 -10.390 -19.190 1.00 88.81 350 LEU A N 1
ATOM 2969 C CA . LEU A 1 350 ? 7.606 -9.630 -18.027 1.00 88.81 350 LEU A CA 1
ATOM 2970 C C . LEU A 1 350 ? 8.945 -8.941 -18.296 1.00 88.81 350 LEU A C 1
ATOM 2972 O O . LEU A 1 350 ? 9.055 -7.731 -18.125 1.00 88.81 350 LEU A O 1
ATOM 2976 N N . GLN A 1 351 ? 9.929 -9.684 -18.811 1.00 83.12 351 GLN A N 1
ATOM 2977 C CA . GLN A 1 351 ? 11.258 -9.154 -19.140 1.00 83.12 351 GLN A CA 1
ATOM 2978 C C . GLN A 1 351 ? 11.235 -8.025 -20.177 1.00 83.12 351 GLN A C 1
ATOM 2980 O O . GLN A 1 351 ? 12.168 -7.230 -20.251 1.00 83.12 351 GLN A O 1
ATOM 2985 N N . ASN A 1 352 ? 10.190 -7.962 -21.003 1.00 80.75 352 ASN A N 1
ATOM 2986 C CA . ASN A 1 352 ? 10.040 -6.941 -22.034 1.00 80.75 352 ASN A CA 1
ATOM 2987 C C . ASN A 1 352 ? 9.055 -5.828 -21.641 1.00 80.75 352 ASN A C 1
ATOM 2989 O O . ASN A 1 352 ? 8.879 -4.889 -22.425 1.00 80.75 352 ASN A O 1
ATOM 2993 N N . SER A 1 353 ? 8.413 -5.927 -20.475 1.00 85.44 353 SER A N 1
ATOM 2994 C CA . SER A 1 353 ? 7.435 -4.950 -20.009 1.00 85.44 353 SER A CA 1
ATOM 2995 C C . SER A 1 353 ? 8.111 -3.677 -19.499 1.00 85.44 353 SER A C 1
ATOM 2997 O O . SER A 1 353 ? 9.202 -3.714 -18.935 1.00 85.44 353 SER A O 1
ATOM 2999 N N . ILE A 1 354 ? 7.449 -2.536 -19.702 1.00 85.44 354 ILE A N 1
ATOM 3000 C CA . ILE A 1 354 ? 7.887 -1.231 -19.188 1.00 85.44 354 ILE A CA 1
ATOM 3001 C C . ILE A 1 354 ? 6.912 -0.642 -18.168 1.00 85.44 354 ILE A C 1
ATOM 3003 O O . ILE A 1 354 ? 7.331 0.225 -17.411 1.00 85.44 354 ILE A O 1
ATOM 3007 N N . GLU A 1 355 ? 5.658 -1.101 -18.120 1.00 86.94 355 GLU A N 1
ATOM 3008 C CA . GLU A 1 355 ? 4.572 -0.495 -17.328 1.00 86.94 355 GLU A CA 1
ATOM 3009 C C . GLU A 1 355 ? 4.651 -0.839 -15.840 1.00 86.94 355 GLU A C 1
ATOM 3011 O O . GLU A 1 355 ? 4.526 0.037 -14.994 1.00 86.94 355 GLU A O 1
ATOM 3016 N N . GLY A 1 356 ? 4.908 -2.096 -15.496 1.00 86.56 356 GLY A N 1
ATOM 3017 C CA . GLY A 1 356 ? 4.897 -2.532 -14.104 1.00 86.56 356 GLY A CA 1
ATOM 3018 C C . GLY A 1 356 ? 6.252 -2.453 -13.404 1.00 86.56 356 GLY A C 1
ATOM 3019 O O . GLY A 1 356 ? 7.171 -1.754 -13.832 1.00 86.56 356 GLY A O 1
ATOM 3020 N N . TYR A 1 357 ? 6.381 -3.191 -12.306 1.00 89.19 357 TYR A N 1
ATOM 3021 C CA . TYR A 1 357 ? 7.519 -3.118 -11.380 1.00 89.19 357 TYR A CA 1
ATOM 3022 C C . TYR A 1 357 ? 8.446 -4.333 -11.479 1.00 89.19 357 TYR A C 1
ATOM 3024 O O . TYR A 1 357 ? 9.180 -4.630 -10.543 1.00 89.19 357 TYR A O 1
ATOM 3032 N N . PHE A 1 358 ? 8.410 -5.042 -12.610 1.00 89.31 358 PHE A N 1
ATOM 3033 C CA . PHE A 1 358 ? 9.272 -6.193 -12.835 1.00 89.31 358 PHE A CA 1
ATOM 3034 C C . PHE A 1 358 ? 10.758 -5.819 -12.742 1.00 89.31 358 PHE A C 1
ATOM 3036 O O . PHE A 1 358 ? 11.236 -4.908 -13.421 1.00 89.31 358 PHE A O 1
ATOM 3043 N N . VAL A 1 359 ? 11.484 -6.578 -11.931 1.00 85.62 359 VAL A N 1
ATOM 3044 C CA . VAL A 1 359 ? 12.922 -6.500 -11.721 1.00 85.62 359 VAL A CA 1
ATOM 3045 C C . VAL A 1 359 ? 13.530 -7.866 -12.030 1.00 85.62 359 VAL A C 1
ATOM 3047 O O . VAL A 1 359 ? 13.117 -8.894 -11.492 1.00 85.62 359 VAL A O 1
ATOM 3050 N N . ASP A 1 360 ? 14.544 -7.881 -12.896 1.00 84.56 360 ASP A N 1
ATOM 3051 C CA . ASP A 1 360 ? 15.320 -9.091 -13.159 1.00 84.56 360 ASP A CA 1
ATOM 3052 C C . ASP A 1 360 ? 16.192 -9.430 -11.939 1.00 84.56 360 ASP A C 1
ATOM 3054 O O . ASP A 1 360 ? 17.052 -8.645 -11.536 1.00 84.56 360 ASP A O 1
ATOM 3058 N N . GLU A 1 361 ? 15.979 -10.613 -11.362 1.00 85.50 361 GLU A N 1
ATOM 3059 C CA . GLU A 1 361 ? 16.680 -11.086 -10.160 1.00 85.50 361 GLU A CA 1
ATOM 3060 C C . GLU A 1 361 ? 18.205 -11.139 -10.358 1.00 85.50 361 GLU A C 1
ATOM 3062 O O . GLU A 1 361 ? 18.960 -10.790 -9.455 1.00 85.50 361 GLU A O 1
ATOM 3067 N N . THR A 1 362 ? 18.683 -11.469 -11.564 1.00 87.44 362 THR A N 1
ATOM 3068 C CA . THR A 1 362 ? 20.125 -11.489 -11.866 1.00 87.44 362 THR A CA 1
ATOM 3069 C C . THR A 1 362 ? 20.704 -10.076 -11.876 1.00 87.44 362 THR A C 1
ATOM 3071 O O . THR A 1 362 ? 21.823 -9.855 -11.408 1.00 87.44 362 THR A O 1
ATOM 3074 N N . LEU A 1 363 ? 19.960 -9.103 -12.412 1.00 87.62 363 LEU A N 1
ATOM 3075 C CA . LEU A 1 363 ? 20.363 -7.698 -12.368 1.00 87.62 363 LEU A CA 1
ATOM 3076 C C . LEU A 1 363 ? 20.376 -7.179 -10.927 1.00 87.62 363 LEU A C 1
ATOM 3078 O O . LEU A 1 363 ? 21.338 -6.518 -10.527 1.00 87.62 363 LEU A O 1
ATOM 3082 N N . LEU A 1 364 ? 19.342 -7.505 -10.151 1.00 89.94 364 LEU A N 1
ATOM 3083 C CA . LEU A 1 364 ? 19.245 -7.138 -8.742 1.00 89.94 364 LEU A CA 1
ATOM 3084 C C . LEU A 1 364 ? 20.424 -7.706 -7.941 1.00 89.94 364 LEU A C 1
ATOM 3086 O O . LEU A 1 364 ? 21.059 -6.970 -7.187 1.00 89.94 364 LEU A O 1
ATOM 3090 N N . ASP A 1 365 ? 20.788 -8.968 -8.169 1.00 90.56 365 ASP A N 1
ATOM 3091 C CA . ASP A 1 365 ? 21.953 -9.601 -7.547 1.00 90.56 365 ASP A CA 1
ATOM 3092 C C . ASP A 1 365 ? 23.266 -8.915 -7.936 1.00 90.56 365 ASP A C 1
ATOM 3094 O O . ASP A 1 365 ? 24.155 -8.739 -7.098 1.00 90.56 365 ASP A O 1
ATOM 3098 N N . ILE A 1 366 ? 23.422 -8.495 -9.195 1.00 90.31 366 ILE A N 1
ATOM 3099 C CA . ILE A 1 366 ? 24.601 -7.736 -9.631 1.00 90.31 366 ILE A CA 1
ATOM 3100 C C . ILE A 1 366 ? 24.713 -6.413 -8.868 1.00 90.31 366 ILE A C 1
ATOM 3102 O O . ILE A 1 366 ? 25.823 -6.049 -8.462 1.00 90.31 366 ILE A O 1
ATOM 3106 N N . ILE A 1 367 ? 23.593 -5.709 -8.685 1.00 90.38 367 ILE A N 1
ATOM 3107 C CA . ILE A 1 367 ? 23.529 -4.428 -7.972 1.00 90.38 367 ILE A CA 1
ATOM 3108 C C . ILE A 1 367 ? 23.844 -4.644 -6.489 1.00 90.38 367 ILE A C 1
ATOM 3110 O O . ILE A 1 367 ? 24.803 -4.055 -5.998 1.00 90.38 367 ILE A O 1
ATOM 3114 N N . LYS A 1 368 ? 23.147 -5.573 -5.817 1.00 89.88 368 LYS A N 1
ATOM 3115 C CA . LYS A 1 368 ? 23.359 -5.909 -4.395 1.00 89.88 368 LYS A CA 1
ATOM 3116 C C . LYS A 1 368 ? 24.806 -6.309 -4.089 1.00 89.88 368 LYS A C 1
ATOM 3118 O O . LYS A 1 368 ? 25.346 -5.951 -3.049 1.00 89.88 368 LYS A O 1
ATOM 3123 N N . ASN A 1 369 ? 25.465 -7.016 -5.011 1.00 87.31 369 ASN A N 1
ATOM 3124 C CA . ASN A 1 369 ? 26.856 -7.463 -4.862 1.00 87.31 369 ASN A CA 1
ATOM 3125 C C . ASN A 1 369 ? 27.901 -6.453 -5.375 1.00 87.31 369 ASN A C 1
ATOM 3127 O O . ASN A 1 369 ? 29.057 -6.813 -5.644 1.00 87.31 369 ASN A O 1
ATOM 3131 N N . SER A 1 370 ? 27.518 -5.200 -5.600 1.00 83.50 370 SER A N 1
ATOM 3132 C CA . SER A 1 370 ? 28.421 -4.138 -6.038 1.00 83.50 370 SER A CA 1
ATOM 3133 C C . SER A 1 370 ? 28.447 -3.020 -5.007 1.00 83.50 370 SER A C 1
ATOM 3135 O O . SER A 1 370 ? 27.408 -2.583 -4.543 1.00 83.50 370 SER A O 1
ATOM 3137 N N . TYR A 1 371 ? 29.642 -2.536 -4.669 1.00 70.88 371 TYR A N 1
ATOM 3138 C CA . TYR A 1 371 ? 29.775 -1.299 -3.903 1.00 70.88 371 TYR A CA 1
ATOM 3139 C C . TYR A 1 371 ? 29.635 -0.104 -4.845 1.00 70.88 371 TYR A C 1
ATOM 3141 O O . TYR A 1 371 ? 30.348 -0.035 -5.855 1.00 70.88 371 TYR A O 1
ATOM 3149 N N . PHE A 1 372 ? 28.740 0.818 -4.514 1.00 73.00 372 PHE A N 1
ATOM 3150 C CA . PHE A 1 372 ? 28.557 2.092 -5.198 1.00 73.00 372 PHE A CA 1
ATOM 3151 C C . PHE A 1 372 ? 27.878 3.087 -4.238 1.00 73.00 372 PHE A C 1
ATOM 3153 O O . PHE A 1 372 ? 27.249 2.674 -3.265 1.00 73.00 372 PHE A O 1
ATOM 3160 N N . GLU A 1 373 ? 28.074 4.384 -4.472 1.00 71.62 373 GLU A N 1
ATOM 3161 C CA . GLU A 1 373 ? 27.430 5.452 -3.695 1.00 71.62 373 GLU A CA 1
ATOM 3162 C C . GLU A 1 373 ? 25.953 5.595 -4.087 1.00 71.62 373 GLU A C 1
ATOM 3164 O O . GLU A 1 373 ? 25.552 5.177 -5.175 1.00 71.62 373 GLU A O 1
ATOM 3169 N N . GLU A 1 374 ? 25.136 6.181 -3.211 1.00 79.06 374 GLU A N 1
ATOM 3170 C CA . GLU A 1 374 ? 23.738 6.470 -3.539 1.00 79.06 374 GLU A CA 1
ATOM 3171 C C . GLU A 1 374 ? 23.624 7.329 -4.811 1.00 79.06 374 GLU A C 1
ATOM 3173 O O . GLU A 1 374 ? 24.399 8.250 -5.065 1.00 79.06 374 GLU A O 1
ATOM 3178 N N . SER A 1 375 ? 22.645 6.988 -5.640 1.00 84.62 375 SER A N 1
ATOM 3179 C CA . SER A 1 375 ? 22.438 7.491 -6.985 1.00 84.62 375 SER A CA 1
ATOM 3180 C C . SER A 1 375 ? 21.723 8.813 -6.867 1.00 84.62 375 SER A C 1
ATOM 3182 O O . SER A 1 375 ? 20.554 8.879 -6.478 1.00 84.62 375 SER A O 1
ATOM 3184 N N . LYS A 1 376 ? 22.425 9.865 -7.278 1.00 88.38 376 LYS A N 1
ATOM 3185 C CA . LYS A 1 376 ? 21.866 11.208 -7.370 1.00 88.38 376 LYS A CA 1
ATOM 3186 C C . LYS A 1 376 ? 20.578 11.223 -8.207 1.00 88.38 376 LYS A C 1
ATOM 3188 O O . LYS A 1 376 ? 19.618 11.874 -7.815 1.00 88.38 376 LYS A O 1
ATOM 3193 N N . PHE A 1 377 ? 20.523 10.409 -9.263 1.00 90.69 377 PHE A N 1
ATOM 3194 C CA . PHE A 1 377 ? 19.362 10.277 -10.144 1.00 90.69 377 PHE A CA 1
ATOM 3195 C C . PHE A 1 377 ? 18.103 9.764 -9.423 1.00 90.69 377 PHE A C 1
ATOM 3197 O O . PHE A 1 377 ? 17.008 10.270 -9.660 1.00 90.69 377 PHE A O 1
ATOM 3204 N N . ILE A 1 378 ? 18.235 8.772 -8.531 1.00 92.25 378 ILE A N 1
ATOM 3205 C CA . ILE A 1 378 ? 17.092 8.270 -7.748 1.00 92.25 378 ILE A CA 1
ATOM 3206 C C . ILE A 1 378 ? 16.592 9.347 -6.795 1.00 92.25 378 ILE A C 1
ATOM 3208 O O . ILE A 1 378 ? 15.391 9.602 -6.757 1.00 92.25 378 ILE A O 1
ATOM 3212 N N . ASN A 1 379 ? 17.507 10.008 -6.086 1.00 90.75 379 ASN A N 1
ATOM 3213 C CA . ASN A 1 379 ? 17.156 11.074 -5.152 1.00 90.75 379 ASN A CA 1
ATOM 3214 C C . ASN A 1 379 ? 16.466 12.240 -5.881 1.00 90.75 379 ASN A C 1
ATOM 3216 O O . ASN A 1 379 ? 15.481 12.786 -5.396 1.00 90.75 379 ASN A O 1
ATOM 3220 N N . GLU A 1 380 ? 16.929 12.599 -7.081 1.00 92.00 380 GLU A N 1
ATOM 3221 C CA . GLU A 1 380 ? 16.294 13.623 -7.920 1.00 92.00 380 GLU A CA 1
ATOM 3222 C C . GLU A 1 380 ? 14.906 13.200 -8.416 1.00 92.00 380 GLU A C 1
ATOM 3224 O O . GLU A 1 380 ? 14.006 14.038 -8.489 1.00 92.00 380 GLU A O 1
ATOM 3229 N N . PHE A 1 381 ? 14.686 11.913 -8.694 1.00 94.56 381 PHE A N 1
ATOM 3230 C CA . PHE A 1 381 ? 13.351 11.415 -9.018 1.00 94.56 381 PHE A CA 1
ATOM 3231 C C . PHE A 1 381 ? 12.407 11.401 -7.806 1.00 94.56 381 PHE A C 1
ATOM 3233 O O . PHE A 1 381 ? 11.226 11.712 -7.947 1.00 94.56 381 PHE A O 1
ATOM 3240 N N . GLU A 1 382 ? 12.898 11.078 -6.611 1.00 94.19 382 GLU A N 1
ATOM 3241 C CA . GLU A 1 382 ? 12.098 11.163 -5.383 1.00 94.19 382 GLU A CA 1
ATOM 3242 C C . GLU A 1 382 ? 11.742 12.618 -5.058 1.00 94.19 382 GLU A C 1
ATOM 3244 O O . GLU A 1 382 ? 10.572 12.920 -4.843 1.00 94.19 382 GLU A O 1
ATOM 3249 N N . ASN A 1 383 ? 12.690 13.550 -5.206 1.00 92.56 383 ASN A N 1
ATOM 3250 C CA . ASN A 1 383 ? 12.413 14.988 -5.126 1.00 92.56 383 ASN A CA 1
ATOM 3251 C C . ASN A 1 383 ? 11.391 15.445 -6.186 1.00 92.56 383 ASN A C 1
ATOM 3253 O O . ASN A 1 383 ? 10.608 16.365 -5.953 1.00 92.56 383 ASN A O 1
ATOM 3257 N N . PHE A 1 384 ? 11.380 14.817 -7.367 1.00 94.00 384 PHE A N 1
ATOM 3258 C CA . PHE A 1 384 ? 10.362 15.063 -8.390 1.00 94.00 384 PHE A CA 1
ATOM 3259 C C . PHE A 1 384 ? 8.973 14.574 -7.945 1.00 94.00 384 PHE A C 1
ATOM 3261 O O . PHE A 1 384 ? 7.991 15.275 -8.188 1.00 94.00 384 PHE A O 1
ATOM 3268 N N . ILE A 1 385 ? 8.876 13.420 -7.274 1.00 93.56 385 ILE A N 1
ATOM 3269 C CA . ILE A 1 385 ? 7.622 12.932 -6.673 1.00 93.56 385 ILE A CA 1
ATOM 3270 C C . ILE A 1 385 ? 7.152 13.895 -5.575 1.00 93.56 385 ILE A C 1
ATOM 3272 O O . ILE A 1 385 ? 5.997 14.326 -5.608 1.00 93.56 385 ILE A O 1
ATOM 3276 N N . ASP A 1 386 ? 8.048 14.298 -4.672 1.00 91.00 386 ASP A N 1
ATOM 3277 C CA . ASP A 1 386 ? 7.750 15.260 -3.607 1.00 91.00 386 ASP A CA 1
ATOM 3278 C C . ASP A 1 386 ? 7.261 16.591 -4.183 1.00 91.00 386 ASP A C 1
ATOM 3280 O O . ASP A 1 386 ? 6.276 17.165 -3.716 1.00 91.00 386 ASP A O 1
ATOM 3284 N N . TYR A 1 387 ? 7.882 17.068 -5.265 1.00 90.50 387 TYR A N 1
ATOM 3285 C CA . TYR A 1 387 ? 7.427 18.278 -5.939 1.00 90.50 387 TYR A CA 1
ATOM 3286 C C . TYR A 1 387 ? 5.966 18.162 -6.397 1.00 90.50 387 TYR A C 1
ATOM 3288 O O . TYR A 1 387 ? 5.201 19.105 -6.218 1.00 90.50 387 TYR A O 1
ATOM 3296 N N . ILE A 1 388 ? 5.547 17.022 -6.953 1.00 88.75 388 ILE A N 1
ATOM 3297 C CA . ILE A 1 388 ? 4.148 16.811 -7.369 1.00 88.75 388 ILE A CA 1
ATOM 3298 C C . ILE A 1 388 ? 3.212 16.763 -6.157 1.00 88.75 388 ILE A C 1
ATOM 3300 O O . ILE A 1 388 ? 2.091 17.259 -6.234 1.00 88.75 388 ILE A O 1
ATOM 3304 N N . GLN A 1 389 ? 3.665 16.208 -5.031 1.00 85.44 389 GLN A N 1
ATOM 3305 C CA . GLN A 1 389 ? 2.874 16.165 -3.802 1.00 85.44 389 GLN A CA 1
ATOM 3306 C C . GLN A 1 389 ? 2.565 17.567 -3.254 1.00 85.44 389 GLN A C 1
ATOM 3308 O O . GLN A 1 389 ? 1.465 17.803 -2.755 1.00 85.44 389 GLN A O 1
ATOM 3313 N N . TYR A 1 390 ? 3.521 18.497 -3.344 1.00 84.56 390 TYR A N 1
ATOM 3314 C CA . TYR A 1 390 ? 3.387 19.842 -2.771 1.00 84.56 390 TYR A CA 1
ATOM 3315 C C . TYR A 1 390 ? 2.984 20.924 -3.782 1.00 84.56 390 TYR A C 1
ATOM 3317 O O . TYR A 1 390 ? 2.521 21.996 -3.379 1.00 84.56 390 TYR A O 1
ATOM 3325 N N . TYR A 1 391 ? 3.139 20.673 -5.085 1.00 82.94 391 TYR A N 1
ATOM 3326 C CA . TYR A 1 391 ? 2.906 21.658 -6.138 1.00 82.94 391 TYR A CA 1
ATOM 3327 C C . TYR A 1 391 ? 2.065 21.110 -7.289 1.00 82.94 391 TYR A C 1
ATOM 3329 O O . TYR A 1 391 ? 2.215 19.982 -7.746 1.00 82.94 391 TYR A O 1
ATOM 3337 N N . TYR A 1 392 ? 1.221 21.979 -7.846 1.00 77.88 392 TYR A N 1
ATOM 3338 C CA . TYR A 1 392 ? 0.377 21.624 -8.979 1.00 77.88 392 TYR A CA 1
ATOM 3339 C C . TYR A 1 392 ? 1.167 21.534 -10.287 1.00 77.88 392 TYR A C 1
ATOM 3341 O O . TYR A 1 392 ? 1.697 22.530 -10.798 1.00 77.88 392 TYR A O 1
ATOM 3349 N N . LEU A 1 393 ? 1.161 20.345 -10.881 1.00 83.50 393 LEU A N 1
ATOM 3350 C CA . LEU A 1 393 ? 1.822 20.067 -12.146 1.00 83.50 393 LEU A CA 1
ATOM 3351 C C . LEU A 1 393 ? 0.797 20.115 -13.298 1.00 83.50 393 LEU A C 1
ATOM 3353 O O . LEU A 1 393 ? 0.156 19.120 -13.632 1.00 83.50 393 LEU A O 1
ATOM 3357 N N . TYR A 1 394 ? 0.610 21.301 -13.888 1.00 80.69 394 TYR A N 1
ATOM 3358 C CA . TYR A 1 394 ? -0.393 21.529 -14.941 1.00 80.69 394 TYR A CA 1
ATOM 3359 C C . TYR A 1 394 ? 0.122 21.273 -16.361 1.00 80.69 394 TYR A C 1
ATOM 3361 O O . TYR A 1 394 ? 1.147 21.829 -16.782 1.00 80.69 394 TYR A O 1
ATOM 3369 N N . GLU A 1 395 ? -0.687 20.558 -17.143 1.00 81.31 395 GLU A N 1
ATOM 3370 C CA . GLU A 1 395 ? -0.546 20.445 -18.591 1.00 81.31 395 GLU A CA 1
ATOM 3371 C C . GLU A 1 395 ? -1.152 21.639 -19.340 1.00 81.31 395 GLU A C 1
ATOM 3373 O O . GLU A 1 395 ? -2.221 22.172 -19.030 1.00 81.31 395 GLU A O 1
ATOM 3378 N N . ASN A 1 396 ? -0.493 22.032 -20.423 1.00 77.19 396 ASN A N 1
ATOM 3379 C CA . ASN A 1 396 ? -1.061 22.900 -21.438 1.00 77.19 396 ASN A CA 1
ATOM 3380 C C . ASN A 1 396 ? -2.030 22.113 -22.350 1.00 77.19 396 ASN A C 1
ATOM 3382 O O . ASN A 1 396 ? -2.188 20.901 -22.244 1.00 77.19 396 ASN A O 1
ATOM 3386 N N . LYS A 1 397 ? -2.679 22.804 -23.296 1.00 72.38 397 LYS A N 1
ATOM 3387 C CA . LYS A 1 397 ? -3.659 22.193 -24.219 1.00 72.38 397 LYS A CA 1
ATOM 3388 C C . LYS A 1 397 ? -3.087 21.088 -25.125 1.00 72.38 397 LYS A C 1
ATOM 3390 O O . LYS A 1 397 ? -3.863 20.368 -25.741 1.00 72.38 397 LYS A O 1
ATOM 3395 N N . ASN A 1 398 ? -1.763 20.979 -25.221 1.00 71.62 398 ASN A N 1
ATOM 3396 C CA . ASN A 1 398 ? -1.057 19.981 -26.020 1.00 71.62 398 ASN A CA 1
ATOM 3397 C C . ASN A 1 398 ? -0.551 18.798 -25.171 1.00 71.62 398 ASN A C 1
ATOM 3399 O O . ASN A 1 398 ? 0.130 17.937 -25.719 1.00 71.62 398 ASN A O 1
ATOM 3403 N N . GLY A 1 399 ? -0.848 18.756 -23.864 1.00 74.19 399 GLY A N 1
ATOM 3404 C CA . GLY A 1 399 ? -0.379 17.696 -22.964 1.00 74.19 399 GLY A CA 1
ATOM 3405 C C . GLY A 1 399 ? 1.090 17.824 -22.536 1.00 74.19 399 GLY A C 1
ATOM 3406 O O . GLY A 1 399 ? 1.670 16.856 -22.054 1.00 74.19 399 GLY A O 1
ATOM 3407 N N . GLU A 1 400 ? 1.710 18.996 -22.731 1.00 82.12 400 GLU A N 1
ATOM 3408 C CA . GLU A 1 400 ? 3.045 19.313 -22.195 1.00 82.12 400 GLU A CA 1
ATOM 3409 C C . GLU A 1 400 ? 2.898 20.189 -20.944 1.00 82.12 400 GLU A C 1
ATOM 3411 O O . GLU A 1 400 ? 2.007 21.039 -20.875 1.00 82.12 400 GLU A O 1
ATOM 3416 N N . LEU A 1 401 ? 3.814 20.086 -19.990 1.00 86.62 401 LEU A N 1
ATOM 3417 C CA . LEU A 1 401 ? 3.922 20.984 -18.851 1.00 86.62 401 LEU A CA 1
ATOM 3418 C C . LEU A 1 401 ? 4.006 22.444 -19.299 1.00 86.62 401 LEU A C 1
ATOM 3420 O O . LEU A 1 401 ? 4.714 22.821 -20.242 1.00 86.62 401 LEU A O 1
ATOM 3424 N N . SER A 1 402 ? 3.282 23.304 -18.583 1.00 83.25 402 SER A N 1
ATOM 3425 C CA . SER A 1 402 ? 3.340 24.739 -18.847 1.00 83.25 402 SER A CA 1
ATOM 3426 C C . SER A 1 402 ? 4.768 25.288 -18.629 1.00 83.25 402 SER A C 1
ATOM 3428 O O . SER A 1 402 ? 5.464 24.849 -17.711 1.00 83.25 402 SER A O 1
ATOM 3430 N N . PRO A 1 403 ? 5.228 26.294 -19.404 1.00 84.81 403 PRO A N 1
ATOM 3431 C CA . PRO A 1 403 ? 6.570 26.867 -19.239 1.00 84.81 403 PRO A CA 1
ATOM 3432 C C . PRO A 1 403 ? 6.880 27.378 -17.823 1.00 84.81 403 PRO A C 1
ATOM 3434 O O . PRO A 1 403 ? 8.035 27.363 -17.398 1.00 84.81 403 PRO A O 1
ATOM 3437 N N . ALA A 1 404 ? 5.857 27.835 -17.092 1.00 83.69 404 ALA A N 1
ATOM 3438 C CA . ALA A 1 404 ? 5.992 28.272 -15.705 1.00 83.69 404 ALA A CA 1
ATOM 3439 C C . ALA A 1 404 ? 6.314 27.094 -14.774 1.00 83.69 404 ALA A C 1
ATOM 3441 O O . ALA A 1 404 ? 7.253 27.188 -13.985 1.00 83.69 404 ALA A O 1
ATOM 3442 N N . VAL A 1 405 ? 5.589 25.979 -14.926 1.00 87.19 405 VAL A N 1
ATOM 3443 C CA . VAL A 1 405 ? 5.833 24.737 -14.180 1.00 87.19 405 VAL A CA 1
ATOM 3444 C C . VAL A 1 405 ? 7.214 24.183 -14.520 1.00 87.19 405 VAL A C 1
ATOM 3446 O O . VAL A 1 405 ? 7.991 23.933 -13.608 1.00 87.19 405 VAL A O 1
ATOM 3449 N N . VAL A 1 406 ? 7.576 24.104 -15.809 1.00 89.62 406 VAL A N 1
ATOM 3450 C CA . VAL A 1 406 ? 8.916 23.661 -16.246 1.00 89.62 406 VAL A CA 1
ATOM 3451 C C . VAL A 1 406 ? 10.011 24.494 -15.581 1.00 89.62 406 VAL A C 1
ATOM 3453 O O . VAL A 1 406 ? 10.953 23.948 -15.022 1.00 89.62 406 VAL A O 1
ATOM 3456 N N . LYS A 1 407 ? 9.887 25.826 -15.584 1.00 88.06 407 LYS A N 1
ATOM 3457 C CA . LYS A 1 407 ? 10.876 26.697 -14.939 1.00 88.06 407 LYS A CA 1
ATOM 3458 C C . LYS A 1 407 ? 10.975 26.446 -13.431 1.00 88.06 407 LYS A C 1
ATOM 3460 O O . LYS A 1 407 ? 12.074 26.514 -12.889 1.00 88.06 407 LYS A O 1
ATOM 3465 N N . SER A 1 408 ? 9.845 26.215 -12.766 1.00 88.81 408 SER A N 1
ATOM 3466 C CA . SER A 1 408 ? 9.812 25.973 -11.324 1.00 88.81 408 SER A CA 1
ATOM 3467 C C . SER A 1 408 ? 10.447 24.632 -10.973 1.00 88.81 408 SER A C 1
ATOM 3469 O O . SER A 1 408 ? 11.384 24.607 -10.182 1.00 88.81 408 SER A O 1
ATOM 3471 N N . ILE A 1 409 ? 9.990 23.544 -11.595 1.00 90.31 409 ILE A N 1
ATOM 3472 C CA . ILE A 1 409 ? 10.461 22.195 -11.278 1.00 90.31 409 ILE A CA 1
ATOM 3473 C C . ILE A 1 409 ? 11.924 21.994 -11.675 1.00 90.31 409 ILE A C 1
ATOM 3475 O O . ILE A 1 409 ? 12.695 21.429 -10.912 1.00 90.31 409 ILE A O 1
ATOM 3479 N N . SER A 1 410 ? 12.365 22.535 -12.817 1.00 89.12 410 SER A N 1
ATOM 3480 C CA . SER A 1 410 ? 13.775 22.456 -13.211 1.00 89.12 410 SER A CA 1
ATOM 3481 C C . SER A 1 410 ? 14.694 23.222 -12.263 1.00 89.12 410 SER A C 1
ATOM 3483 O O . SER A 1 410 ? 15.848 22.842 -12.116 1.00 89.12 410 SER A O 1
ATOM 3485 N N . LYS A 1 411 ? 14.209 24.296 -11.624 1.00 87.88 411 LYS A N 1
ATOM 3486 C CA . LYS A 1 411 ? 14.981 25.011 -10.602 1.00 87.88 411 LYS A CA 1
ATOM 3487 C C . LYS A 1 411 ? 15.070 24.194 -9.314 1.00 87.88 411 LYS A C 1
ATOM 3489 O O . LYS A 1 411 ? 16.155 24.129 -8.749 1.00 87.88 411 LYS A O 1
ATOM 3494 N N . GLU A 1 412 ? 13.957 23.604 -8.882 1.00 87.19 412 GLU A N 1
ATOM 3495 C CA . GLU A 1 412 ? 13.897 22.775 -7.672 1.00 87.19 412 GLU A CA 1
ATOM 3496 C C . GLU A 1 412 ? 14.829 21.565 -7.777 1.00 87.19 412 GLU A C 1
ATOM 3498 O O . GLU A 1 412 ? 15.647 21.321 -6.900 1.00 87.19 412 GLU A O 1
ATOM 3503 N N . LEU A 1 413 ? 14.780 20.879 -8.918 1.00 85.06 413 LEU A N 1
ATOM 3504 C CA . LEU A 1 413 ? 15.596 19.702 -9.207 1.00 85.06 413 LEU A CA 1
ATOM 3505 C C . LEU A 1 413 ? 17.028 20.038 -9.664 1.00 85.06 413 LEU A C 1
ATOM 3507 O O . LEU A 1 413 ? 17.781 19.143 -10.018 1.00 85.06 413 LEU A O 1
ATOM 3511 N N . GLY A 1 414 ? 17.413 21.317 -9.743 1.00 84.62 414 GLY A N 1
ATOM 3512 C CA . GLY A 1 414 ? 18.760 21.712 -10.179 1.00 84.62 414 GLY A CA 1
ATOM 3513 C C . GLY A 1 414 ? 19.115 21.361 -11.637 1.00 84.62 414 GLY A C 1
ATOM 3514 O O . GLY A 1 414 ? 20.296 21.312 -11.990 1.00 84.62 414 GLY A O 1
ATOM 3515 N N . LEU A 1 415 ? 18.121 21.147 -12.505 1.00 84.44 415 LEU A N 1
ATOM 3516 C CA . LEU A 1 415 ? 18.319 20.672 -13.878 1.00 84.44 415 LEU A CA 1
ATOM 3517 C C . LEU A 1 415 ? 18.898 21.753 -14.799 1.00 84.44 415 LEU A C 1
ATOM 3519 O O . LEU A 1 415 ? 18.472 22.913 -14.802 1.00 84.44 415 LEU A O 1
ATOM 3523 N N . LYS A 1 416 ? 19.819 21.350 -15.682 1.00 81.50 416 LYS A N 1
ATOM 3524 C CA . LYS A 1 416 ? 20.414 22.228 -16.702 1.00 81.50 416 LYS A CA 1
ATOM 3525 C C . LYS A 1 416 ? 19.714 22.076 -18.053 1.00 81.50 416 LYS A C 1
ATOM 3527 O O . LYS A 1 416 ? 19.503 20.972 -18.547 1.00 81.50 416 LYS A O 1
ATOM 3532 N N . ALA A 1 417 ? 19.387 23.205 -18.680 1.00 82.81 417 ALA A N 1
ATOM 3533 C CA . ALA A 1 417 ? 18.793 23.216 -20.013 1.00 82.81 417 ALA A CA 1
ATOM 3534 C C . ALA A 1 417 ? 19.847 22.933 -21.095 1.00 82.81 417 ALA A C 1
ATOM 3536 O O . ALA A 1 417 ? 20.917 23.536 -21.106 1.00 82.81 417 ALA A O 1
ATOM 3537 N N . THR A 1 418 ? 19.493 22.105 -22.079 1.00 79.50 418 THR A N 1
ATOM 3538 C CA . THR A 1 418 ? 20.329 21.811 -23.265 1.00 79.50 418 THR A CA 1
ATOM 3539 C C . THR A 1 418 ? 20.535 23.004 -24.193 1.00 79.50 418 THR A C 1
ATOM 3541 O O . THR A 1 418 ? 21.441 23.007 -25.026 1.00 79.50 418 THR A O 1
ATOM 3544 N N . LYS A 1 419 ? 19.664 24.014 -24.105 1.00 78.75 419 LYS A N 1
ATOM 3545 C CA . LYS A 1 419 ? 19.727 25.236 -24.910 1.00 78.75 419 LYS A CA 1
ATOM 3546 C C . LYS A 1 419 ? 19.354 26.438 -24.059 1.00 78.75 419 LYS A C 1
ATOM 3548 O O . LYS A 1 419 ? 18.379 26.399 -23.312 1.00 78.75 419 LYS A O 1
ATOM 3553 N N . ASN A 1 420 ? 20.084 27.533 -24.244 1.00 78.88 420 ASN A N 1
ATOM 3554 C CA . ASN A 1 420 ? 19.764 28.807 -23.616 1.00 78.88 420 ASN A CA 1
ATOM 3555 C C . ASN A 1 420 ? 18.689 29.540 -24.439 1.00 78.88 420 ASN A C 1
ATOM 3557 O O . ASN A 1 420 ? 18.989 30.158 -25.460 1.00 78.88 420 ASN A O 1
ATOM 3561 N N . VAL A 1 421 ? 17.423 29.418 -24.030 1.00 82.62 421 VAL A N 1
ATOM 3562 C CA . VAL A 1 421 ? 16.267 30.032 -24.703 1.00 82.62 421 VAL A CA 1
ATOM 3563 C C . VAL A 1 421 ? 15.373 30.768 -23.708 1.00 82.62 421 VAL A C 1
ATOM 3565 O O . VAL A 1 421 ? 15.268 30.389 -22.546 1.00 82.62 421 VAL A O 1
ATOM 3568 N N . LYS A 1 422 ? 14.672 31.807 -24.179 1.00 78.50 422 LYS A N 1
ATOM 3569 C CA . LYS A 1 422 ? 13.787 32.636 -23.340 1.00 78.50 422 LYS A CA 1
ATOM 3570 C C . LYS A 1 422 ? 12.589 31.862 -22.770 1.00 78.50 422 LYS A C 1
ATOM 3572 O O . LYS A 1 422 ? 12.205 32.092 -21.629 1.00 78.50 422 LYS A O 1
ATOM 3577 N N . ASN A 1 423 ? 12.007 30.963 -23.565 1.00 82.19 423 ASN A N 1
ATOM 3578 C CA . ASN A 1 423 ? 10.844 30.161 -23.186 1.00 82.19 423 ASN A CA 1
ATOM 3579 C C . ASN A 1 423 ? 11.257 28.696 -23.056 1.00 82.19 423 ASN A C 1
ATOM 3581 O O . ASN A 1 423 ? 11.303 27.962 -24.046 1.00 82.19 423 ASN A O 1
ATOM 3585 N N . LEU A 1 424 ? 11.565 28.299 -21.826 1.00 85.25 424 LEU A N 1
ATOM 3586 C CA . LEU A 1 424 ? 11.876 26.922 -21.480 1.00 85.25 424 LEU A CA 1
ATOM 3587 C C . LEU A 1 424 ? 10.632 26.032 -21.625 1.00 85.25 424 LEU A C 1
ATOM 3589 O O . LEU A 1 424 ? 9.501 26.454 -21.398 1.00 85.25 424 LEU A O 1
ATOM 3593 N N . ARG A 1 425 ? 10.870 24.796 -22.047 1.00 85.94 425 ARG A N 1
ATOM 3594 C CA . ARG A 1 425 ? 9.878 23.743 -22.317 1.00 85.94 425 ARG A CA 1
ATOM 3595 C C . ARG A 1 425 ? 10.483 22.410 -21.909 1.00 85.94 425 ARG A C 1
ATOM 3597 O O . ARG A 1 425 ? 11.710 22.323 -21.877 1.00 85.94 425 ARG A O 1
ATOM 3604 N N . GLU A 1 426 ? 9.652 21.400 -21.673 1.00 85.44 426 GLU A N 1
ATOM 3605 C CA . GLU A 1 426 ? 10.074 20.062 -21.231 1.00 85.44 426 GLU A CA 1
ATOM 3606 C C . GLU A 1 426 ? 11.253 19.505 -22.033 1.00 85.44 426 GLU A C 1
ATOM 3608 O O . GLU A 1 426 ? 12.249 19.096 -21.450 1.00 85.44 426 GLU A O 1
ATOM 3613 N N . TYR A 1 427 ? 11.201 19.575 -23.370 1.00 82.69 427 TYR A N 1
ATOM 3614 C CA . TYR A 1 427 ? 12.237 18.996 -24.233 1.00 82.69 427 TYR A CA 1
ATOM 3615 C C . TYR A 1 427 ? 13.620 19.646 -24.115 1.00 82.69 427 TYR A C 1
ATOM 3617 O O . TYR A 1 427 ? 14.595 19.125 -24.658 1.00 82.69 427 TYR A O 1
ATOM 3625 N N . HIS A 1 428 ? 13.727 20.789 -23.435 1.00 85.81 428 HIS A N 1
ATOM 3626 C CA . HIS A 1 428 ? 15.018 21.387 -23.116 1.00 85.81 428 HIS A CA 1
ATOM 3627 C C . HIS A 1 428 ? 15.708 20.688 -21.934 1.00 85.81 428 HIS A C 1
ATOM 3629 O O . HIS A 1 428 ? 16.915 20.874 -21.782 1.00 85.81 428 HIS A O 1
ATOM 3635 N N . PHE A 1 429 ? 14.981 19.873 -21.160 1.00 87.31 429 PHE A N 1
ATOM 3636 C CA . PHE A 1 429 ? 15.441 19.141 -19.979 1.00 87.31 429 PHE A CA 1
ATOM 3637 C C . PHE A 1 429 ? 15.203 17.631 -20.160 1.00 87.31 429 PHE A C 1
ATOM 3639 O O . PHE A 1 429 ? 14.159 17.116 -19.759 1.00 87.31 429 PHE A O 1
ATOM 3646 N N . PRO A 1 430 ? 16.144 16.891 -20.773 1.00 83.81 430 PRO A N 1
ATOM 3647 C CA . PRO A 1 430 ? 15.956 15.464 -21.049 1.00 83.81 430 PRO A CA 1
ATOM 3648 C C . PRO A 1 430 ? 15.673 14.615 -19.810 1.00 83.81 430 PRO A C 1
ATOM 3650 O O . PRO A 1 430 ? 14.868 13.695 -19.887 1.00 83.81 430 PRO A O 1
ATOM 3653 N N . GLU A 1 431 ? 16.277 14.948 -18.673 1.00 87.25 431 GLU A N 1
ATOM 3654 C CA . GLU A 1 431 ? 16.040 14.267 -17.399 1.00 87.25 431 GLU A CA 1
ATOM 3655 C C . GLU A 1 431 ? 14.598 14.431 -16.906 1.00 87.25 431 GLU A C 1
ATOM 3657 O O . GLU A 1 431 ? 13.931 13.441 -16.622 1.00 87.25 431 GLU A O 1
ATOM 3662 N N . LEU A 1 432 ? 14.053 15.653 -16.952 1.00 89.75 432 LEU A N 1
ATOM 3663 C CA . LEU A 1 432 ? 12.642 15.899 -16.641 1.00 89.75 432 LEU A CA 1
ATOM 3664 C C . LEU A 1 432 ? 11.711 15.108 -17.571 1.00 89.75 432 LEU A C 1
ATOM 3666 O O . LEU A 1 432 ? 10.701 14.570 -17.121 1.00 89.75 432 LEU A O 1
ATOM 3670 N N . MET A 1 433 ? 12.046 15.002 -18.863 1.00 88.25 433 MET A N 1
ATOM 3671 C CA . MET A 1 433 ? 11.270 14.162 -19.779 1.00 88.25 433 MET A CA 1
ATOM 3672 C C . MET A 1 433 ? 11.327 12.681 -19.382 1.00 88.25 433 MET A C 1
ATOM 3674 O O . MET A 1 433 ? 10.312 11.994 -19.481 1.00 88.25 433 MET A O 1
ATOM 3678 N N . VAL A 1 434 ? 12.497 12.183 -18.963 1.00 90.50 434 VAL A N 1
ATOM 3679 C CA . VAL A 1 434 ? 12.679 10.799 -18.498 1.00 90.50 434 VAL A CA 1
ATOM 3680 C C . VAL A 1 434 ? 11.852 10.550 -17.237 1.00 90.50 434 VAL A C 1
ATOM 3682 O O . VAL A 1 434 ? 11.104 9.575 -17.208 1.00 90.50 434 VAL A O 1
ATOM 3685 N N . PHE A 1 435 ? 11.903 11.448 -16.250 1.00 93.38 435 PHE A N 1
ATOM 3686 C CA . PHE A 1 435 ? 11.101 11.360 -15.026 1.00 93.38 435 PHE A CA 1
ATOM 3687 C C . PHE A 1 435 ? 9.602 11.354 -15.320 1.00 93.38 435 PHE A C 1
ATOM 3689 O O . PHE A 1 435 ? 8.897 10.447 -14.883 1.00 93.38 435 PHE A O 1
ATOM 3696 N N . LEU A 1 436 ? 9.117 12.293 -16.138 1.00 90.88 436 LEU A N 1
ATOM 3697 C CA . LEU A 1 436 ? 7.709 12.338 -16.540 1.00 90.88 436 LEU A CA 1
ATOM 3698 C C . LEU A 1 436 ? 7.286 11.068 -17.279 1.00 90.88 436 LEU A C 1
ATOM 3700 O O . LEU A 1 436 ? 6.215 10.527 -17.014 1.00 90.88 436 LEU A O 1
ATOM 3704 N N . LYS A 1 437 ? 8.105 10.579 -18.217 1.00 90.44 437 LYS A N 1
ATOM 3705 C CA . LYS A 1 437 ? 7.786 9.371 -18.987 1.00 90.44 437 LYS A CA 1
ATOM 3706 C C . LYS A 1 437 ? 7.745 8.137 -18.090 1.00 90.44 437 LYS A C 1
ATOM 3708 O O . LYS A 1 437 ? 6.806 7.352 -18.210 1.00 90.44 437 LYS A O 1
ATOM 3713 N N . PHE A 1 438 ? 8.713 7.992 -17.189 1.00 93.25 438 PHE A N 1
ATOM 3714 C CA . PHE A 1 438 ? 8.743 6.908 -16.213 1.00 93.25 438 PHE A CA 1
ATOM 3715 C C . PHE A 1 438 ? 7.527 6.965 -15.291 1.00 93.25 438 PHE A C 1
ATOM 3717 O O . PHE A 1 438 ? 6.795 5.985 -15.196 1.00 93.25 438 PHE A O 1
ATOM 3724 N N . ALA A 1 439 ? 7.240 8.129 -14.705 1.00 93.19 439 ALA A N 1
ATOM 3725 C CA . ALA A 1 439 ? 6.108 8.304 -13.807 1.00 93.19 439 ALA A CA 1
ATOM 3726 C C . ALA A 1 439 ? 4.764 7.980 -14.482 1.00 93.19 439 ALA A C 1
ATOM 3728 O O . ALA A 1 439 ? 3.919 7.325 -13.876 1.00 93.19 439 ALA A O 1
ATOM 3729 N N . LYS A 1 440 ? 4.578 8.369 -15.752 1.00 90.06 440 LYS A N 1
ATOM 3730 C CA . LYS A 1 440 ? 3.385 8.008 -16.539 1.00 90.06 440 LYS A CA 1
ATOM 3731 C C . LYS A 1 440 ? 3.294 6.509 -16.791 1.00 90.06 440 LYS A C 1
ATOM 3733 O O . LYS A 1 440 ? 2.248 5.921 -16.570 1.00 90.06 440 LYS A O 1
ATOM 3738 N N . ILE A 1 441 ? 4.377 5.898 -17.275 1.00 90.75 441 ILE A N 1
ATOM 3739 C CA . ILE A 1 441 ? 4.389 4.475 -17.636 1.00 90.75 441 ILE A CA 1
ATOM 3740 C C . ILE A 1 441 ? 4.159 3.591 -16.404 1.00 90.75 441 ILE A C 1
ATOM 3742 O O . ILE A 1 441 ? 3.416 2.622 -16.497 1.00 90.75 441 ILE A O 1
ATOM 3746 N N . LYS A 1 442 ? 4.754 3.942 -15.257 1.00 91.19 442 LYS A N 1
ATOM 3747 C CA . LYS A 1 442 ? 4.564 3.226 -13.985 1.00 91.19 442 LYS A CA 1
ATOM 3748 C C . LYS A 1 442 ? 3.227 3.533 -13.301 1.00 91.19 442 LYS A C 1
ATOM 3750 O O . LYS A 1 442 ? 2.960 3.043 -12.203 1.00 91.19 442 LYS A O 1
ATOM 3755 N N . ASN A 1 443 ? 2.392 4.367 -13.924 1.00 89.94 443 ASN A N 1
ATOM 3756 C CA . ASN A 1 443 ? 1.180 4.934 -13.342 1.00 89.94 443 ASN A CA 1
ATOM 3757 C C . ASN A 1 443 ? 1.425 5.617 -11.987 1.00 89.94 443 ASN A C 1
ATOM 3759 O O . ASN A 1 443 ? 0.499 5.701 -11.197 1.00 89.94 443 ASN A O 1
ATOM 3763 N N . ILE A 1 444 ? 2.635 6.107 -11.693 1.00 92.62 444 ILE A N 1
ATOM 3764 C CA . ILE A 1 444 ? 2.950 6.877 -10.471 1.00 92.62 444 ILE A CA 1
ATOM 3765 C C . ILE A 1 444 ? 2.157 8.186 -10.456 1.00 92.62 444 ILE A C 1
ATOM 3767 O O . ILE A 1 444 ? 1.735 8.638 -9.395 1.00 92.62 444 ILE A O 1
ATOM 3771 N N . ILE A 1 445 ? 1.922 8.759 -11.638 1.00 90.25 445 ILE A N 1
ATOM 3772 C CA . ILE A 1 445 ? 1.070 9.932 -11.825 1.00 90.25 445 ILE A CA 1
ATOM 3773 C C . ILE A 1 445 ? -0.145 9.587 -12.680 1.00 90.25 445 ILE A C 1
ATOM 3775 O O . ILE A 1 445 ? -0.049 8.813 -13.634 1.00 90.25 445 ILE A O 1
ATOM 3779 N N . SER A 1 446 ? -1.277 10.207 -12.367 1.00 85.06 446 SER A N 1
ATOM 3780 C CA . SER A 1 446 ? -2.511 10.141 -13.151 1.00 85.06 446 SER A CA 1
ATOM 3781 C C . SER A 1 446 ? -2.963 11.547 -13.542 1.00 85.06 446 SER A C 1
ATOM 3783 O O . SER A 1 446 ? -2.600 12.512 -12.875 1.00 85.06 446 SER A O 1
ATOM 3785 N N . VAL A 1 447 ? -3.689 11.678 -14.658 1.00 80.69 447 VAL A N 1
ATOM 3786 C CA . VAL A 1 447 ? -4.198 12.977 -15.126 1.00 80.69 447 VAL A CA 1
ATOM 3787 C C . VAL A 1 447 ? -5.676 13.084 -14.797 1.00 80.69 447 VAL A C 1
ATOM 3789 O O . VAL A 1 447 ? -6.496 12.399 -15.415 1.00 80.69 447 VAL A O 1
ATOM 3792 N N . GLU A 1 448 ? -6.017 13.994 -13.893 1.00 75.25 448 GLU A N 1
ATOM 3793 C CA . GLU A 1 448 ? -7.401 14.380 -13.661 1.00 75.25 448 GLU A CA 1
ATOM 3794 C C . GLU A 1 448 ? -7.839 15.343 -14.779 1.00 75.25 448 GLU A C 1
ATOM 3796 O O . GLU A 1 448 ? -7.226 16.388 -15.025 1.00 75.25 448 GLU A O 1
ATOM 3801 N N . LYS A 1 449 ? -8.857 14.939 -15.550 1.00 60.81 449 LYS A N 1
ATOM 3802 C CA . LYS A 1 449 ? -9.351 15.699 -16.716 1.00 60.81 449 LYS A CA 1
ATOM 3803 C C . LYS A 1 449 ? -10.557 16.588 -16.397 1.00 60.81 449 LYS A C 1
ATOM 3805 O O . LYS A 1 449 ? -10.979 17.347 -17.270 1.00 60.81 449 LYS A O 1
ATOM 3810 N N . GLU A 1 450 ? -11.100 16.518 -15.182 1.00 55.00 450 GLU A N 1
ATOM 3811 C CA . GLU A 1 450 ? -12.337 17.206 -14.776 1.00 55.00 450 GLU A CA 1
ATOM 3812 C C . GLU A 1 450 ? -12.095 18.494 -13.973 1.00 55.00 450 GLU A C 1
ATOM 3814 O O . GLU A 1 450 ? -12.968 18.977 -13.255 1.00 55.00 450 GLU A O 1
ATOM 3819 N N . ASN A 1 451 ? -10.927 19.117 -14.121 1.00 55.50 451 ASN A N 1
ATOM 3820 C CA . ASN A 1 451 ? -10.569 20.257 -13.280 1.00 55.50 451 ASN A CA 1
ATOM 3821 C C . ASN A 1 451 ? -11.166 21.543 -13.880 1.00 55.50 451 ASN A C 1
ATOM 3823 O O . ASN A 1 451 ? -11.231 21.714 -15.104 1.00 55.50 451 ASN A O 1
ATOM 3827 N N . LEU A 1 452 ? -11.565 22.484 -13.011 1.00 49.81 452 LEU A N 1
ATOM 3828 C CA . LEU A 1 452 ? -12.225 23.773 -13.318 1.00 49.81 452 LEU A CA 1
ATOM 3829 C C . LEU A 1 452 ? -11.598 24.574 -14.481 1.00 49.81 452 LEU A C 1
ATOM 3831 O O . LEU A 1 452 ? -12.267 25.402 -15.100 1.00 49.81 452 LEU A O 1
ATOM 3835 N N . PHE A 1 453 ? -10.328 24.321 -14.803 1.00 55.50 453 PHE A N 1
ATOM 3836 C CA . PHE A 1 453 ? -9.556 25.034 -15.818 1.00 55.50 453 PHE A CA 1
ATOM 3837 C C . PHE A 1 453 ? -9.446 24.322 -17.181 1.00 55.50 453 PHE A C 1
ATOM 3839 O O . PHE A 1 453 ? -8.806 24.869 -18.077 1.00 55.50 453 PHE A O 1
ATOM 3846 N N . LYS A 1 454 ? -10.064 23.143 -17.387 1.00 57.22 454 LYS A N 1
ATOM 3847 C CA . LYS A 1 454 ? -9.930 22.326 -18.624 1.00 57.22 454 LYS A CA 1
ATOM 3848 C C . LYS A 1 454 ? -8.470 22.015 -19.007 1.00 57.22 454 LYS A C 1
ATOM 3850 O O . LYS A 1 454 ? -8.149 21.838 -20.183 1.00 57.22 454 LYS A O 1
ATOM 3855 N N . HIS A 1 455 ? -7.596 21.984 -18.010 1.00 63.81 455 HIS A N 1
ATOM 3856 C CA . HIS A 1 455 ? -6.194 21.599 -18.104 1.00 63.81 455 HIS A CA 1
ATOM 3857 C C . HIS A 1 455 ? -6.018 20.305 -17.313 1.00 63.81 455 HIS A C 1
ATOM 3859 O O . HIS A 1 455 ? -6.619 20.179 -16.247 1.00 63.81 455 HIS A O 1
ATOM 3865 N N . GLY A 1 456 ? -5.229 19.362 -17.833 1.00 69.69 456 GLY A N 1
ATOM 3866 C CA . GLY A 1 456 ? -4.884 18.150 -17.094 1.00 69.69 456 GLY A CA 1
ATOM 3867 C C . GLY A 1 456 ? -4.011 18.509 -15.895 1.00 69.69 456 GLY A C 1
ATOM 3868 O O . GLY A 1 456 ? -2.992 19.187 -16.065 1.00 69.69 456 GLY A O 1
ATOM 3869 N N . LEU A 1 457 ? -4.425 18.103 -14.698 1.00 82.00 457 LEU A N 1
ATOM 3870 C CA . LEU A 1 457 ? -3.596 18.166 -13.497 1.00 82.00 457 LEU A CA 1
ATOM 3871 C C . LEU A 1 457 ? -3.009 16.780 -13.250 1.00 82.00 457 LEU A C 1
ATOM 3873 O O . LEU A 1 457 ? -3.753 15.799 -13.243 1.00 82.00 457 LEU A O 1
ATOM 3877 N N . TYR A 1 458 ? -1.692 16.697 -13.059 1.00 85.38 458 TYR A N 1
ATOM 3878 C CA . TYR A 1 458 ? -1.095 15.458 -12.574 1.00 85.38 458 TYR A CA 1
ATOM 3879 C C . TYR A 1 458 ? -1.241 15.337 -11.065 1.00 85.38 458 TYR A C 1
ATOM 3881 O O . TYR A 1 458 ? -0.846 16.243 -10.333 1.00 85.38 458 TYR A O 1
ATOM 3889 N N . GLU A 1 459 ? -1.717 14.178 -10.630 1.00 86.50 459 GLU A N 1
ATOM 3890 C CA . GLU A 1 459 ? -1.787 13.780 -9.228 1.00 86.50 459 GLU A CA 1
ATOM 3891 C C . GLU A 1 459 ? -1.032 12.472 -9.007 1.00 86.50 459 GLU A C 1
ATOM 3893 O O . GLU A 1 459 ? -0.962 11.624 -9.906 1.00 86.50 459 GLU A O 1
ATOM 3898 N N . LEU A 1 460 ? -0.478 12.298 -7.805 1.00 89.38 460 LEU A N 1
ATOM 3899 C CA . LEU A 1 460 ? 0.124 11.031 -7.402 1.00 89.38 460 LEU A CA 1
ATOM 3900 C C . LEU A 1 460 ? -0.956 9.957 -7.268 1.00 89.38 460 LEU A C 1
ATOM 3902 O O . LEU A 1 460 ? -2.003 10.177 -6.666 1.00 89.38 460 LEU A O 1
ATOM 3906 N N . SER A 1 461 ? -0.684 8.774 -7.805 1.00 88.81 461 SER A N 1
ATOM 3907 C CA . SER A 1 461 ? -1.527 7.601 -7.592 1.00 88.81 461 SER A CA 1
ATOM 3908 C C . SER A 1 461 ? -1.011 6.759 -6.416 1.00 88.81 461 SER A C 1
ATOM 3910 O O . SER A 1 461 ? 0.078 6.988 -5.884 1.00 88.81 461 SER A O 1
ATOM 3912 N N . SER A 1 462 ? -1.737 5.693 -6.069 1.00 82.62 462 SER A N 1
ATOM 3913 C CA . SER A 1 462 ? -1.260 4.671 -5.125 1.00 82.62 462 SER A CA 1
ATOM 3914 C C . SER A 1 462 ? 0.085 4.038 -5.522 1.00 82.62 462 SER A C 1
ATOM 3916 O O . SER A 1 462 ? 0.831 3.583 -4.656 1.00 82.62 462 SER A O 1
ATOM 3918 N N . ASN A 1 463 ? 0.439 4.042 -6.812 1.00 86.69 463 ASN A N 1
ATOM 3919 C CA . ASN A 1 463 ? 1.709 3.501 -7.298 1.00 86.69 463 ASN A CA 1
ATOM 3920 C C . ASN A 1 463 ? 2.916 4.378 -6.933 1.00 86.69 463 ASN A C 1
ATOM 3922 O O . ASN A 1 463 ? 4.041 3.876 -6.916 1.00 86.69 463 ASN A O 1
ATOM 3926 N N . ALA A 1 464 ? 2.709 5.654 -6.588 1.00 90.56 464 ALA A N 1
ATOM 3927 C CA . ALA A 1 464 ? 3.771 6.488 -6.031 1.00 90.56 464 ALA A CA 1
ATOM 3928 C C . ALA A 1 464 ? 4.300 5.887 -4.721 1.00 90.56 464 ALA A C 1
ATOM 3930 O O . ALA A 1 464 ? 5.499 5.652 -4.591 1.00 90.56 464 ALA A O 1
ATOM 3931 N N . TYR A 1 465 ? 3.400 5.516 -3.806 1.00 86.19 465 TYR A N 1
ATOM 3932 C CA . TYR A 1 465 ? 3.767 4.849 -2.554 1.00 86.19 465 TYR A CA 1
ATOM 3933 C C . TYR A 1 465 ? 4.399 3.475 -2.791 1.00 86.19 465 TYR A C 1
ATOM 3935 O O . TYR A 1 465 ? 5.370 3.130 -2.122 1.00 86.19 465 TYR A O 1
ATOM 3943 N N . LYS A 1 466 ? 3.910 2.713 -3.785 1.00 87.00 466 LYS A N 1
ATOM 3944 C CA . LYS A 1 466 ? 4.537 1.441 -4.182 1.00 87.00 466 LYS A CA 1
ATOM 3945 C C . LYS A 1 466 ? 5.997 1.645 -4.590 1.00 87.00 466 LYS A C 1
ATOM 3947 O O . LYS A 1 466 ? 6.844 0.890 -4.136 1.00 87.00 466 LYS A O 1
ATOM 3952 N N . TYR A 1 467 ? 6.294 2.661 -5.404 1.00 92.38 467 TYR A N 1
ATOM 3953 C CA . TYR A 1 467 ? 7.669 2.987 -5.792 1.00 92.38 467 TYR A CA 1
ATOM 3954 C C . TYR A 1 467 ? 8.516 3.430 -4.592 1.00 92.38 467 TYR A C 1
ATOM 3956 O O . TYR A 1 467 ? 9.628 2.939 -4.426 1.00 92.38 467 TYR A O 1
ATOM 3964 N N . LEU A 1 468 ? 8.000 4.337 -3.754 1.00 91.31 468 LEU A N 1
ATOM 3965 C CA . LEU A 1 468 ? 8.743 4.887 -2.615 1.00 91.31 468 LEU A CA 1
ATOM 3966 C C . LEU A 1 468 ? 9.130 3.811 -1.590 1.00 91.31 468 LEU A C 1
ATOM 3968 O O . LEU A 1 468 ? 10.228 3.883 -1.040 1.00 91.31 468 LEU A O 1
ATOM 3972 N N . ASN A 1 469 ? 8.281 2.796 -1.406 1.00 88.56 469 ASN A N 1
ATOM 3973 C CA . ASN A 1 469 ? 8.515 1.674 -0.493 1.00 88.56 469 ASN A CA 1
ATOM 3974 C C . ASN A 1 469 ? 9.482 0.603 -1.025 1.00 88.56 469 ASN A C 1
ATOM 3976 O O . ASN A 1 469 ? 9.851 -0.288 -0.262 1.00 88.56 469 ASN A O 1
ATOM 3980 N N . LEU A 1 470 ? 9.881 0.653 -2.301 1.00 88.88 470 LEU A N 1
ATOM 3981 C CA . LEU A 1 470 ? 10.901 -0.261 -2.823 1.00 88.88 470 LEU A CA 1
ATOM 3982 C C . LEU A 1 470 ? 12.242 -0.022 -2.138 1.00 88.88 470 LEU A C 1
ATOM 3984 O O . LEU A 1 470 ? 12.612 1.124 -1.849 1.00 88.88 470 LEU A O 1
ATOM 3988 N N . ASP A 1 471 ? 13.012 -1.095 -1.961 1.00 89.25 471 ASP A N 1
ATOM 3989 C CA . ASP A 1 471 ? 14.389 -0.938 -1.529 1.00 89.25 471 ASP A CA 1
ATOM 3990 C C . ASP A 1 471 ? 15.208 -0.211 -2.610 1.00 89.25 471 ASP A C 1
ATOM 3992 O O . ASP A 1 471 ? 14.892 -0.197 -3.805 1.00 89.25 471 ASP A O 1
ATOM 3996 N N . TYR A 1 472 ? 16.276 0.450 -2.184 1.00 89.62 472 TYR A N 1
ATOM 3997 C CA . TYR A 1 472 ? 17.073 1.283 -3.073 1.00 89.62 472 TYR A CA 1
ATOM 3998 C C . TYR A 1 472 ? 17.705 0.496 -4.250 1.00 89.62 472 TYR A C 1
ATOM 4000 O O . TYR A 1 472 ? 17.803 1.008 -5.370 1.00 89.62 472 TYR A O 1
ATOM 4008 N N . ASN A 1 473 ? 18.068 -0.777 -4.051 1.00 91.25 473 ASN A N 1
ATOM 4009 C CA . ASN A 1 473 ? 18.602 -1.626 -5.121 1.00 91.25 473 ASN A CA 1
ATOM 4010 C C . ASN A 1 473 ? 17.509 -2.035 -6.116 1.00 91.25 473 ASN A C 1
ATOM 4012 O O . ASN A 1 473 ? 17.775 -2.110 -7.317 1.00 91.25 473 ASN A O 1
ATOM 4016 N N . GLU A 1 474 ? 16.287 -2.279 -5.640 1.00 90.94 474 GLU A N 1
ATOM 4017 C CA . GLU A 1 474 ? 15.117 -2.538 -6.484 1.00 90.94 474 GLU A CA 1
ATOM 4018 C C . GLU A 1 474 ? 14.778 -1.324 -7.351 1.00 90.94 474 GLU A C 1
ATOM 4020 O O . GLU A 1 474 ? 14.577 -1.480 -8.558 1.00 90.94 474 GLU A O 1
ATOM 4025 N N . LYS A 1 475 ? 14.809 -0.109 -6.780 1.00 92.44 475 LYS A N 1
ATOM 4026 C CA . LYS A 1 475 ? 14.641 1.146 -7.536 1.00 92.44 475 LYS A CA 1
ATOM 4027 C C . LYS A 1 475 ? 15.667 1.247 -8.663 1.00 92.44 475 LYS A C 1
ATOM 4029 O O . LYS A 1 475 ? 15.296 1.502 -9.809 1.00 92.44 475 LYS A O 1
ATOM 4034 N N . LEU A 1 476 ? 16.944 0.983 -8.379 1.00 91.38 476 LEU A N 1
ATOM 4035 C CA . LEU A 1 476 ? 17.988 0.976 -9.410 1.00 91.38 476 LEU A CA 1
ATOM 4036 C C . LEU A 1 476 ? 17.755 -0.075 -10.486 1.00 91.38 476 LEU A C 1
ATOM 4038 O O . LEU A 1 476 ? 17.872 0.223 -11.674 1.00 91.38 476 LEU A O 1
ATOM 4042 N N . ALA A 1 477 ? 17.436 -1.304 -10.093 1.00 90.06 477 ALA A N 1
ATOM 4043 C CA . ALA A 1 477 ? 17.209 -2.385 -11.039 1.00 90.06 477 ALA A CA 1
ATOM 4044 C C . ALA A 1 477 ? 16.006 -2.086 -11.955 1.00 90.06 477 ALA A C 1
ATOM 4046 O O . ALA A 1 477 ? 16.065 -2.322 -13.168 1.00 90.06 477 ALA A O 1
ATOM 4047 N N . LEU A 1 478 ? 14.949 -1.490 -11.399 1.00 91.00 478 LEU A N 1
ATOM 4048 C CA . LEU A 1 478 ? 13.778 -1.019 -12.132 1.00 91.00 478 LEU A CA 1
ATOM 4049 C C . LEU A 1 478 ? 14.130 0.108 -13.113 1.00 91.00 478 LEU A C 1
ATOM 4051 O O . LEU A 1 478 ? 13.697 0.087 -14.268 1.00 91.00 478 LEU A O 1
ATOM 4055 N N . TRP A 1 479 ? 14.943 1.078 -12.689 1.00 91.62 479 TRP A N 1
ATOM 4056 C CA . TRP A 1 479 ? 15.419 2.147 -13.565 1.00 91.62 479 TRP A CA 1
ATOM 4057 C C . TRP A 1 479 ? 16.288 1.616 -14.696 1.00 91.62 479 TRP A C 1
ATOM 4059 O O . TRP A 1 479 ? 16.041 1.947 -15.856 1.00 91.62 479 TRP A O 1
ATOM 4069 N N . PHE A 1 480 ? 17.255 0.747 -14.396 1.00 87.56 480 PHE A N 1
ATOM 4070 C CA . PHE A 1 480 ? 18.107 0.155 -15.419 1.00 87.56 480 PHE A CA 1
ATOM 4071 C C . PHE A 1 480 ? 17.293 -0.614 -16.445 1.00 87.56 480 PHE A C 1
ATOM 4073 O O . PHE A 1 480 ? 17.418 -0.312 -17.628 1.00 87.56 480 PHE A O 1
ATOM 4080 N N . SER A 1 481 ? 16.443 -1.547 -16.010 1.00 83.25 481 SER A N 1
ATOM 4081 C CA . SER A 1 481 ? 15.594 -2.349 -16.903 1.00 83.25 481 SER A CA 1
ATOM 4082 C C . SER A 1 481 ? 14.660 -1.490 -17.763 1.00 83.25 481 SER A C 1
ATOM 4084 O O . SER A 1 481 ? 14.477 -1.773 -18.947 1.00 83.25 481 SER A O 1
ATOM 4086 N N . THR A 1 482 ? 14.134 -0.392 -17.212 1.00 87.00 482 THR A N 1
ATOM 4087 C CA . THR A 1 482 ? 13.254 0.524 -17.948 1.00 87.00 482 THR A CA 1
ATOM 4088 C C . THR A 1 482 ? 14.028 1.361 -18.974 1.00 87.00 482 THR A C 1
ATOM 4090 O O . THR A 1 482 ? 13.619 1.440 -20.132 1.00 87.00 482 THR A O 1
ATOM 4093 N N . LEU A 1 483 ? 15.168 1.951 -18.593 1.00 84.19 483 LEU A N 1
ATOM 4094 C CA . LEU A 1 483 ? 15.958 2.835 -19.460 1.00 84.19 483 LEU A CA 1
ATOM 4095 C C . LEU A 1 483 ? 16.615 2.100 -20.627 1.00 84.19 483 LEU A C 1
ATOM 4097 O O . LEU A 1 483 ? 16.808 2.677 -21.688 1.00 84.19 483 LEU A O 1
ATOM 4101 N N . ILE A 1 484 ? 16.964 0.825 -20.480 1.00 77.81 484 ILE A N 1
ATOM 4102 C CA . ILE A 1 484 ? 17.532 0.070 -21.604 1.00 77.81 484 ILE A CA 1
ATOM 4103 C C . ILE A 1 484 ? 16.474 -0.399 -22.606 1.00 77.81 484 ILE A C 1
ATOM 4105 O O . ILE A 1 484 ? 16.833 -0.885 -23.679 1.00 77.81 484 ILE A O 1
ATOM 4109 N N . ASN A 1 485 ? 15.184 -0.322 -22.272 1.00 76.31 485 ASN A N 1
ATOM 4110 C CA . ASN A 1 485 ? 14.116 -0.805 -23.134 1.00 76.31 485 ASN A CA 1
ATOM 4111 C C . ASN A 1 485 ? 13.817 0.238 -24.216 1.00 76.31 485 ASN A C 1
ATOM 4113 O O . ASN A 1 485 ? 13.518 1.396 -23.930 1.00 76.31 485 ASN A O 1
ATOM 4117 N N . LYS A 1 486 ? 13.873 -0.163 -25.490 1.00 74.06 486 LYS A N 1
ATOM 4118 C CA . LYS A 1 486 ? 13.681 0.777 -26.608 1.00 74.06 486 LYS A CA 1
ATOM 4119 C C . LYS A 1 486 ? 12.279 1.405 -26.614 1.00 74.06 486 LYS A C 1
ATOM 4121 O O . LYS A 1 486 ? 12.130 2.541 -27.062 1.00 74.06 486 LYS A O 1
ATOM 4126 N N . GLU A 1 487 ? 11.269 0.681 -26.122 1.00 77.88 487 GLU A N 1
ATOM 4127 C CA . GLU A 1 487 ? 9.876 1.139 -26.111 1.00 77.88 487 GLU A CA 1
ATOM 4128 C C . GLU A 1 487 ? 9.670 2.307 -25.140 1.00 77.88 487 GLU A C 1
ATOM 4130 O O . GLU A 1 487 ? 8.801 3.144 -25.377 1.00 77.88 487 GLU A O 1
ATOM 4135 N N . PHE A 1 488 ? 10.522 2.444 -24.115 1.00 83.69 488 PHE A N 1
ATOM 4136 C CA . PHE A 1 488 ? 10.497 3.587 -23.200 1.00 83.69 488 PHE A CA 1
ATOM 4137 C C . PHE A 1 488 ? 10.620 4.929 -23.946 1.00 83.69 488 PHE A C 1
ATOM 4139 O O . PHE A 1 488 ? 9.927 5.897 -23.628 1.00 83.69 488 PHE A O 1
ATOM 4146 N N . TYR A 1 489 ? 11.439 4.972 -25.003 1.00 80.12 489 TYR A N 1
ATOM 4147 C CA . TYR A 1 489 ? 11.745 6.197 -25.746 1.00 80.12 489 TYR A CA 1
ATOM 4148 C C . TYR A 1 489 ? 10.793 6.503 -26.908 1.00 80.12 489 TYR A C 1
ATOM 4150 O O . TYR A 1 489 ? 10.879 7.598 -27.472 1.00 80.12 489 TYR A O 1
ATOM 4158 N N . ARG A 1 490 ? 9.899 5.573 -27.280 1.00 74.62 490 ARG A N 1
ATOM 4159 C CA . ARG A 1 490 ? 9.130 5.620 -28.540 1.00 74.62 490 ARG A CA 1
ATOM 4160 C C . ARG A 1 490 ? 8.287 6.887 -28.711 1.00 74.62 490 ARG A C 1
ATOM 4162 O O . ARG A 1 490 ? 8.158 7.385 -29.824 1.00 74.62 490 ARG A O 1
ATOM 4169 N N . ASP A 1 491 ? 7.773 7.428 -27.608 1.00 70.94 491 ASP A N 1
ATOM 4170 C CA . ASP A 1 491 ? 6.924 8.630 -27.612 1.00 70.94 491 ASP A CA 1
ATOM 4171 C C . ASP A 1 491 ? 7.680 9.902 -27.195 1.00 70.94 491 ASP A C 1
ATOM 4173 O O . ASP A 1 491 ? 7.152 11.006 -27.304 1.00 70.94 491 ASP A O 1
ATOM 4177 N N . MET A 1 492 ? 8.917 9.766 -26.708 1.00 76.19 492 MET A N 1
ATOM 4178 C CA . MET A 1 492 ? 9.756 10.906 -26.322 1.00 76.19 492 MET A CA 1
ATOM 4179 C C . MET A 1 492 ? 10.497 11.492 -27.526 1.00 76.19 492 MET A C 1
ATOM 4181 O O . MET A 1 492 ? 10.743 12.698 -27.593 1.00 76.19 492 MET A O 1
ATOM 4185 N N . TYR A 1 493 ? 10.895 10.634 -28.468 1.00 77.06 493 TYR A N 1
ATOM 4186 C CA . TYR A 1 493 ? 11.772 10.983 -29.579 1.00 77.06 493 TYR A CA 1
ATOM 4187 C C . TYR A 1 493 ? 11.293 10.348 -30.887 1.00 77.06 493 TYR A C 1
ATOM 4189 O O . TYR A 1 493 ? 10.723 9.265 -30.899 1.00 77.06 493 TYR A O 1
ATOM 4197 N N . SER A 1 494 ? 11.573 10.998 -32.022 1.00 78.69 494 SER A N 1
ATOM 4198 C CA . SER A 1 494 ? 11.337 10.383 -33.333 1.00 78.69 494 SER A CA 1
ATOM 4199 C C . SER A 1 494 ? 12.238 9.161 -33.538 1.00 78.69 494 SER A C 1
ATOM 4201 O O . SER A 1 494 ? 13.359 9.135 -33.026 1.00 78.69 494 SER A O 1
ATOM 4203 N N . GLN A 1 495 ? 11.806 8.191 -34.353 1.00 77.19 495 GLN A N 1
ATOM 4204 C CA . GLN A 1 495 ? 12.591 6.979 -34.643 1.00 77.19 495 GLN A CA 1
ATOM 4205 C C . GLN A 1 495 ? 14.031 7.306 -35.077 1.00 77.19 495 GLN A C 1
ATOM 4207 O O . GLN A 1 495 ? 14.986 6.766 -34.529 1.00 77.19 495 GLN A O 1
ATOM 4212 N N . ASN A 1 496 ? 14.200 8.294 -35.962 1.00 80.56 496 ASN A N 1
ATOM 4213 C CA . ASN A 1 496 ? 15.520 8.763 -36.395 1.00 80.56 496 ASN A CA 1
ATOM 4214 C C . ASN A 1 496 ? 16.396 9.263 -35.233 1.00 80.56 496 ASN A C 1
ATOM 4216 O O . ASN A 1 496 ? 17.616 9.110 -35.270 1.00 80.56 496 ASN A O 1
ATOM 4220 N N . LYS A 1 497 ? 15.804 9.910 -34.223 1.00 78.75 497 LYS A N 1
ATOM 4221 C CA . LYS A 1 497 ? 16.532 10.384 -33.040 1.00 78.75 497 LYS A CA 1
ATOM 4222 C C . LYS A 1 497 ? 16.870 9.223 -32.103 1.00 78.75 497 LYS A C 1
ATOM 4224 O O . LYS A 1 497 ? 17.994 9.182 -31.612 1.00 78.75 497 LYS A O 1
ATOM 4229 N N . ILE A 1 498 ? 15.958 8.267 -31.918 1.00 76.00 498 ILE A N 1
ATOM 4230 C CA . ILE A 1 498 ? 16.217 7.031 -31.161 1.00 76.00 498 ILE A CA 1
ATOM 4231 C C . ILE A 1 498 ? 17.399 6.273 -31.777 1.00 76.00 498 ILE A C 1
ATOM 4233 O O . ILE A 1 498 ? 18.336 5.925 -31.065 1.00 76.00 498 ILE A O 1
ATOM 4237 N N . ASP A 1 499 ? 17.419 6.100 -33.100 1.00 78.44 499 ASP A N 1
ATOM 4238 C CA . ASP A 1 499 ? 18.497 5.389 -33.798 1.00 78.44 499 ASP A CA 1
ATOM 4239 C C . ASP A 1 499 ? 19.850 6.110 -33.676 1.00 78.44 499 ASP A C 1
ATOM 4241 O O . ASP A 1 499 ? 20.891 5.467 -33.511 1.00 78.44 499 ASP A O 1
ATOM 4245 N N . LYS A 1 500 ? 19.854 7.452 -33.700 1.00 82.06 500 LYS A N 1
ATOM 4246 C CA . LYS A 1 500 ? 21.059 8.262 -33.452 1.00 82.06 500 LYS A CA 1
ATOM 4247 C C . LYS A 1 500 ? 21.575 8.110 -32.024 1.00 82.06 500 LYS A C 1
ATOM 4249 O O . LYS A 1 500 ? 22.764 7.856 -31.854 1.00 82.06 500 LYS A O 1
ATOM 4254 N N . ILE A 1 501 ? 20.696 8.229 -31.025 1.00 77.00 501 ILE A N 1
ATOM 4255 C CA . ILE A 1 501 ? 21.045 8.037 -29.609 1.00 77.00 501 ILE A CA 1
ATOM 4256 C C . ILE A 1 501 ? 21.592 6.628 -29.404 1.00 77.00 501 ILE A C 1
ATOM 4258 O O . ILE A 1 501 ? 22.662 6.470 -28.826 1.00 77.00 501 ILE A O 1
ATOM 4262 N N . LYS A 1 502 ? 20.910 5.615 -29.948 1.00 76.88 502 LYS A N 1
ATOM 4263 C CA . LYS A 1 502 ? 21.362 4.227 -29.904 1.00 76.88 502 LYS A CA 1
ATOM 4264 C C . LYS A 1 502 ? 22.776 4.109 -30.458 1.00 76.88 502 LYS A C 1
ATOM 4266 O O . LYS A 1 502 ? 23.652 3.648 -29.740 1.00 76.88 502 LYS A O 1
ATOM 4271 N N . LYS A 1 503 ? 23.015 4.560 -31.695 1.00 78.75 503 LYS A N 1
ATOM 4272 C CA . LYS A 1 503 ? 24.331 4.484 -32.350 1.00 78.75 503 LYS A CA 1
ATOM 4273 C C . LYS A 1 503 ? 25.426 5.197 -31.553 1.00 78.75 503 LYS A C 1
ATOM 4275 O O . LYS A 1 503 ? 26.519 4.654 -31.429 1.00 78.75 503 LYS A O 1
ATOM 4280 N N . PHE A 1 504 ? 25.127 6.384 -31.025 1.00 82.25 504 PHE A N 1
ATOM 4281 C CA . PHE A 1 504 ? 26.035 7.132 -30.158 1.00 82.25 504 PHE A CA 1
ATOM 4282 C C . PHE A 1 504 ? 26.394 6.331 -28.903 1.00 82.25 504 PHE A C 1
ATOM 4284 O O . PHE A 1 504 ? 27.572 6.169 -28.607 1.00 82.25 504 PHE A O 1
ATOM 4291 N N . MET A 1 505 ? 25.391 5.777 -28.217 1.00 78.69 505 MET A N 1
ATOM 4292 C CA . MET A 1 505 ? 25.596 4.950 -27.032 1.00 78.69 505 MET A CA 1
ATOM 4293 C C . MET A 1 505 ? 26.468 3.739 -27.379 1.00 78.69 505 MET A C 1
ATOM 4295 O O . MET A 1 505 ? 27.511 3.568 -26.765 1.00 78.69 505 MET A O 1
ATOM 4299 N N . ILE A 1 506 ? 26.136 2.962 -28.420 1.00 76.69 506 ILE A N 1
ATOM 4300 C CA . ILE A 1 506 ? 26.953 1.807 -28.852 1.00 76.69 506 ILE A CA 1
ATOM 4301 C C . ILE A 1 506 ? 28.433 2.194 -28.989 1.00 76.69 506 ILE A C 1
ATOM 4303 O O . ILE A 1 506 ? 29.299 1.566 -28.383 1.00 76.69 506 ILE A O 1
ATOM 4307 N N . ASP A 1 507 ? 28.710 3.235 -29.776 1.00 77.44 507 ASP A N 1
ATOM 4308 C CA . ASP A 1 507 ? 30.069 3.704 -30.052 1.00 77.44 507 ASP A CA 1
ATOM 4309 C C . ASP A 1 507 ? 30.789 4.160 -28.774 1.00 77.44 507 ASP A C 1
ATOM 4311 O O . ASP A 1 507 ? 31.952 3.815 -28.560 1.00 77.44 507 ASP A O 1
ATOM 4315 N N . LEU A 1 508 ? 30.081 4.871 -27.892 1.00 82.12 508 LEU A N 1
ATOM 4316 C CA . LEU A 1 508 ? 30.601 5.330 -26.610 1.00 82.12 508 LEU A CA 1
ATOM 4317 C C . LEU A 1 508 ? 31.003 4.157 -25.709 1.00 82.12 508 LEU A C 1
ATOM 4319 O O . LEU A 1 508 ? 32.146 4.093 -25.259 1.00 82.12 508 LEU A O 1
ATOM 4323 N N . PHE A 1 509 ? 30.095 3.206 -25.482 1.00 80.56 509 PHE A N 1
ATOM 4324 C CA . PHE A 1 509 ? 30.358 2.049 -24.627 1.00 80.56 509 PHE A CA 1
ATOM 4325 C C . PHE A 1 509 ? 31.524 1.198 -25.163 1.00 80.56 509 PHE A C 1
ATOM 4327 O O . PHE A 1 509 ? 32.370 0.779 -24.375 1.00 80.56 509 PHE A O 1
ATOM 4334 N N . VAL A 1 510 ? 31.622 0.991 -26.487 1.00 78.62 510 VAL A N 1
ATOM 4335 C CA . VAL A 1 510 ? 32.750 0.269 -27.113 1.00 78.62 510 VAL A CA 1
ATOM 4336 C C . VAL A 1 510 ? 34.069 0.992 -26.882 1.00 78.62 510 VAL A C 1
ATOM 4338 O O . VAL A 1 510 ? 35.041 0.379 -26.449 1.00 78.62 510 VAL A O 1
ATOM 4341 N N . LYS A 1 511 ? 34.121 2.301 -27.145 1.00 81.38 511 LYS A N 1
ATOM 4342 C CA . LYS A 1 511 ? 35.353 3.080 -26.973 1.00 81.38 511 LYS A CA 1
ATOM 4343 C C . LYS A 1 511 ? 35.831 3.092 -25.524 1.00 81.38 511 LYS A C 1
ATOM 4345 O O . LYS A 1 511 ? 37.041 3.068 -25.300 1.00 81.38 511 LYS A O 1
ATOM 4350 N N . ILE A 1 512 ? 34.911 3.114 -24.559 1.00 83.12 512 ILE A N 1
ATOM 4351 C CA . ILE A 1 512 ? 35.246 3.014 -23.134 1.00 83.12 512 ILE A CA 1
ATOM 4352 C C . ILE A 1 512 ? 35.767 1.609 -22.801 1.00 83.12 512 ILE A C 1
ATOM 4354 O O . ILE A 1 512 ? 36.811 1.497 -22.164 1.00 83.12 512 ILE A O 1
ATOM 4358 N N . ASP A 1 513 ? 35.091 0.542 -23.244 1.00 79.25 513 ASP A N 1
ATOM 4359 C CA . ASP A 1 513 ? 35.494 -0.847 -22.957 1.00 79.25 513 ASP A CA 1
ATOM 4360 C C . ASP A 1 513 ? 36.864 -1.197 -23.562 1.00 79.25 513 ASP A C 1
ATOM 4362 O O . ASP A 1 513 ? 37.705 -1.823 -22.917 1.00 79.25 513 ASP A O 1
ATOM 4366 N N . GLU A 1 514 ? 37.138 -0.714 -24.776 1.00 82.69 514 GLU A N 1
ATOM 4367 C CA . GLU A 1 514 ? 38.415 -0.914 -25.465 1.00 82.69 514 GLU A CA 1
ATOM 4368 C C . GLU A 1 514 ? 39.535 0.034 -24.987 1.00 82.69 514 GLU A C 1
ATOM 4370 O O . GLU A 1 514 ? 40.650 -0.033 -25.508 1.00 82.69 514 GLU A O 1
ATOM 4375 N N . ASN A 1 515 ? 39.266 0.925 -24.022 1.00 79.50 515 ASN A N 1
ATOM 4376 C CA . ASN A 1 515 ? 40.162 2.013 -23.599 1.00 79.50 515 ASN A CA 1
ATOM 4377 C C . ASN A 1 515 ? 40.657 2.892 -24.773 1.00 79.50 515 ASN A C 1
ATOM 4379 O O . ASN A 1 515 ? 41.795 3.363 -24.776 1.00 79.50 515 ASN A O 1
ATOM 4383 N N . LYS A 1 516 ? 39.810 3.105 -25.788 1.00 79.62 516 LYS A N 1
ATOM 4384 C CA . LYS A 1 516 ? 40.097 3.901 -26.999 1.00 79.62 516 LYS A CA 1
ATOM 4385 C C . LYS A 1 516 ? 39.449 5.287 -26.989 1.00 79.62 516 LYS A C 1
ATOM 4387 O O . LYS A 1 516 ? 39.489 5.987 -27.999 1.00 79.62 516 LYS A O 1
ATOM 4392 N N . LEU A 1 517 ? 38.823 5.682 -25.884 1.00 78.44 517 LEU A N 1
ATOM 4393 C CA . LEU A 1 517 ? 38.231 7.008 -25.749 1.00 78.44 517 LEU A CA 1
ATOM 4394 C C . LEU A 1 517 ? 39.337 8.076 -25.697 1.00 78.44 517 LEU A C 1
ATOM 4396 O O . LEU A 1 517 ? 40.257 7.999 -24.881 1.00 78.44 517 LEU A O 1
ATOM 4400 N N . GLU A 1 518 ? 39.270 9.069 -26.582 1.00 69.75 518 GLU A N 1
ATOM 4401 C CA . GLU A 1 518 ? 40.234 10.171 -26.596 1.00 69.75 518 GLU A CA 1
ATOM 4402 C C . GLU A 1 518 ? 40.082 11.039 -25.338 1.00 69.75 518 GLU A C 1
ATOM 4404 O O . GLU A 1 518 ? 38.967 11.352 -24.926 1.00 69.75 518 GLU A O 1
ATOM 4409 N N . LYS A 1 519 ? 41.202 11.498 -24.758 1.00 60.44 519 LYS A N 1
ATOM 4410 C CA . LYS A 1 519 ? 41.208 12.348 -23.546 1.00 60.44 519 LYS A CA 1
ATOM 4411 C C . LYS A 1 519 ? 40.392 13.644 -23.677 1.00 60.44 519 LYS A C 1
ATOM 4413 O O . LYS A 1 519 ? 39.988 14.191 -22.663 1.00 60.44 519 LYS A O 1
ATOM 4418 N N . ASN A 1 520 ? 40.156 14.116 -24.902 1.00 59.09 520 ASN A N 1
ATOM 4419 C CA . ASN A 1 520 ? 39.425 15.352 -25.197 1.00 59.09 520 ASN A CA 1
ATOM 4420 C C . ASN A 1 520 ? 38.156 15.084 -26.019 1.00 59.09 520 ASN A C 1
ATOM 4422 O O . ASN A 1 520 ? 37.771 15.915 -26.844 1.00 59.09 520 ASN A O 1
ATOM 4426 N N . TYR A 1 521 ? 37.539 13.910 -25.866 1.00 64.31 521 TYR A N 1
ATOM 4427 C CA . TYR A 1 521 ? 36.317 13.599 -26.595 1.00 64.31 521 TYR A CA 1
ATOM 4428 C C . TYR A 1 521 ? 35.222 14.610 -26.216 1.00 64.31 521 TYR A C 1
ATOM 4430 O O . TYR A 1 521 ? 34.723 14.627 -25.096 1.00 64.31 521 TYR A O 1
ATOM 4438 N N . SER A 1 522 ? 34.893 15.511 -27.144 1.00 60.00 522 SER A N 1
ATOM 4439 C CA . SER A 1 522 ? 33.923 16.584 -26.924 1.00 60.00 522 SER A CA 1
ATOM 4440 C C . SER A 1 522 ? 32.505 16.034 -27.046 1.00 60.00 522 SER A C 1
ATOM 4442 O O . SER A 1 522 ? 32.047 15.702 -28.140 1.00 60.00 522 SER A O 1
ATOM 4444 N N . TYR A 1 523 ? 31.792 15.967 -25.923 1.00 65.19 523 TYR A N 1
ATOM 4445 C CA . TYR A 1 523 ? 30.397 15.516 -25.846 1.00 65.19 523 TYR A CA 1
ATOM 4446 C C . TYR A 1 523 ? 29.385 16.644 -26.119 1.00 65.19 523 TYR A C 1
ATOM 4448 O O . TYR A 1 523 ? 28.277 16.634 -25.587 1.00 65.19 523 TYR A O 1
ATOM 4456 N N . GLN A 1 524 ? 29.762 17.653 -26.912 1.00 57.03 524 GLN A N 1
ATOM 4457 C CA . GLN A 1 524 ? 29.000 18.898 -27.015 1.00 57.03 524 GLN A CA 1
ATOM 4458 C C . GLN A 1 524 ? 27.606 18.712 -27.634 1.00 57.03 524 GLN A C 1
ATOM 4460 O O . GLN A 1 524 ? 27.450 18.207 -28.749 1.00 57.03 524 GLN A O 1
ATOM 4465 N N . GLY A 1 525 ? 26.594 19.227 -26.929 1.00 68.56 525 GLY A N 1
ATOM 4466 C CA . GLY A 1 525 ? 25.250 19.453 -27.453 1.00 68.56 525 GLY A CA 1
ATOM 4467 C C . GLY A 1 525 ? 24.191 18.523 -26.866 1.00 68.56 525 GLY A C 1
ATOM 4468 O O . GLY A 1 525 ? 23.915 18.536 -25.674 1.00 68.56 525 GLY A O 1
ATOM 4469 N N . GLU A 1 526 ? 23.516 17.765 -27.727 1.00 69.44 526 GLU A N 1
ATOM 4470 C CA . GLU A 1 526 ? 22.279 17.049 -27.379 1.00 69.44 526 GLU A CA 1
ATOM 4471 C C . GLU A 1 526 ? 22.475 15.740 -26.586 1.00 69.44 526 GLU A C 1
ATOM 4473 O O . GLU A 1 526 ? 21.491 15.204 -26.078 1.00 69.44 526 GLU A O 1
ATOM 4478 N N . TYR A 1 527 ? 23.710 15.233 -26.472 1.00 78.12 527 TYR A N 1
ATOM 4479 C CA . TYR A 1 527 ? 24.027 13.950 -25.817 1.00 78.12 527 TYR A CA 1
ATOM 4480 C C . TYR A 1 527 ? 24.536 14.092 -24.376 1.00 78.12 527 TYR A C 1
ATOM 4482 O O . TYR A 1 527 ? 24.463 13.131 -23.614 1.00 78.12 527 TYR A O 1
ATOM 4490 N N . GLU A 1 528 ? 25.011 15.276 -23.982 1.00 79.75 528 GLU A N 1
ATOM 4491 C CA . GLU A 1 528 ? 25.546 15.556 -22.640 1.00 79.75 528 GLU A CA 1
ATOM 4492 C C . GLU A 1 528 ? 24.577 15.169 -21.502 1.00 79.75 528 GLU A C 1
ATOM 4494 O O . GLU A 1 528 ? 25.013 14.493 -20.572 1.00 79.75 528 GLU A O 1
ATOM 4499 N N . PRO A 1 529 ? 23.257 15.441 -21.581 1.00 78.62 529 PRO A N 1
ATOM 4500 C CA . PRO A 1 529 ? 22.320 15.024 -20.532 1.00 78.62 529 PRO A CA 1
ATOM 4501 C C . PRO A 1 529 ? 22.158 13.507 -20.420 1.00 78.62 529 PRO A C 1
ATOM 4503 O O . PRO A 1 529 ? 21.906 12.995 -19.339 1.00 78.62 529 PRO A O 1
ATOM 4506 N N . ILE A 1 530 ? 22.310 12.771 -21.527 1.00 80.44 530 ILE A N 1
ATOM 4507 C CA . ILE A 1 530 ? 22.233 11.303 -21.519 1.00 80.44 530 ILE A CA 1
ATOM 4508 C C . ILE A 1 530 ? 23.438 10.733 -20.766 1.00 80.44 530 ILE A C 1
ATOM 4510 O O . ILE A 1 530 ? 23.294 9.790 -19.996 1.00 80.44 530 ILE A O 1
ATOM 4514 N N . ILE A 1 531 ? 24.617 11.330 -20.955 1.00 85.12 531 ILE A N 1
ATOM 4515 C CA . ILE A 1 531 ? 25.825 10.972 -20.205 1.00 85.12 531 ILE A CA 1
ATOM 4516 C C . ILE A 1 531 ? 25.666 11.339 -18.727 1.00 85.12 531 ILE A C 1
ATOM 4518 O O . ILE A 1 531 ? 26.016 10.526 -17.877 1.00 85.12 531 ILE A O 1
ATOM 4522 N N . GLY A 1 532 ? 25.091 12.510 -18.430 1.00 85.81 532 GLY A N 1
ATOM 4523 C CA . GLY A 1 532 ? 24.776 12.943 -17.065 1.00 85.81 532 GLY A CA 1
ATOM 4524 C C . GLY A 1 532 ? 23.925 11.919 -16.318 1.00 85.81 532 GLY A C 1
ATOM 4525 O O . GLY A 1 532 ? 24.341 11.446 -15.270 1.00 85.81 532 GLY A O 1
ATOM 4526 N N . ILE A 1 533 ? 22.829 11.456 -16.930 1.00 86.38 533 ILE A N 1
ATOM 4527 C CA . ILE A 1 533 ? 21.977 10.396 -16.364 1.00 86.38 533 ILE A CA 1
ATOM 4528 C C . ILE A 1 533 ? 22.785 9.123 -16.057 1.00 86.38 533 ILE A C 1
ATOM 4530 O O . ILE A 1 533 ? 22.601 8.507 -15.015 1.00 86.38 533 ILE A O 1
ATOM 4534 N N . LEU A 1 534 ? 23.705 8.710 -16.936 1.00 88.31 534 LEU A N 1
ATOM 4535 C CA . LEU A 1 534 ? 24.530 7.513 -16.711 1.00 88.31 534 LEU A CA 1
ATOM 4536 C C . LEU A 1 534 ? 25.564 7.701 -15.595 1.00 88.31 534 LEU A C 1
ATOM 4538 O O . LEU A 1 534 ? 25.902 6.731 -14.917 1.00 88.31 534 LEU A O 1
ATOM 4542 N N . ILE A 1 535 ? 26.078 8.917 -15.415 1.00 88.88 535 ILE A N 1
ATOM 4543 C CA . ILE A 1 535 ? 26.944 9.270 -14.286 1.00 88.88 535 ILE A CA 1
ATOM 4544 C C . ILE A 1 535 ? 26.129 9.252 -12.991 1.00 88.88 535 ILE A C 1
ATOM 4546 O O . ILE A 1 535 ? 26.522 8.579 -12.043 1.00 88.88 535 ILE A O 1
ATOM 4550 N N . ASP A 1 536 ? 24.960 9.895 -12.975 1.00 88.94 536 ASP A N 1
ATOM 4551 C CA . ASP A 1 536 ? 24.099 9.991 -11.791 1.00 88.94 536 ASP A CA 1
ATOM 4552 C C . ASP A 1 536 ? 23.497 8.626 -11.390 1.00 88.94 536 ASP A C 1
ATOM 4554 O O . ASP A 1 536 ? 23.220 8.389 -10.213 1.00 88.94 536 ASP A O 1
ATOM 4558 N N . LEU A 1 537 ? 23.363 7.688 -12.337 1.00 88.62 537 LEU A N 1
ATOM 4559 C CA . LEU A 1 537 ? 23.054 6.266 -12.103 1.00 88.62 537 LEU A CA 1
ATOM 4560 C C . LEU A 1 537 ? 24.267 5.425 -11.662 1.00 88.62 537 LEU A C 1
ATOM 4562 O O . LEU A 1 537 ? 24.135 4.226 -11.414 1.00 88.62 537 LEU A O 1
ATOM 4566 N N . GLY A 1 538 ? 25.466 6.005 -11.618 1.00 88.50 538 GLY A N 1
ATOM 4567 C CA . GLY A 1 538 ? 26.691 5.318 -11.214 1.00 88.50 538 GLY A CA 1
ATOM 4568 C C . GLY A 1 538 ? 27.234 4.325 -12.246 1.00 88.50 538 GLY A C 1
ATOM 4569 O O . GLY A 1 538 ? 27.976 3.413 -11.879 1.00 88.50 538 GLY A O 1
ATOM 4570 N N . ILE A 1 539 ? 26.894 4.456 -13.533 1.00 88.69 539 ILE A N 1
ATOM 4571 C CA . ILE A 1 539 ? 27.472 3.643 -14.623 1.00 88.69 539 ILE A CA 1
ATOM 4572 C C . ILE A 1 539 ? 28.856 4.162 -15.015 1.00 88.69 539 ILE A C 1
ATOM 4574 O O . ILE A 1 539 ? 29.789 3.370 -15.198 1.00 88.69 539 ILE A O 1
ATOM 4578 N N . PHE A 1 540 ? 28.991 5.482 -15.112 1.00 87.88 540 PHE A N 1
ATOM 4579 C CA . PHE A 1 540 ? 30.249 6.173 -15.385 1.00 87.88 540 PHE A CA 1
ATOM 4580 C C . PHE A 1 540 ? 30.690 7.000 -14.179 1.00 87.88 540 PHE A C 1
ATOM 4582 O O . PHE A 1 540 ? 29.876 7.316 -13.320 1.00 87.88 540 PHE A O 1
ATOM 4589 N N . LYS A 1 541 ? 31.987 7.317 -14.099 1.00 85.12 541 LYS A N 1
ATOM 4590 C CA . LYS A 1 541 ? 32.542 8.109 -12.991 1.00 85.12 541 LYS A CA 1
ATOM 4591 C C . LYS A 1 541 ? 32.155 9.585 -13.063 1.00 85.12 541 LYS A C 1
ATOM 4593 O O . LYS A 1 541 ? 31.511 10.085 -12.155 1.00 85.12 541 LYS A O 1
ATOM 4598 N N . ASP A 1 542 ? 32.572 10.272 -14.123 1.00 84.44 542 ASP A N 1
ATOM 4599 C CA . ASP A 1 542 ? 32.353 11.705 -14.316 1.00 84.44 542 ASP A CA 1
ATOM 4600 C C . ASP A 1 542 ? 32.600 12.098 -15.788 1.00 84.44 542 ASP A C 1
ATOM 4602 O O . ASP A 1 542 ? 32.953 11.260 -16.626 1.00 84.44 542 ASP A O 1
ATOM 4606 N N . PHE A 1 543 ? 32.386 13.378 -16.109 1.00 80.94 543 PHE A N 1
ATOM 4607 C CA . PHE A 1 543 ? 32.593 13.929 -17.452 1.00 80.94 543 PHE A CA 1
ATOM 4608 C C . PHE A 1 543 ? 34.073 14.105 -17.833 1.00 80.94 543 PHE A C 1
ATOM 4610 O O . PHE A 1 543 ? 34.388 14.072 -19.024 1.00 80.94 543 PHE A O 1
ATOM 4617 N N . ASP A 1 544 ? 34.971 14.278 -16.859 1.00 74.81 544 ASP A N 1
ATOM 4618 C CA . ASP A 1 544 ? 36.402 14.519 -17.094 1.00 74.81 544 ASP A CA 1
ATOM 4619 C C . ASP A 1 544 ? 37.128 13.220 -17.474 1.00 74.81 544 ASP A C 1
ATOM 4621 O O . ASP A 1 544 ? 38.057 13.206 -18.287 1.00 74.81 544 ASP A O 1
ATOM 4625 N N . LYS A 1 545 ? 36.689 12.102 -16.892 1.00 73.50 545 LYS A N 1
ATOM 4626 C CA . LYS A 1 545 ? 37.240 10.767 -17.072 1.00 73.50 545 LYS A CA 1
ATOM 4627 C C . LYS A 1 545 ? 36.112 9.747 -17.184 1.00 73.50 545 LYS A C 1
ATOM 4629 O O . LYS A 1 545 ? 35.832 8.979 -16.260 1.00 73.50 545 LYS A O 1
ATOM 4634 N N . LEU A 1 546 ? 35.514 9.705 -18.372 1.00 80.50 546 LEU A N 1
ATOM 4635 C CA . LEU A 1 546 ? 34.415 8.804 -18.702 1.00 80.50 546 LEU A CA 1
ATOM 4636 C C . LEU A 1 546 ? 34.877 7.332 -18.754 1.00 80.50 546 LEU A C 1
ATOM 4638 O O . LEU A 1 546 ? 35.150 6.755 -19.805 1.00 80.50 546 LEU A O 1
ATOM 4642 N N . GLU A 1 547 ? 34.995 6.729 -17.577 1.00 86.44 547 GLU A N 1
ATOM 4643 C CA . GLU A 1 547 ? 35.310 5.324 -17.342 1.00 86.44 547 GLU A CA 1
ATOM 4644 C C . GLU A 1 547 ? 34.121 4.640 -16.679 1.00 86.44 547 GLU A C 1
ATOM 4646 O O . GLU A 1 547 ? 33.436 5.236 -15.845 1.00 86.44 547 GLU A O 1
ATOM 4651 N N . PHE A 1 548 ? 33.925 3.354 -16.970 1.00 87.31 548 PHE A N 1
ATOM 4652 C CA . PHE A 1 548 ? 32.986 2.559 -16.191 1.00 87.31 548 PHE A CA 1
ATOM 4653 C C . PHE A 1 548 ? 33.376 2.511 -14.713 1.00 87.31 548 PHE A C 1
ATOM 4655 O O . PHE A 1 548 ? 34.534 2.247 -14.359 1.00 87.31 548 PHE A O 1
ATOM 4662 N N . THR A 1 549 ? 32.373 2.625 -13.852 1.00 88.31 549 THR A N 1
ATOM 4663 C CA . THR A 1 549 ? 32.469 2.170 -12.464 1.00 88.31 549 THR A CA 1
ATOM 4664 C C . THR A 1 549 ? 32.508 0.633 -12.409 1.00 88.31 549 THR A C 1
ATOM 4666 O O . THR A 1 549 ? 32.299 -0.062 -13.409 1.00 88.31 549 THR A O 1
ATOM 4669 N N . ASN A 1 550 ? 32.761 0.057 -11.230 1.00 87.75 550 ASN A N 1
ATOM 4670 C CA . ASN A 1 550 ? 32.682 -1.399 -11.054 1.00 87.75 550 ASN A CA 1
ATOM 4671 C C . ASN A 1 550 ? 31.272 -1.935 -11.342 1.00 87.75 550 ASN A C 1
ATOM 4673 O O . ASN A 1 550 ? 31.137 -2.969 -12.001 1.00 87.75 550 ASN A O 1
ATOM 4677 N N . LEU A 1 551 ? 30.242 -1.213 -10.890 1.00 88.50 551 LEU A N 1
ATOM 4678 C CA . LEU A 1 551 ? 28.843 -1.510 -11.186 1.00 88.50 551 LEU A CA 1
ATOM 4679 C C . LEU A 1 551 ? 28.579 -1.406 -12.695 1.00 88.50 551 LEU A C 1
ATOM 4681 O O . LEU A 1 551 ? 28.107 -2.368 -13.301 1.00 88.50 551 LEU A O 1
ATOM 4685 N N . GLY A 1 552 ? 28.993 -0.298 -13.318 1.00 88.50 552 GLY A N 1
ATOM 4686 C CA . GLY A 1 552 ? 28.847 -0.052 -14.751 1.00 88.50 552 GLY A CA 1
ATOM 4687 C C . GLY A 1 552 ? 29.450 -1.162 -15.610 1.00 88.50 552 GLY A C 1
ATOM 4688 O O . GLY A 1 552 ? 28.786 -1.654 -16.519 1.00 88.50 552 GLY A O 1
ATOM 4689 N N . LYS A 1 553 ? 30.652 -1.658 -15.273 1.00 87.44 553 LYS A N 1
ATOM 4690 C CA . LYS A 1 553 ? 31.266 -2.805 -15.975 1.00 87.44 553 LYS A CA 1
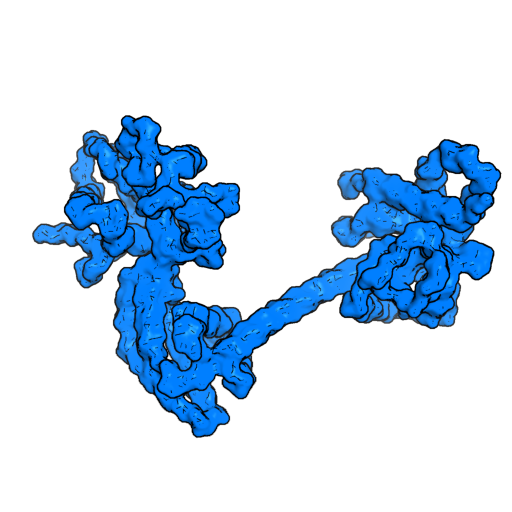ATOM 4691 C C . LYS A 1 553 ? 30.439 -4.082 -15.852 1.00 87.44 553 LYS A C 1
ATOM 4693 O O . LYS A 1 553 ? 30.362 -4.847 -16.814 1.00 87.44 553 LYS A O 1
ATOM 4698 N N . LYS A 1 554 ? 29.875 -4.369 -14.676 1.00 88.56 554 LYS A N 1
ATOM 4699 C CA . LYS A 1 554 ? 29.069 -5.581 -14.462 1.00 88.56 554 LYS A CA 1
ATOM 4700 C C . LYS A 1 554 ? 27.734 -5.495 -15.202 1.00 88.56 554 LYS A C 1
ATOM 4702 O O . LYS A 1 554 ? 27.394 -6.446 -15.900 1.00 88.56 554 LYS A O 1
ATOM 4707 N N . ILE A 1 555 ? 27.043 -4.356 -15.115 1.00 86.56 555 ILE A N 1
ATOM 4708 C CA . ILE A 1 555 ? 25.789 -4.091 -15.839 1.00 86.56 555 ILE A CA 1
ATOM 4709 C C . ILE A 1 555 ? 26.018 -4.171 -17.350 1.00 86.56 555 ILE A C 1
ATOM 4711 O O . ILE A 1 555 ? 25.293 -4.871 -18.054 1.00 86.56 555 ILE A O 1
ATOM 4715 N N . PHE A 1 556 ? 27.083 -3.534 -17.842 1.00 82.25 556 PHE A N 1
ATOM 4716 C CA . PHE A 1 556 ? 27.478 -3.604 -19.245 1.00 82.25 556 PHE A CA 1
ATOM 4717 C C . PHE A 1 556 ? 27.697 -5.051 -19.708 1.00 82.25 556 PHE A C 1
ATOM 4719 O O . PHE A 1 556 ? 27.118 -5.483 -20.704 1.00 82.25 556 PHE A O 1
ATOM 4726 N N . LYS A 1 557 ? 28.482 -5.838 -18.959 1.00 83.50 557 LYS A N 1
ATOM 4727 C CA . LYS A 1 557 ? 28.726 -7.257 -19.266 1.00 83.50 557 LYS A CA 1
ATOM 4728 C C . LYS A 1 557 ? 27.460 -8.107 -19.215 1.00 83.50 557 LYS A C 1
ATOM 4730 O O . LYS A 1 557 ? 27.358 -9.057 -19.985 1.00 83.50 557 LYS A O 1
ATOM 4735 N N . TYR A 1 558 ? 26.543 -7.815 -18.299 1.00 84.38 558 TYR A N 1
ATOM 4736 C CA . TYR A 1 558 ? 25.276 -8.527 -18.173 1.00 84.38 558 TYR A CA 1
ATOM 4737 C C . TYR A 1 558 ? 24.410 -8.324 -19.419 1.00 84.38 558 TYR A C 1
ATOM 4739 O O . TYR A 1 558 ? 24.080 -9.300 -20.090 1.00 84.38 558 TYR A O 1
ATOM 4747 N N . TYR A 1 559 ? 24.164 -7.076 -19.820 1.00 75.50 559 TYR A N 1
ATOM 4748 C CA . TYR A 1 559 ? 23.351 -6.797 -21.006 1.00 75.50 559 TYR A CA 1
ATOM 4749 C C . TYR A 1 559 ? 24.021 -7.208 -22.319 1.00 75.50 559 TYR A C 1
ATOM 4751 O O . TYR A 1 559 ? 23.348 -7.708 -23.217 1.00 75.50 559 TYR A O 1
ATOM 4759 N N . ASN A 1 560 ? 25.350 -7.115 -22.414 1.00 71.31 560 ASN A N 1
ATOM 4760 C CA . ASN A 1 560 ? 26.100 -7.609 -23.572 1.00 71.31 560 ASN A CA 1
ATOM 4761 C C . ASN A 1 560 ? 26.057 -9.150 -23.707 1.00 71.31 560 ASN A C 1
ATOM 4763 O O . ASN A 1 560 ? 26.348 -9.695 -24.762 1.00 71.31 560 ASN A O 1
ATOM 4767 N N . LYS A 1 561 ? 25.677 -9.908 -22.670 1.00 70.00 561 LYS A N 1
ATOM 4768 C CA . LYS A 1 561 ? 25.469 -11.364 -22.802 1.00 70.00 561 LYS A CA 1
ATOM 4769 C C . LYS A 1 561 ? 24.079 -11.728 -23.339 1.00 70.00 561 LYS A C 1
ATOM 4771 O O . LYS A 1 561 ? 23.908 -12.837 -23.838 1.00 70.00 561 LYS A O 1
ATOM 4776 N N . LEU A 1 562 ? 23.108 -10.814 -23.293 1.00 64.38 562 LEU A N 1
ATOM 4777 C CA . LEU A 1 562 ? 21.696 -11.049 -23.639 1.00 64.38 562 LEU A CA 1
ATOM 4778 C C . LEU A 1 562 ? 21.375 -10.829 -25.139 1.00 64.38 562 LEU A C 1
ATOM 4780 O O . LEU A 1 562 ? 20.248 -10.491 -25.499 1.00 64.38 562 LEU A O 1
ATOM 4784 N N . ILE A 1 563 ? 22.355 -11.049 -26.028 1.00 51.47 563 ILE A N 1
ATOM 4785 C CA . ILE A 1 563 ? 22.372 -10.630 -27.449 1.00 51.47 563 ILE A CA 1
ATOM 4786 C C . ILE A 1 563 ? 21.186 -11.079 -28.352 1.00 51.47 563 ILE A C 1
ATOM 4788 O O . ILE A 1 563 ? 21.039 -10.475 -29.416 1.00 51.47 563 ILE A O 1
ATOM 4792 N N . PRO A 1 564 ? 20.261 -12.008 -28.006 1.00 50.91 564 PRO A N 1
ATOM 4793 C CA . PRO A 1 564 ? 19.079 -12.232 -28.845 1.00 50.91 564 PRO A CA 1
ATOM 4794 C C . PRO A 1 564 ? 17.727 -11.696 -28.312 1.00 50.91 564 PRO A C 1
ATOM 4796 O O . PRO A 1 564 ? 16.695 -12.132 -28.824 1.00 50.91 564 PRO A O 1
ATOM 4799 N N . ILE A 1 565 ? 17.650 -10.756 -27.354 1.00 48.22 565 ILE A N 1
ATOM 4800 C CA . ILE A 1 565 ? 16.343 -10.210 -26.898 1.00 48.22 565 ILE A CA 1
ATOM 4801 C C . ILE A 1 565 ? 15.904 -8.992 -27.742 1.00 48.22 565 ILE A C 1
ATOM 4803 O O . ILE A 1 565 ? 16.570 -7.960 -27.787 1.00 48.22 565 ILE A O 1
ATOM 4807 N N . LYS A 1 566 ? 14.747 -9.094 -28.420 1.00 48.31 566 LYS A N 1
ATOM 4808 C CA . LYS A 1 566 ? 14.261 -8.138 -29.448 1.00 48.31 566 LYS A CA 1
ATOM 4809 C C . LYS A 1 566 ? 13.882 -6.728 -28.947 1.00 48.31 566 LYS A C 1
ATOM 4811 O O . LYS A 1 566 ? 13.755 -5.830 -29.789 1.00 48.31 566 LYS A O 1
ATOM 4816 N N . ASN A 1 567 ? 13.685 -6.512 -27.641 1.00 43.81 567 ASN A N 1
ATOM 4817 C CA . ASN A 1 567 ? 13.148 -5.248 -27.092 1.00 43.81 567 ASN A CA 1
ATOM 4818 C C . ASN A 1 567 ? 14.082 -4.483 -26.147 1.00 43.81 567 ASN A C 1
ATOM 4820 O O . ASN A 1 567 ? 13.816 -3.323 -25.835 1.00 43.81 567 ASN A O 1
ATOM 4824 N N . ILE A 1 568 ? 15.220 -5.064 -25.780 1.00 47.06 568 ILE A N 1
ATOM 4825 C CA . ILE A 1 568 ? 16.331 -4.283 -25.238 1.00 47.06 568 ILE A CA 1
ATOM 4826 C C . ILE A 1 568 ? 16.823 -3.374 -26.377 1.00 47.06 568 ILE A C 1
ATOM 4828 O O . ILE A 1 568 ? 16.735 -3.750 -27.554 1.00 47.06 568 ILE A O 1
ATOM 4832 N N . ILE A 1 569 ? 17.333 -2.174 -26.083 1.00 42.94 569 ILE A N 1
ATOM 4833 C CA . ILE A 1 569 ? 18.226 -1.471 -27.007 1.00 42.94 569 ILE A CA 1
ATOM 4834 C C . ILE A 1 569 ? 19.401 -2.421 -27.218 1.00 42.94 569 ILE A C 1
ATOM 4836 O O . ILE A 1 569 ? 20.366 -2.409 -26.466 1.00 42.94 569 ILE A O 1
ATOM 4840 N N . ASN A 1 570 ? 19.268 -3.312 -28.204 1.00 38.78 570 ASN A N 1
ATOM 4841 C CA . ASN A 1 570 ? 20.280 -4.300 -28.503 1.00 38.78 570 ASN A CA 1
ATOM 4842 C C . ASN A 1 570 ? 21.481 -3.503 -28.983 1.00 38.78 570 ASN A C 1
ATOM 4844 O O . ASN A 1 570 ? 21.451 -2.937 -30.086 1.00 38.78 570 ASN A O 1
ATOM 4848 N N . ILE A 1 571 ? 22.462 -3.351 -28.103 1.00 40.56 571 ILE A N 1
ATOM 4849 C CA . ILE A 1 571 ? 23.743 -2.800 -28.468 1.00 40.56 571 ILE A CA 1
ATOM 4850 C C . ILE A 1 571 ? 24.422 -3.943 -29.215 1.00 40.56 571 ILE A C 1
ATOM 4852 O O . ILE A 1 571 ? 25.074 -4.791 -28.623 1.00 40.56 571 ILE A O 1
ATOM 4856 N N . ASP A 1 572 ? 24.136 -4.056 -30.508 1.00 32.50 572 ASP A N 1
ATOM 4857 C CA . ASP A 1 572 ? 24.730 -5.099 -31.329 1.00 32.50 572 ASP A CA 1
ATOM 4858 C C . ASP A 1 572 ? 26.199 -4.719 -31.548 1.00 32.50 572 ASP A C 1
ATOM 4860 O O . ASP A 1 572 ? 26.527 -3.840 -32.347 1.00 32.50 572 ASP A O 1
ATOM 4864 N N . PHE A 1 573 ? 27.081 -5.292 -30.726 1.00 38.03 573 PHE A N 1
ATOM 4865 C CA . PHE A 1 573 ? 28.517 -4.997 -30.721 1.00 38.03 573 PHE A CA 1
ATOM 4866 C C . PHE A 1 573 ? 29.285 -5.750 -31.812 1.00 38.03 573 PHE A C 1
ATOM 4868 O O . PHE A 1 573 ? 30.495 -5.560 -31.954 1.00 38.03 573 PHE A O 1
ATOM 4875 N N . LYS A 1 574 ? 28.619 -6.625 -32.574 1.00 31.17 574 LYS A N 1
ATOM 4876 C CA . LYS A 1 574 ? 29.248 -7.345 -33.680 1.00 31.17 574 LYS A CA 1
ATOM 4877 C C . LYS A 1 574 ? 28.965 -6.621 -34.993 1.00 31.17 574 LYS A C 1
ATOM 4879 O O . LYS A 1 574 ? 27.824 -6.525 -35.430 1.00 31.17 574 LYS A O 1
ATOM 4884 N N . LYS A 1 575 ? 30.036 -6.112 -35.605 1.00 36.12 575 LYS A N 1
ATOM 4885 C CA . LYS A 1 575 ? 30.071 -5.855 -37.049 1.00 36.12 575 LYS A CA 1
ATOM 4886 C C . LYS A 1 575 ? 30.035 -7.165 -37.820 1.00 36.12 575 LYS A C 1
ATOM 4888 O O . LYS A 1 575 ? 30.724 -8.111 -37.370 1.00 36.12 575 LYS A O 1
#

Radius of gyration: 35.32 Å; chains: 1; bounding box: 73×71×92 Å